Protein AF-A0AA35R2E9-F1 (afdb_monomer)

pLDDT: mean 71.25, std 22.27, range [23.27, 96.88]

Secondary structure (DSSP, 8-state):
-EEEEEETTEEEEEEEEEETTTEEEETTEE-TT----SGGGGHHHHEEEEEEETTTTEEEEEEPPGGGTT--S------PPPSEEEEPPPTTS---S-TTHHHHHHHHHHHHHH-GGG-----S---SSPPPHHHHHHHHHHHHHHIIIIIHHH--B-GGGHHHHHHHHHHIIIIIIHHHHHHHHHHHHHHHHHHHHHHHHHHHHHHHHHH-TTS---HHHHHHHHHHHHHHHHHHHHHHHHHHHHHHHHHHHHTTTPPPP-HHHHHHHHHHHHHHHHHHHHHHHHHHHHHHS------PPPPTTHHHHHHHHHHHHHHHHHHHHHHHHHHHHHHHHHHHHHHHHHHHHHHHTT--B-S--B-TTS-BTT--S-GGGTTTS-GGGS-HHHHHHHHHHSTTSHHHHHHHHHHHHIIIIIHHHHHTT----------PPPPP-------------------PPPSSPPPS----------PPP--HHHHHHHHHHHHTSSS-------

Structure (mmCIF, N/CA/C/O backbone):
data_AF-A0AA35R2E9-F1
#
_entry.id   AF-A0AA35R2E9-F1
#
loop_
_atom_site.group_PDB
_atom_site.id
_atom_site.type_symbol
_atom_site.label_atom_id
_atom_site.label_alt_id
_atom_site.label_comp_id
_atom_site.label_asym_id
_atom_site.label_entity_id
_atom_site.label_seq_id
_atom_site.pdbx_PDB_ins_code
_atom_site.Cartn_x
_atom_site.Cartn_y
_atom_site.Cartn_z
_atom_site.occupancy
_atom_site.B_iso_or_equiv
_atom_site.auth_seq_id
_atom_site.auth_comp_id
_atom_site.auth_as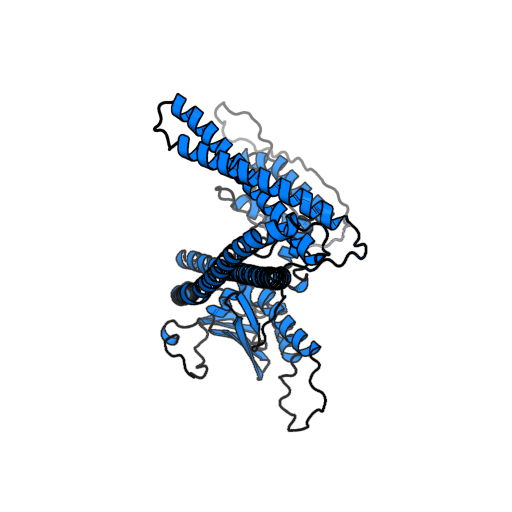ym_id
_atom_site.auth_atom_id
_atom_site.pdbx_PDB_model_num
ATOM 1 N N . MET A 1 1 ? -4.121 -12.572 18.289 1.00 91.25 1 MET A N 1
ATOM 2 C CA . MET A 1 1 ? -5.255 -12.311 19.199 1.00 91.25 1 MET A CA 1
ATOM 3 C C . MET A 1 1 ? -6.236 -13.481 19.167 1.00 91.25 1 MET A C 1
ATOM 5 O O . MET A 1 1 ? -6.554 -13.962 18.086 1.00 91.25 1 MET A O 1
ATOM 9 N N . HIS A 1 2 ? -6.746 -13.920 20.317 1.00 90.88 2 HIS A N 1
ATOM 10 C CA . HIS A 1 2 ? -7.832 -14.902 20.417 1.00 90.88 2 HIS A CA 1
ATOM 11 C C . HIS A 1 2 ? -9.157 -14.207 20.742 1.00 90.88 2 HIS A C 1
ATOM 13 O O . HIS A 1 2 ? -9.249 -13.499 21.741 1.00 90.88 2 HIS A O 1
ATOM 19 N N . LEU A 1 3 ? -10.194 -14.418 19.933 1.00 91.06 3 LEU A N 1
ATOM 20 C CA . LEU A 1 3 ? -11.554 -13.981 20.248 1.00 91.06 3 LEU A CA 1
ATOM 21 C C . LEU A 1 3 ? -12.333 -15.135 20.876 1.00 91.06 3 LEU A C 1
ATOM 23 O O . LEU A 1 3 ? -12.571 -16.148 20.223 1.00 91.06 3 LEU A O 1
ATOM 27 N N . MET A 1 4 ? -12.763 -14.960 22.119 1.00 90.94 4 MET A N 1
ATOM 28 C CA . MET A 1 4 ? -13.591 -15.901 22.861 1.00 90.94 4 MET A CA 1
ATOM 29 C C . MET A 1 4 ? -15.008 -15.345 22.987 1.00 90.94 4 MET A C 1
ATOM 31 O O . MET A 1 4 ? -15.224 -14.348 23.663 1.00 90.94 4 MET A O 1
ATOM 35 N N . VAL A 1 5 ? -15.987 -15.977 22.347 1.00 87.81 5 VAL A N 1
ATOM 36 C CA . VAL A 1 5 ? -17.402 -15.594 22.473 1.00 87.81 5 VAL A CA 1
ATOM 37 C C . VAL A 1 5 ? -18.118 -16.644 23.306 1.00 87.81 5 VAL A C 1
ATOM 39 O O . VAL A 1 5 ? -18.086 -17.826 22.964 1.00 87.81 5 VAL A O 1
ATOM 42 N N . GLY A 1 6 ? -18.713 -16.213 24.412 1.00 87.50 6 GLY A N 1
ATOM 43 C CA . GLY A 1 6 ? -19.451 -17.031 25.362 1.00 87.50 6 GLY A CA 1
ATOM 44 C C . GLY A 1 6 ? -20.956 -16.831 25.220 1.00 87.50 6 GLY A C 1
ATOM 45 O O . GLY A 1 6 ? -21.439 -15.703 25.135 1.00 87.50 6 GLY A O 1
ATOM 46 N N . LEU A 1 7 ? -21.699 -17.935 25.218 1.00 86.56 7 LEU A N 1
ATOM 47 C CA . LEU A 1 7 ? -23.154 -17.950 25.334 1.00 86.56 7 LEU A CA 1
ATOM 48 C C . LEU A 1 7 ? -23.553 -19.037 26.339 1.00 86.56 7 LEU A C 1
ATOM 50 O O . LEU A 1 7 ? -23.315 -20.231 26.115 1.00 86.56 7 LEU A O 1
ATOM 54 N N . GLN A 1 8 ? -24.166 -18.616 27.446 1.00 83.31 8 GLN A N 1
ATOM 55 C CA . GLN A 1 8 ? -24.535 -19.426 28.606 1.00 83.31 8 GLN A CA 1
ATOM 56 C C . GLN A 1 8 ? -23.329 -20.136 29.242 1.00 83.31 8 GLN A C 1
ATOM 58 O O . GLN A 1 8 ? -22.640 -19.579 30.083 1.00 83.31 8 GLN A O 1
ATOM 63 N N . SER A 1 9 ? -23.074 -21.386 28.850 1.00 81.56 9 SER A N 1
ATOM 64 C CA . SER A 1 9 ? -21.974 -22.226 29.358 1.00 81.56 9 SER A CA 1
ATOM 65 C C . SER A 1 9 ? -21.050 -22.729 28.247 1.00 81.56 9 SER A C 1
ATOM 67 O O . SER A 1 9 ? -20.170 -23.556 28.482 1.00 81.56 9 SER A O 1
ATOM 69 N N . SER A 1 10 ? -21.247 -22.234 27.024 1.00 85.75 10 SER A N 1
ATOM 70 C CA . SER A 1 10 ? -20.483 -22.624 25.844 1.00 85.75 10 SER A CA 1
ATOM 71 C C . SER A 1 10 ? -19.619 -21.468 25.357 1.00 85.75 10 SER A C 1
ATOM 73 O O . SER A 1 10 ? -20.077 -20.330 25.314 1.00 85.75 10 SER A O 1
ATOM 75 N N . TRP A 1 11 ? -18.376 -21.773 24.985 1.00 85.75 11 TRP A N 1
ATOM 76 C CA . TRP A 1 11 ? -17.395 -20.799 24.514 1.00 85.75 11 TRP A CA 1
ATOM 77 C C . TRP A 1 11 ? -16.876 -21.199 23.138 1.00 85.75 11 TRP A C 1
ATOM 79 O O . TRP A 1 11 ? -16.580 -22.370 22.893 1.00 85.75 11 TRP A O 1
ATOM 89 N N . LYS A 1 12 ? -16.736 -20.217 22.248 1.00 85.06 12 LYS A N 1
ATOM 90 C CA . LYS A 1 12 ? -16.122 -20.370 20.929 1.00 85.06 12 LYS A CA 1
ATOM 91 C C . LYS A 1 12 ? -14.858 -19.531 20.885 1.00 85.06 12 LYS A C 1
ATOM 93 O O . LYS A 1 12 ? -14.925 -18.332 21.128 1.00 85.06 12 LYS A O 1
ATOM 98 N N . CYS A 1 13 ? -13.735 -20.155 20.544 1.00 87.62 13 CYS A N 1
ATOM 99 C CA . CYS A 1 13 ? -12.468 -19.467 20.326 1.00 87.62 13 CYS A CA 1
ATOM 100 C C . CYS A 1 13 ? -12.195 -19.345 18.823 1.00 87.62 13 CYS A C 1
ATOM 102 O O . CYS A 1 13 ? -12.292 -20.333 18.094 1.00 87.62 13 CYS A O 1
ATOM 104 N N . VAL A 1 14 ? -11.870 -18.138 18.369 1.00 87.12 14 VAL A N 1
ATOM 105 C CA . VAL A 1 14 ? -11.499 -17.827 16.988 1.00 87.12 14 VAL A CA 1
ATOM 106 C C . VAL A 1 14 ? -10.144 -17.130 17.001 1.00 87.12 14 VAL A C 1
ATOM 108 O O . VAL A 1 14 ? -9.968 -16.107 17.661 1.00 87.12 14 VAL A O 1
ATOM 111 N N . GLU A 1 15 ? -9.179 -17.683 16.274 1.00 89.88 15 GLU A N 1
ATOM 112 C CA . GLU A 1 15 ? -7.863 -17.066 16.118 1.00 89.88 15 GLU A CA 1
ATOM 113 C C . GLU A 1 15 ? -7.928 -15.925 15.099 1.00 89.88 15 GLU A C 1
ATOM 115 O O . GLU A 1 15 ? -8.488 -16.085 14.013 1.00 89.88 15 GLU A O 1
ATOM 120 N N . ILE A 1 16 ? -7.351 -14.779 15.457 1.00 90.00 16 ILE A N 1
ATOM 121 C CA . ILE A 1 16 ? -7.288 -13.583 14.620 1.00 90.00 16 ILE A CA 1
ATOM 122 C C . ILE A 1 16 ? -5.838 -13.107 14.542 1.00 90.00 16 ILE A C 1
ATOM 124 O O . ILE A 1 16 ? -5.182 -12.871 15.567 1.00 90.00 16 ILE A O 1
ATOM 128 N N . SER A 1 17 ? -5.347 -12.930 13.319 1.00 90.88 17 SER A N 1
ATOM 129 C CA . SER A 1 17 ? -3.991 -12.454 13.045 1.00 90.88 17 SER A CA 1
ATOM 130 C C . SER A 1 17 ? -3.934 -11.570 11.795 1.00 90.88 17 SER A C 1
ATOM 132 O O . SER A 1 17 ? -4.937 -11.367 11.108 1.00 90.88 17 SER A O 1
ATOM 134 N N . LEU A 1 18 ? -2.754 -11.002 11.530 1.00 89.25 18 LEU A N 1
ATOM 135 C CA . LEU A 1 18 ? -2.460 -10.216 10.334 1.00 89.25 18 LEU A CA 1
ATOM 136 C C . LEU A 1 18 ? -1.385 -10.921 9.498 1.00 89.25 18 LEU A C 1
ATOM 138 O O . LEU A 1 18 ? -0.203 -10.893 9.846 1.00 89.25 18 LEU A O 1
ATOM 142 N N . GLN A 1 19 ? -1.778 -11.528 8.378 1.00 86.75 19 GLN A N 1
ATOM 143 C CA . GLN A 1 19 ? -0.836 -12.065 7.397 1.00 86.75 19 GLN A CA 1
ATOM 144 C C . GLN A 1 19 ? -0.091 -10.919 6.716 1.00 86.75 19 GLN A C 1
ATOM 146 O O . GLN A 1 19 ? -0.682 -9.900 6.348 1.00 86.75 19 GLN A O 1
ATOM 151 N N . ASP A 1 20 ? 1.226 -11.085 6.575 1.00 81.69 20 ASP A N 1
ATOM 152 C CA . ASP A 1 20 ? 2.138 -10.061 6.052 1.00 81.69 20 ASP A CA 1
ATOM 153 C C . ASP A 1 20 ? 1.955 -8.696 6.746 1.00 81.69 20 ASP A C 1
ATOM 155 O O . ASP A 1 20 ? 2.149 -7.637 6.147 1.00 81.69 20 ASP A O 1
ATOM 159 N N . GLY A 1 21 ? 1.496 -8.732 8.003 1.00 81.69 21 GLY A N 1
ATOM 160 C CA . GLY A 1 21 ? 1.215 -7.574 8.840 1.00 81.69 21 GLY A CA 1
ATOM 161 C C . GLY A 1 21 ? 0.056 -6.678 8.402 1.00 81.69 21 GLY A C 1
ATOM 162 O O . GLY A 1 21 ? -0.178 -5.672 9.054 1.00 81.69 21 GLY A O 1
ATOM 163 N N . SER A 1 22 ? -0.687 -7.010 7.344 1.00 85.44 22 SER A N 1
ATOM 164 C CA . SER A 1 22 ? -1.700 -6.098 6.782 1.00 85.44 22 SER A CA 1
ATOM 165 C C . SER A 1 22 ? -3.002 -6.758 6.335 1.00 85.44 22 SER A C 1
ATOM 167 O O . SER A 1 22 ? -4.000 -6.059 6.169 1.00 85.44 22 SER A O 1
ATOM 169 N N . VAL A 1 23 ? -3.031 -8.082 6.162 1.00 86.56 23 VAL A N 1
ATOM 170 C CA . VAL A 1 23 ? -4.229 -8.808 5.718 1.00 86.56 23 VAL A CA 1
ATOM 171 C C . VAL A 1 23 ? -4.847 -9.557 6.899 1.00 86.56 23 VAL A C 1
ATOM 173 O O . VAL A 1 23 ? -4.170 -10.408 7.477 1.00 86.56 23 VAL A O 1
ATOM 176 N N . PRO A 1 24 ? -6.113 -9.296 7.267 1.00 87.38 24 PRO A N 1
ATOM 177 C CA . PRO A 1 24 ? -6.766 -10.018 8.349 1.00 87.38 24 PRO A CA 1
ATOM 178 C C . PRO A 1 24 ? -6.948 -11.499 8.012 1.00 87.38 24 PRO A C 1
ATOM 180 O O . PRO A 1 24 ? -7.399 -11.869 6.925 1.00 87.38 24 PRO A O 1
ATOM 183 N N . VAL A 1 25 ? -6.609 -12.341 8.983 1.00 88.44 25 VAL A N 1
ATOM 184 C CA . VAL A 1 25 ? -6.765 -13.794 8.946 1.00 88.44 25 VAL A CA 1
ATOM 185 C C . VAL A 1 25 ? -7.663 -14.196 10.102 1.00 88.44 25 VAL A C 1
ATOM 187 O O . VAL A 1 25 ? -7.416 -13.804 11.244 1.00 88.44 25 VAL A O 1
ATOM 190 N N . ILE A 1 26 ? -8.690 -14.990 9.808 1.00 86.50 26 ILE A N 1
ATOM 191 C CA . ILE A 1 26 ? -9.639 -15.501 10.801 1.00 86.50 26 ILE A CA 1
ATOM 192 C C . ILE A 1 26 ? -9.607 -17.025 10.716 1.00 86.50 26 ILE A C 1
ATOM 194 O O . ILE A 1 26 ? -9.808 -17.583 9.643 1.00 86.50 26 ILE A O 1
ATOM 198 N N . GLY A 1 27 ? -9.300 -17.703 11.824 1.00 83.94 27 GLY A N 1
ATOM 199 C CA . GLY A 1 27 ? -9.230 -19.170 11.869 1.00 83.94 27 GLY A CA 1
ATOM 200 C C . GLY A 1 27 ? -8.182 -19.781 10.927 1.00 83.94 27 GLY A C 1
ATOM 201 O O . GLY A 1 27 ? -8.368 -20.893 10.443 1.00 83.94 27 GLY A O 1
ATOM 202 N N . GLY A 1 28 ? -7.108 -19.046 10.619 1.00 82.56 28 GLY A N 1
ATOM 203 C CA . GLY A 1 28 ? -6.067 -19.473 9.676 1.00 82.56 28 GLY A CA 1
ATOM 204 C C . GLY A 1 28 ? -6.419 -19.284 8.195 1.00 82.56 28 GLY A C 1
ATOM 205 O O . GLY A 1 28 ? -5.583 -19.568 7.338 1.00 82.56 28 GLY A O 1
ATOM 206 N N . VAL A 1 29 ? -7.613 -18.775 7.878 1.00 81.00 29 VAL A N 1
ATOM 207 C CA . VAL A 1 29 ? -8.031 -18.482 6.504 1.00 81.00 29 VAL A CA 1
ATOM 208 C C . VAL A 1 29 ? -7.716 -17.018 6.187 1.00 81.00 29 VAL A C 1
ATOM 210 O O . VAL A 1 29 ? -8.310 -16.122 6.800 1.00 81.00 29 VAL A O 1
ATOM 213 N N . PRO A 1 30 ? -6.769 -16.735 5.271 1.00 77.56 30 PRO A N 1
ATOM 214 C CA . PRO A 1 30 ? -6.579 -15.382 4.783 1.00 77.56 30 PRO A CA 1
ATOM 215 C C . PRO A 1 30 ? -7.783 -14.996 3.938 1.00 77.56 30 PRO A C 1
ATOM 217 O O . PRO A 1 30 ? -8.300 -15.807 3.170 1.00 77.56 30 PRO A O 1
ATOM 220 N N . LEU A 1 31 ? -8.218 -13.750 4.072 1.00 69.94 31 LEU A N 1
ATOM 221 C CA . LEU A 1 31 ? -9.359 -13.228 3.331 1.00 69.94 31 LEU A CA 1
ATOM 222 C C . LEU A 1 31 ? -8.848 -12.248 2.263 1.00 69.94 31 LEU A C 1
ATOM 224 O O . LEU A 1 31 ? -8.887 -11.031 2.479 1.00 69.94 31 LEU A O 1
ATOM 228 N N . PRO A 1 32 ? -8.308 -12.755 1.132 1.00 60.50 32 PRO A N 1
ATOM 229 C CA . PRO A 1 32 ? -7.898 -11.899 0.028 1.00 60.50 32 PRO A CA 1
ATOM 230 C C . PRO A 1 32 ? -9.109 -11.110 -0.493 1.00 60.50 32 PRO A C 1
ATOM 232 O O . PRO A 1 32 ? -10.248 -11.560 -0.406 1.00 60.50 32 PRO A O 1
ATOM 235 N N . ASP A 1 33 ? -8.856 -9.910 -1.011 1.00 60.75 33 ASP A N 1
ATOM 236 C CA . ASP A 1 33 ? -9.833 -9.065 -1.721 1.00 60.75 33 ASP A CA 1
ATOM 237 C C . ASP A 1 33 ? -10.911 -8.359 -0.885 1.00 60.75 33 ASP A C 1
ATOM 239 O O . ASP A 1 33 ? -11.858 -7.797 -1.437 1.00 60.75 33 ASP A O 1
ATOM 243 N N . CYS A 1 34 ? -10.770 -8.294 0.440 1.00 60.97 34 CYS A N 1
ATOM 244 C CA . CYS A 1 34 ? -11.782 -7.616 1.254 1.00 60.97 34 CYS A CA 1
ATOM 245 C C . CYS A 1 34 ? -11.776 -6.081 1.102 1.00 60.97 34 CYS A C 1
ATOM 247 O O . CYS A 1 34 ? -12.771 -5.453 1.452 1.00 60.97 34 CYS A O 1
ATOM 249 N N . ASN A 1 35 ? -10.700 -5.477 0.567 1.00 66.56 35 ASN A N 1
ATOM 250 C CA . ASN A 1 35 ? -10.524 -4.016 0.469 1.00 66.56 35 ASN A CA 1
ATOM 251 C C . ASN A 1 35 ? -10.941 -3.303 1.768 1.00 66.56 35 ASN A C 1
ATOM 253 O O . ASN A 1 35 ? -11.709 -2.343 1.756 1.00 66.56 35 ASN A O 1
ATOM 257 N N . ILE A 1 36 ? -10.464 -3.829 2.896 1.00 71.69 36 ILE A N 1
ATOM 258 C CA . ILE A 1 36 ? -10.761 -3.313 4.229 1.00 71.69 36 ILE A CA 1
ATOM 259 C C . ILE A 1 36 ? -9.592 -2.464 4.697 1.00 71.69 36 ILE A C 1
ATOM 261 O O . ILE A 1 36 ? -8.438 -2.829 4.476 1.00 71.69 36 ILE A O 1
ATOM 265 N N . GLU A 1 37 ? -9.904 -1.360 5.370 1.00 76.88 37 GLU A N 1
ATOM 266 C CA . GLU A 1 37 ? -8.904 -0.475 5.955 1.00 76.88 37 GLU A CA 1
ATOM 267 C C . GLU A 1 37 ? -8.074 -1.229 7.015 1.00 76.88 37 GLU A C 1
ATOM 269 O O . GLU A 1 37 ? -8.629 -1.667 8.035 1.00 76.88 37 GLU A O 1
ATOM 274 N N . PRO A 1 38 ? -6.760 -1.426 6.793 1.00 82.06 38 PRO A N 1
ATOM 275 C CA . PRO A 1 38 ? -5.942 -2.266 7.659 1.00 82.06 38 PRO A CA 1
ATOM 276 C C . PRO A 1 38 ? -5.629 -1.596 9.001 1.00 82.06 38 PRO A C 1
ATOM 278 O O . PRO A 1 38 ? -5.394 -2.312 9.971 1.00 82.06 38 PRO A O 1
ATOM 281 N N . ALA A 1 39 ? -5.691 -0.261 9.101 1.00 83.94 39 ALA A N 1
ATOM 282 C CA . ALA A 1 39 ? -5.359 0.487 10.314 1.00 83.94 39 ALA A CA 1
ATOM 283 C C . ALA A 1 39 ? -6.003 -0.088 11.578 1.00 83.94 39 ALA A C 1
ATOM 285 O O . ALA A 1 39 ? -5.295 -0.421 12.521 1.00 83.94 39 ALA A O 1
ATOM 286 N N . VAL A 1 40 ? -7.326 -0.299 11.583 1.00 83.44 40 VAL A N 1
ATOM 287 C CA . VAL A 1 40 ? -8.061 -0.774 12.775 1.00 83.44 40 VAL A CA 1
ATOM 288 C C . VAL A 1 40 ? -7.561 -2.126 13.293 1.00 83.44 40 VAL A C 1
ATOM 290 O O . VAL A 1 40 ? -7.714 -2.454 14.471 1.00 83.44 40 VAL A O 1
ATOM 293 N N . TRP A 1 41 ? -6.959 -2.922 12.411 1.00 90.19 41 TRP A N 1
ATOM 294 C CA . TRP A 1 41 ? -6.514 -4.270 12.713 1.00 90.19 41 TRP A CA 1
ATOM 295 C C . TRP A 1 41 ? -5.195 -4.317 13.477 1.00 90.19 41 TRP A C 1
ATOM 297 O O . TRP A 1 41 ? -4.831 -5.396 13.941 1.00 90.19 41 TRP A O 1
ATOM 307 N N . PHE A 1 42 ? -4.515 -3.183 13.704 1.00 92.06 42 PHE A N 1
ATOM 308 C CA . PHE A 1 42 ? -3.303 -3.151 14.531 1.00 92.06 42 PHE A CA 1
ATOM 309 C C . PHE A 1 42 ? -3.526 -3.781 15.918 1.00 92.06 42 PHE A C 1
ATOM 311 O O . PHE A 1 42 ? -2.616 -4.381 16.487 1.00 92.06 42 PHE A O 1
ATOM 318 N N . LYS A 1 43 ? -4.758 -3.723 16.442 1.00 92.06 43 LYS A N 1
ATOM 319 C CA . LYS A 1 43 ? -5.153 -4.359 17.708 1.00 92.06 43 LYS A CA 1
ATOM 320 C C . LYS A 1 43 ? -4.938 -5.868 17.719 1.00 92.06 43 LYS A C 1
ATOM 322 O O . LYS A 1 43 ? -4.633 -6.412 18.770 1.00 92.06 43 LYS A O 1
ATOM 327 N N . ALA A 1 44 ? -5.001 -6.543 16.573 1.00 91.94 44 ALA A N 1
ATOM 328 C CA . ALA A 1 44 ? -4.694 -7.969 16.490 1.00 91.94 44 ALA A CA 1
ATOM 329 C C . ALA A 1 44 ? -3.219 -8.293 16.816 1.00 91.94 44 ALA A C 1
ATOM 331 O O . ALA A 1 44 ? -2.920 -9.440 17.154 1.00 91.94 44 ALA A O 1
ATOM 332 N N . LEU A 1 45 ? -2.320 -7.301 16.722 1.00 91.62 45 LEU A N 1
ATOM 333 C CA . LEU A 1 45 ? -0.899 -7.408 17.077 1.00 91.62 45 LEU A CA 1
ATOM 334 C C . LEU A 1 45 ? -0.632 -7.122 18.560 1.00 91.62 45 LEU A C 1
ATOM 336 O O . LEU A 1 45 ? 0.390 -7.548 19.085 1.00 91.62 45 LEU A O 1
ATOM 340 N N . VAL A 1 46 ? -1.527 -6.376 19.210 1.00 92.06 46 VAL A N 1
ATOM 341 C CA . VAL A 1 46 ? -1.334 -5.837 20.566 1.00 92.06 46 VAL A CA 1
ATOM 342 C C . VAL A 1 46 ? -2.149 -6.615 21.595 1.00 92.06 46 VAL A C 1
ATOM 344 O O . VAL A 1 46 ? -1.695 -6.823 22.717 1.00 92.06 46 VAL A O 1
ATOM 347 N N . LEU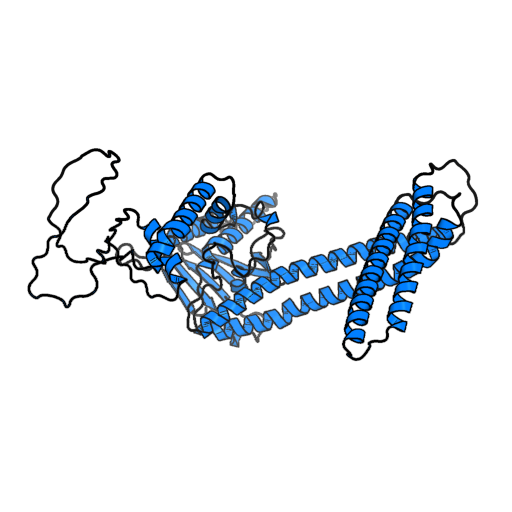 A 1 47 ? -3.352 -7.049 21.223 1.00 92.25 47 LEU A N 1
ATOM 348 C CA . LEU A 1 47 ? -4.261 -7.783 22.091 1.00 92.25 47 LEU A CA 1
ATOM 349 C C . LEU A 1 47 ? -3.929 -9.274 22.083 1.00 92.25 47 LEU A C 1
ATOM 351 O O . LEU A 1 47 ? -3.817 -9.904 21.024 1.00 92.25 47 LEU A O 1
ATOM 355 N N . ASP A 1 48 ? -3.838 -9.851 23.276 1.00 91.31 48 ASP A N 1
ATOM 356 C CA . ASP A 1 48 ? -3.680 -11.291 23.442 1.00 91.31 48 ASP A CA 1
ATOM 357 C C . ASP A 1 48 ? -5.032 -11.988 23.266 1.00 91.31 48 ASP A C 1
ATOM 359 O O . ASP A 1 48 ? -5.195 -12.858 22.402 1.00 91.31 48 ASP A O 1
ATOM 363 N N . SER A 1 49 ? -6.042 -11.527 24.010 1.00 92.44 49 SER A N 1
ATOM 364 C CA . SER A 1 49 ? -7.395 -12.075 23.955 1.00 92.44 49 SER A CA 1
ATOM 365 C C . SER A 1 49 ? -8.487 -11.019 24.107 1.00 92.44 49 SER A C 1
ATOM 367 O O . SER A 1 49 ? -8.300 -9.980 24.739 1.00 92.44 49 SER A O 1
ATOM 369 N N . VAL A 1 50 ? -9.643 -11.305 23.509 1.00 93.31 50 VAL A N 1
ATOM 370 C CA . VAL A 1 50 ? -10.892 -10.555 23.666 1.00 93.31 50 VAL A CA 1
ATOM 371 C C . VAL A 1 50 ? -11.990 -11.554 24.001 1.00 93.31 50 VAL A C 1
ATOM 373 O O . VAL A 1 50 ? -12.194 -12.511 23.260 1.00 93.31 50 VAL A O 1
ATOM 376 N N . CYS A 1 51 ? -12.706 -11.332 25.093 1.00 93.19 51 CYS A N 1
ATOM 377 C CA . CYS A 1 51 ? -13.816 -12.148 25.560 1.00 93.19 51 CYS A CA 1
ATOM 378 C C . CYS A 1 51 ? -15.120 -11.366 25.415 1.00 93.19 51 CYS A C 1
ATOM 380 O O . CYS A 1 51 ? -15.190 -10.215 25.839 1.00 93.19 51 CYS A O 1
ATOM 382 N N . ILE A 1 52 ? -16.150 -11.994 24.859 1.00 92.69 52 ILE A N 1
ATOM 383 C CA . ILE A 1 52 ? -17.508 -11.455 24.774 1.00 92.69 52 ILE A CA 1
ATOM 384 C C . ILE A 1 52 ? -18.426 -12.436 25.489 1.00 92.69 52 ILE A C 1
ATOM 386 O O . ILE A 1 52 ? -18.750 -13.485 24.936 1.00 92.69 52 ILE A O 1
ATOM 390 N N . ASP A 1 53 ? -18.833 -12.107 26.708 1.00 91.31 53 ASP A N 1
ATOM 391 C CA . ASP A 1 53 ? -19.869 -12.836 27.428 1.00 91.31 53 ASP A CA 1
ATOM 392 C C . ASP A 1 53 ? -21.237 -12.270 27.041 1.00 91.31 53 ASP A C 1
ATOM 394 O O . ASP A 1 53 ? -21.623 -11.178 27.464 1.00 91.31 53 ASP A O 1
ATOM 398 N N . CYS A 1 54 ? -21.965 -13.002 26.196 1.00 88.50 54 CYS A N 1
ATOM 399 C CA . CYS A 1 54 ? -23.287 -12.579 25.745 1.00 88.50 54 CYS A CA 1
ATOM 400 C C . CYS A 1 54 ? -24.359 -12.741 26.832 1.00 88.50 54 CYS A C 1
ATOM 402 O O . CYS A 1 54 ? -25.409 -12.126 26.720 1.00 88.50 54 CYS A O 1
ATOM 404 N N . SER A 1 55 ? -24.123 -13.566 27.861 1.00 87.25 55 SER A N 1
ATOM 405 C CA . SER A 1 55 ? -25.110 -13.805 28.928 1.00 87.25 55 SER A CA 1
ATOM 406 C C . SER A 1 55 ? -25.081 -12.700 29.969 1.00 87.25 55 SER A C 1
ATOM 408 O O . SER A 1 55 ? -26.134 -12.216 30.376 1.00 87.25 55 SER A O 1
ATOM 410 N N . ASP A 1 56 ? -23.876 -12.269 30.333 1.00 85.81 56 ASP A N 1
ATOM 411 C CA . ASP A 1 56 ? -23.678 -11.186 31.296 1.00 85.81 56 ASP A CA 1
ATOM 412 C C . ASP A 1 56 ? -23.542 -9.811 30.614 1.00 85.81 56 ASP A C 1
ATOM 414 O O . ASP A 1 56 ? -23.403 -8.791 31.286 1.00 85.81 56 ASP A O 1
ATOM 418 N N . HIS A 1 57 ? -23.590 -9.767 29.277 1.00 87.81 57 HIS A N 1
ATOM 419 C CA . HIS A 1 57 ? -23.369 -8.568 28.465 1.00 87.81 57 HIS A CA 1
ATOM 420 C C . HIS A 1 57 ? -22.062 -7.838 28.821 1.00 87.81 57 HIS A C 1
ATOM 422 O O . HIS A 1 57 ? -22.020 -6.615 29.011 1.00 87.81 57 HIS A O 1
ATOM 428 N N . VAL A 1 58 ? -20.969 -8.604 28.868 1.00 89.50 58 VAL A N 1
ATOM 429 C CA . VAL A 1 58 ? -19.628 -8.121 29.214 1.00 89.50 58 VAL A CA 1
ATOM 430 C C . VAL A 1 58 ? -18.660 -8.350 28.060 1.00 89.50 58 VAL A C 1
ATOM 432 O O . VAL A 1 58 ? -18.601 -9.434 27.485 1.00 89.50 58 VAL A O 1
ATOM 435 N N . ILE A 1 59 ? -17.852 -7.340 27.747 1.00 90.94 59 ILE A N 1
ATOM 436 C CA . ILE A 1 59 ? -16.689 -7.468 26.867 1.00 90.94 59 ILE A CA 1
ATOM 437 C C . ILE A 1 59 ? -15.443 -7.201 27.701 1.00 90.94 59 ILE A C 1
ATOM 439 O O . ILE A 1 59 ? -15.336 -6.160 28.342 1.00 90.94 59 ILE A O 1
ATOM 443 N N . SER A 1 60 ? -14.479 -8.110 27.686 1.00 92.00 60 SER A N 1
ATOM 444 C CA . SER A 1 60 ? -13.201 -7.929 28.375 1.00 92.00 60 SER A CA 1
ATOM 445 C C . SER A 1 60 ? -12.043 -8.251 27.449 1.00 92.00 60 SER A C 1
ATOM 447 O O . SER A 1 60 ? -12.171 -9.122 26.597 1.00 92.00 60 SER A O 1
ATOM 449 N N . TRP A 1 61 ? -10.905 -7.585 27.592 1.00 94.62 61 TRP A N 1
ATOM 450 C CA . TRP A 1 61 ? -9.729 -7.881 26.772 1.00 94.62 61 TRP A CA 1
ATOM 451 C C . TRP A 1 61 ? -8.443 -7.776 27.579 1.00 94.62 61 TRP A C 1
ATOM 453 O O . TRP A 1 61 ? -8.389 -7.094 28.603 1.00 94.62 61 TRP A O 1
ATOM 463 N N . ALA A 1 62 ? -7.428 -8.495 27.110 1.00 90.88 62 ALA A N 1
ATOM 464 C CA . ALA A 1 62 ? -6.094 -8.528 27.688 1.00 90.88 62 ALA A CA 1
ATOM 465 C C . ALA A 1 62 ? -5.053 -8.156 26.630 1.00 90.88 62 ALA A C 1
ATOM 467 O O . ALA A 1 62 ? -5.178 -8.517 25.451 1.00 90.88 62 ALA A O 1
ATOM 468 N N . VAL A 1 63 ? -4.016 -7.446 27.060 1.00 89.31 63 VAL A N 1
ATOM 469 C CA . VAL A 1 63 ? -2.929 -6.979 26.197 1.00 89.31 63 VAL A CA 1
ATOM 470 C C . VAL A 1 63 ? -1.744 -7.938 26.303 1.00 89.31 63 VAL A C 1
ATOM 472 O O . VAL A 1 63 ? -1.466 -8.507 27.359 1.00 89.31 63 VAL A O 1
ATOM 475 N N . VAL A 1 64 ? -1.023 -8.146 25.197 1.00 83.00 64 VAL A N 1
ATOM 476 C CA . VAL A 1 64 ? 0.172 -8.999 25.187 1.00 83.00 64 VAL A CA 1
ATOM 477 C C . VAL A 1 64 ? 1.179 -8.463 26.201 1.00 83.00 64 VAL A C 1
ATOM 479 O O . VAL A 1 64 ? 1.662 -7.339 26.086 1.00 83.00 64 VAL A O 1
ATOM 482 N N . SER A 1 65 ? 1.530 -9.270 27.201 1.00 77.69 65 SER A N 1
ATOM 483 C CA . SER A 1 65 ? 2.507 -8.870 28.213 1.00 77.69 65 SER A CA 1
ATOM 484 C C . SER A 1 65 ? 3.923 -8.832 27.615 1.00 77.69 65 SER A C 1
ATOM 486 O O . SER A 1 65 ? 4.348 -9.831 27.022 1.00 77.69 65 SER A O 1
ATOM 488 N N . PRO A 1 66 ? 4.725 -7.767 27.823 1.00 71.69 66 PRO A N 1
ATOM 489 C CA . PRO A 1 66 ? 6.063 -7.654 27.228 1.00 71.69 66 PRO A CA 1
ATOM 490 C C . PRO A 1 66 ? 6.982 -8.825 27.609 1.00 71.69 66 PRO A C 1
ATOM 492 O O . PRO A 1 66 ? 7.777 -9.303 26.802 1.00 71.69 66 PRO A O 1
ATOM 495 N N . SER A 1 67 ? 6.814 -9.334 28.832 1.00 63.62 67 SER A N 1
ATOM 496 C CA . SER A 1 67 ? 7.557 -10.453 29.420 1.00 63.62 67 SER A CA 1
ATOM 497 C C . SER A 1 67 ? 7.248 -11.821 28.804 1.00 63.62 67 SER A C 1
ATOM 499 O O . SER A 1 67 ? 8.048 -12.741 28.955 1.00 63.62 67 SER A O 1
ATOM 501 N N . SER A 1 68 ? 6.119 -11.970 28.108 1.00 56.81 68 SER A N 1
ATOM 502 C CA . SER A 1 68 ? 5.676 -13.249 27.531 1.00 56.81 68 SER A CA 1
ATOM 503 C C . SER A 1 68 ? 6.193 -13.505 26.106 1.00 56.81 68 SER A C 1
ATOM 505 O O . SER A 1 68 ? 6.164 -14.635 25.625 1.00 56.81 68 SER A O 1
ATOM 507 N N . SER A 1 69 ? 6.757 -12.484 25.453 1.00 50.44 69 SER A N 1
ATOM 508 C CA . SER A 1 69 ? 7.212 -12.535 24.053 1.00 50.44 69 SER A CA 1
ATOM 509 C C . SER A 1 69 ? 8.536 -13.287 23.814 1.00 50.44 69 SER A C 1
ATOM 511 O O . SER A 1 69 ? 8.894 -13.556 22.669 1.00 50.44 69 SER A O 1
ATOM 513 N N . LEU A 1 70 ? 9.265 -13.668 24.870 1.00 48.03 70 LEU A N 1
ATOM 514 C CA . LEU A 1 70 ? 10.590 -14.305 24.768 1.00 48.03 70 LEU A CA 1
ATOM 515 C C . LEU A 1 70 ? 10.561 -15.841 24.671 1.00 48.03 70 LEU A C 1
ATOM 517 O O . LEU A 1 70 ? 11.608 -16.451 24.455 1.00 48.03 70 LEU A O 1
ATOM 521 N N . SER A 1 71 ? 9.398 -16.485 24.797 1.00 42.00 71 SER A N 1
ATOM 522 C CA . SER A 1 71 ? 9.277 -17.947 24.720 1.00 42.00 71 SER A CA 1
ATOM 523 C C . SER A 1 71 ? 8.350 -18.379 23.586 1.00 42.00 71 SER A C 1
ATOM 525 O O . SER A 1 71 ? 7.196 -18.750 23.799 1.00 42.00 71 SER A O 1
ATOM 527 N N . HIS A 1 72 ? 8.872 -18.382 22.359 1.00 40.78 72 HIS A N 1
ATOM 528 C CA . HIS A 1 72 ? 8.297 -19.177 21.278 1.00 40.78 72 HIS A CA 1
ATOM 529 C C . HIS A 1 72 ? 8.470 -20.662 21.626 1.00 40.78 72 HIS A C 1
ATOM 531 O O . HIS A 1 72 ? 9.530 -21.221 21.379 1.00 40.78 72 HIS A O 1
ATOM 537 N N . HIS A 1 73 ? 7.468 -21.265 22.272 1.00 37.75 73 HIS A N 1
ATOM 538 C CA . HIS A 1 73 ? 7.001 -22.647 22.083 1.00 37.75 73 HIS A CA 1
ATOM 539 C C . HIS A 1 73 ? 5.967 -23.011 23.169 1.00 37.75 73 HIS A C 1
ATOM 541 O O . HIS A 1 73 ? 6.305 -23.144 24.337 1.00 37.75 73 HIS A O 1
ATOM 547 N N . GLN A 1 74 ? 4.719 -23.244 22.744 1.00 37.28 74 GLN A N 1
ATOM 548 C CA . GLN A 1 74 ? 3.729 -24.099 23.425 1.00 37.28 74 GLN A CA 1
ATOM 549 C C . GLN A 1 74 ? 3.374 -23.777 24.890 1.00 37.28 74 GLN A C 1
ATOM 551 O O . GLN A 1 74 ? 3.209 -24.685 25.704 1.00 37.28 74 GLN A O 1
ATOM 556 N N . SER A 1 75 ? 3.146 -22.511 25.225 1.00 35.06 75 SER A N 1
ATOM 557 C CA . SER A 1 75 ? 2.405 -22.190 26.447 1.00 35.06 75 SER A CA 1
ATOM 558 C C . SER A 1 75 ? 0.912 -22.262 26.137 1.00 35.06 75 SER A C 1
ATOM 560 O O . SER A 1 75 ? 0.399 -21.480 25.340 1.00 35.06 75 SER A O 1
ATOM 562 N N . THR A 1 76 ? 0.212 -23.220 26.742 1.00 42.78 76 THR A N 1
ATOM 563 C CA . THR A 1 76 ? -1.254 -23.200 26.864 1.00 42.78 76 THR A CA 1
ATOM 564 C C . THR A 1 76 ? -1.722 -21.808 27.301 1.00 42.78 76 THR A C 1
ATOM 566 O O . THR A 1 76 ? -1.024 -21.222 28.132 1.00 42.78 76 THR A O 1
ATOM 569 N N . PRO A 1 77 ? -2.868 -21.294 26.813 1.00 43.91 77 PRO A N 1
ATOM 570 C CA . PRO A 1 77 ? -3.383 -19.987 27.208 1.00 43.91 77 PRO A CA 1
ATOM 571 C C . PRO A 1 77 ? -3.641 -19.996 28.716 1.00 43.91 77 PRO A C 1
ATOM 573 O O . PRO A 1 77 ? -4.659 -20.493 29.196 1.00 43.91 77 PRO A O 1
ATOM 576 N N . THR A 1 78 ? -2.674 -19.519 29.493 1.00 42.72 78 THR A N 1
ATOM 577 C CA . THR A 1 78 ? -2.883 -19.214 30.898 1.00 42.72 78 THR A CA 1
ATOM 578 C C . THR A 1 78 ? -3.753 -17.979 30.903 1.00 42.72 78 THR A C 1
ATOM 580 O O . THR A 1 78 ? -3.283 -16.913 30.523 1.00 42.72 78 THR A O 1
ATOM 583 N N . THR A 1 79 ? -5.018 -18.155 31.274 1.00 45.84 79 THR A N 1
ATOM 584 C CA . THR A 1 79 ? -5.994 -17.094 31.525 1.00 45.84 79 THR A CA 1
ATOM 585 C C . THR A 1 79 ? -5.399 -16.080 32.498 1.00 45.84 79 THR A C 1
ATOM 587 O O . THR A 1 79 ? -5.498 -16.244 33.717 1.00 45.84 79 THR A O 1
ATOM 590 N N . SER A 1 80 ? -4.722 -15.064 31.968 1.00 55.19 80 SER A N 1
ATOM 591 C CA . SER A 1 80 ? -4.482 -13.820 32.676 1.00 55.19 80 SER A CA 1
ATOM 592 C C . SER A 1 80 ? -5.844 -13.211 33.002 1.00 55.19 80 SER A C 1
ATOM 594 O O . SER A 1 80 ? -6.811 -13.363 32.252 1.00 55.19 80 SER A O 1
ATOM 596 N N . SER A 1 81 ? -5.942 -12.574 34.168 1.00 57.28 81 SER A N 1
ATOM 597 C CA . SER A 1 81 ? -7.097 -11.730 34.473 1.00 57.28 81 SER A CA 1
ATOM 598 C C . SER A 1 81 ? -7.251 -10.708 33.343 1.00 57.28 81 SER A C 1
ATOM 600 O O . SER A 1 81 ? -6.228 -10.184 32.905 1.00 57.28 81 SER A O 1
ATOM 602 N N . PRO A 1 82 ? -8.472 -10.420 32.864 1.00 68.38 82 PRO A N 1
ATOM 603 C CA . PRO A 1 82 ? -8.656 -9.383 31.861 1.00 68.38 82 PRO A CA 1
ATOM 604 C C . PRO A 1 82 ? -8.136 -8.044 32.392 1.00 68.38 82 PRO A C 1
ATOM 606 O O . PRO A 1 82 ? -8.441 -7.670 33.527 1.00 68.38 82 PRO A O 1
ATOM 609 N N . ASP A 1 83 ? -7.363 -7.342 31.565 1.00 78.94 83 ASP A N 1
ATOM 610 C CA . ASP A 1 83 ? -6.793 -6.032 31.901 1.00 78.94 83 ASP A CA 1
ATOM 611 C C . ASP A 1 83 ? -7.856 -4.929 31.791 1.00 78.94 83 ASP A C 1
ATOM 613 O O . ASP A 1 83 ? -7.839 -3.940 32.526 1.00 78.94 83 ASP A O 1
ATOM 617 N N . HIS A 1 84 ? -8.837 -5.130 30.906 1.00 86.75 84 HIS A N 1
ATOM 618 C CA . HIS A 1 84 ? -9.904 -4.173 30.641 1.00 86.75 84 HIS A CA 1
ATOM 619 C C . HIS A 1 84 ? -11.267 -4.855 30.560 1.00 86.75 84 HIS A C 1
ATOM 621 O O . HIS A 1 84 ? -11.388 -6.027 30.192 1.00 86.75 84 HIS A O 1
ATOM 627 N N . THR A 1 85 ? -12.323 -4.120 30.909 1.00 85.69 85 THR A N 1
ATOM 628 C CA . THR A 1 85 ? -13.705 -4.613 30.891 1.00 85.69 85 THR A CA 1
ATOM 629 C C . THR A 1 85 ? -14.675 -3.488 30.536 1.00 85.69 85 THR A C 1
ATOM 631 O O . THR A 1 85 ? -14.524 -2.357 30.993 1.00 85.69 85 THR A O 1
ATOM 634 N N . LEU A 1 86 ? -15.683 -3.821 29.736 1.00 83.56 86 LEU A N 1
ATOM 635 C CA . LEU A 1 86 ? -16.792 -2.978 29.314 1.00 83.56 86 LEU A CA 1
ATOM 636 C C . LEU A 1 86 ? -18.094 -3.754 29.555 1.00 83.56 86 LEU A C 1
ATOM 638 O O . LEU A 1 86 ? -18.227 -4.885 29.096 1.00 83.56 86 LEU A O 1
ATOM 642 N N . MET A 1 87 ? -19.044 -3.164 30.280 1.00 79.69 87 MET A N 1
ATOM 643 C CA . MET A 1 87 ? -20.317 -3.806 30.640 1.00 79.69 87 MET A CA 1
ATOM 644 C C . MET A 1 87 ? -21.496 -3.021 30.071 1.00 79.69 87 MET A C 1
ATOM 646 O O . MET A 1 87 ? -21.488 -1.790 30.118 1.00 79.69 87 MET A O 1
ATOM 650 N N . ALA A 1 88 ? -22.521 -3.707 29.562 1.00 66.25 88 ALA A N 1
ATOM 651 C CA . ALA A 1 88 ? -23.785 -3.054 29.227 1.00 66.25 88 ALA A CA 1
ATOM 652 C C . ALA A 1 88 ? -24.481 -2.526 30.502 1.00 66.25 88 ALA A C 1
ATOM 654 O O . ALA A 1 88 ? -24.327 -3.114 31.575 1.00 66.25 88 ALA A O 1
ATOM 655 N N . PRO A 1 89 ? -25.240 -1.419 30.421 1.00 59.19 89 PRO A N 1
ATOM 656 C CA . PRO A 1 89 ? -25.963 -0.903 31.576 1.00 59.19 89 PRO A CA 1
ATOM 657 C C . PRO A 1 89 ? -27.046 -1.902 32.010 1.00 59.19 89 PRO A C 1
ATOM 659 O O . PRO A 1 89 ? -27.846 -2.355 31.193 1.00 59.19 89 PRO A O 1
ATOM 662 N N . HIS A 1 90 ? -27.088 -2.228 33.304 1.00 57.59 90 HIS A N 1
ATOM 663 C CA . HIS A 1 90 ? -28.247 -2.892 33.903 1.00 57.59 90 HIS A CA 1
ATOM 664 C C . HIS A 1 90 ? -29.442 -1.928 33.916 1.00 57.59 90 HIS A C 1
ATOM 666 O O . HIS A 1 90 ? -29.254 -0.726 34.107 1.00 57.59 90 HIS A O 1
ATOM 672 N N . GLU A 1 91 ? -30.664 -2.455 33.779 1.00 56.12 91 GLU A N 1
ATOM 673 C CA . GLU A 1 91 ? -31.923 -1.685 33.693 1.00 56.12 91 GLU A CA 1
ATOM 674 C C . GLU A 1 91 ? -32.174 -0.700 34.866 1.00 56.12 91 GLU A C 1
ATOM 676 O O . GLU A 1 91 ? -33.050 0.156 34.760 1.00 56.12 91 GLU A O 1
ATOM 681 N N . ASP A 1 92 ? -31.377 -0.751 35.943 1.00 54.75 92 ASP A N 1
ATOM 682 C CA . ASP A 1 92 ? -31.568 0.011 37.185 1.00 54.75 92 ASP A CA 1
ATOM 683 C C . ASP A 1 92 ? -30.514 1.120 37.477 1.00 54.75 92 ASP A C 1
ATOM 685 O O . ASP A 1 92 ? -30.527 1.684 38.574 1.00 54.75 92 ASP A O 1
ATOM 689 N N . GLY A 1 93 ? -29.598 1.481 36.559 1.00 50.97 93 GLY A N 1
ATOM 690 C CA . GLY A 1 93 ? -28.518 2.457 36.845 1.00 50.97 93 GLY A CA 1
ATOM 691 C C . GLY A 1 93 ? -28.089 3.375 35.688 1.00 50.97 93 GLY A C 1
ATOM 692 O O . GLY A 1 93 ? -28.187 2.998 34.526 1.00 50.97 93 GLY A O 1
ATOM 693 N N . GLU A 1 94 ? -27.622 4.593 36.025 1.00 45.25 94 GLU A N 1
ATOM 694 C CA . GLU A 1 94 ? -27.282 5.692 35.094 1.00 45.25 94 GLU A CA 1
ATOM 695 C C . GLU A 1 94 ? -26.403 5.266 33.895 1.00 45.25 94 GLU A C 1
ATOM 697 O O . GLU A 1 94 ? -25.400 4.571 34.078 1.00 45.25 94 GLU A O 1
ATOM 702 N N . PRO A 1 95 ? -26.718 5.734 32.669 1.00 44.59 95 PRO A N 1
ATOM 703 C CA . PRO A 1 95 ? -26.025 5.307 31.466 1.00 44.59 95 PRO A CA 1
ATOM 704 C C . PRO A 1 95 ? -24.735 6.112 31.271 1.00 44.59 95 PRO A C 1
ATOM 706 O O . PRO A 1 95 ? -24.763 7.317 31.028 1.00 44.59 95 PRO A O 1
ATOM 709 N N . SER A 1 96 ? -23.589 5.435 31.313 1.00 47.03 96 SER A N 1
ATOM 710 C CA . SER A 1 96 ? -22.347 5.928 30.694 1.00 47.03 96 SER A CA 1
ATOM 711 C C . SER A 1 96 ? -21.914 5.086 29.492 1.00 47.03 96 SER A C 1
ATOM 713 O O . SER A 1 96 ? -20.857 5.334 28.912 1.00 47.03 96 SER A O 1
ATOM 715 N N . CYS A 1 97 ? -22.721 4.097 29.102 1.00 52.00 97 CYS A N 1
ATOM 716 C CA . CYS A 1 97 ? -22.384 3.190 28.017 1.00 52.00 97 CYS A CA 1
ATOM 717 C C . CYS A 1 97 ? -22.888 3.713 26.664 1.00 52.00 97 CYS A C 1
ATOM 719 O O . CYS A 1 97 ? -23.964 4.307 26.614 1.00 52.00 97 CYS A O 1
ATOM 721 N N . PRO A 1 98 ? -22.145 3.494 25.564 1.00 58.66 98 PRO A N 1
ATOM 722 C CA . PRO A 1 98 ? -22.607 3.857 24.231 1.00 58.66 98 PRO A CA 1
ATOM 723 C C . PRO A 1 98 ? -23.866 3.057 23.870 1.00 58.66 98 PRO A C 1
ATOM 725 O O . PRO A 1 98 ? -23.889 1.836 24.031 1.00 58.66 98 PRO A O 1
ATOM 728 N N . ASP A 1 99 ? -24.875 3.744 23.326 1.00 58.00 99 ASP A N 1
ATOM 729 C CA . ASP A 1 99 ? -26.223 3.233 23.002 1.00 58.00 99 ASP A CA 1
ATOM 730 C C . ASP A 1 99 ? -26.254 2.003 22.057 1.00 58.00 99 ASP A C 1
ATOM 732 O O . ASP A 1 99 ? -27.311 1.428 21.817 1.00 58.00 99 ASP A O 1
ATOM 736 N N . ASN A 1 100 ? -25.101 1.549 21.551 1.00 67.38 100 ASN A N 1
ATOM 737 C CA . ASN A 1 100 ? -24.972 0.547 20.488 1.00 67.38 100 ASN A CA 1
ATOM 738 C C . ASN A 1 100 ? -24.403 -0.807 20.966 1.00 67.38 100 ASN A C 1
ATOM 740 O O . ASN A 1 100 ? -24.118 -1.680 20.146 1.00 67.38 100 ASN A O 1
ATOM 744 N N . LEU A 1 101 ? -24.167 -0.995 22.271 1.00 77.81 101 LEU A N 1
ATOM 745 C CA . LEU A 1 101 ? -23.590 -2.247 22.791 1.00 77.81 101 LEU A CA 1
ATOM 746 C C . LEU A 1 101 ? -24.556 -3.432 22.737 1.00 77.81 101 LEU A C 1
ATOM 748 O O . LEU A 1 101 ? -24.109 -4.564 22.575 1.00 77.81 101 LEU A O 1
ATOM 752 N N . HIS A 1 102 ? -25.863 -3.190 22.842 1.00 78.06 102 HIS A N 1
ATOM 753 C CA . HIS A 1 102 ? -26.862 -4.256 22.768 1.00 78.06 102 HIS A CA 1
ATOM 754 C C . HIS A 1 102 ? -26.846 -4.942 21.394 1.00 78.06 102 HIS A C 1
ATOM 756 O O . HIS A 1 102 ? -26.702 -6.162 21.321 1.00 78.06 102 HIS A O 1
ATOM 762 N N . ASP A 1 103 ? -26.839 -4.147 20.319 1.00 80.69 103 ASP A N 1
ATOM 763 C CA . ASP A 1 103 ? -26.720 -4.626 18.938 1.00 80.69 103 ASP A CA 1
ATOM 764 C C . ASP A 1 103 ? -25.455 -5.477 18.734 1.00 80.69 103 ASP A C 1
ATOM 766 O O . ASP A 1 103 ? -25.470 -6.469 18.004 1.00 80.69 103 ASP A O 1
ATOM 770 N N . LEU A 1 104 ? -24.345 -5.128 19.401 1.00 87.31 104 LEU A N 1
ATOM 771 C CA . LEU A 1 104 ? -23.112 -5.914 19.338 1.00 87.31 104 LEU A CA 1
ATOM 772 C C . LEU A 1 104 ? -23.309 -7.315 19.921 1.00 87.31 104 LEU A C 1
ATOM 774 O O . LEU A 1 104 ? -22.898 -8.288 19.285 1.00 87.31 104 LEU A O 1
ATOM 778 N N . PHE A 1 105 ? -23.935 -7.433 21.096 1.00 87.62 105 PHE A N 1
ATOM 779 C CA . PHE A 1 105 ? -24.208 -8.737 21.706 1.00 87.62 105 PHE A CA 1
ATOM 780 C C . PHE A 1 105 ? -25.186 -9.559 20.865 1.00 87.62 105 PHE A C 1
ATOM 782 O O . PHE A 1 105 ? -24.926 -10.738 20.637 1.00 87.62 105 PHE A O 1
ATOM 789 N N . GLU A 1 106 ? -26.242 -8.954 20.313 1.00 86.75 106 GLU A N 1
ATOM 790 C CA . GLU A 1 106 ? -27.170 -9.656 19.414 1.00 86.75 106 GLU A CA 1
ATOM 791 C C . GLU A 1 106 ? -26.464 -10.214 18.166 1.00 86.75 106 GLU A C 1
ATOM 793 O O . GLU A 1 106 ? -26.684 -11.366 17.765 1.00 86.75 106 GLU A O 1
ATOM 798 N N . VAL A 1 107 ? -25.577 -9.421 17.554 1.00 86.69 107 VAL A N 1
ATOM 799 C CA . VAL A 1 107 ? -24.777 -9.874 16.409 1.00 86.69 107 VAL A CA 1
ATOM 800 C C . VAL A 1 107 ? -23.818 -10.987 16.836 1.00 86.69 107 VAL A C 1
ATOM 802 O O . VAL A 1 107 ? -23.742 -12.005 16.147 1.00 86.69 107 VAL A O 1
ATOM 805 N N . ALA A 1 108 ? -23.133 -10.850 17.974 1.00 86.69 108 ALA A N 1
ATOM 806 C CA . ALA A 1 108 ? -22.228 -11.874 18.497 1.00 86.69 108 ALA A CA 1
ATOM 807 C C . ALA A 1 108 ? -22.954 -13.204 18.768 1.00 86.69 108 ALA A C 1
ATOM 809 O O . ALA A 1 108 ? -22.475 -14.257 18.343 1.00 86.69 108 ALA A O 1
ATOM 810 N N . GLU A 1 109 ? -24.142 -13.168 19.381 1.00 87.94 109 GLU A N 1
ATOM 811 C CA . GLU A 1 109 ? -24.991 -14.347 19.574 1.00 87.94 109 GLU A CA 1
ATOM 812 C C . GLU A 1 109 ? -25.396 -14.985 18.247 1.00 87.94 109 GLU A C 1
ATOM 814 O O . GLU A 1 109 ? -25.382 -16.211 18.102 1.00 87.94 109 GLU A O 1
ATOM 819 N N . THR A 1 110 ? -25.765 -14.161 17.266 1.00 87.25 110 THR A N 1
ATOM 820 C CA . THR A 1 110 ? -26.169 -14.635 15.942 1.00 87.25 110 THR A CA 1
ATOM 821 C C . THR A 1 110 ? -25.014 -15.357 15.253 1.00 87.25 110 THR A C 1
ATOM 823 O O . THR A 1 110 ? -25.207 -16.456 14.733 1.00 87.25 110 THR A O 1
ATOM 826 N N . LEU A 1 111 ? -23.800 -14.799 15.303 1.00 85.31 111 LEU A N 1
ATOM 827 C CA . LEU A 1 111 ? -22.595 -15.437 14.763 1.00 85.31 111 LEU A CA 1
ATOM 828 C C . LEU A 1 111 ? -22.241 -16.722 15.508 1.00 85.31 111 LEU A C 1
ATOM 830 O O . LEU A 1 111 ? -21.906 -17.731 14.878 1.00 85.31 111 LEU A O 1
ATOM 834 N N . PHE A 1 112 ? -22.360 -16.707 16.836 1.00 84.56 112 PHE A N 1
ATOM 835 C CA . PHE A 1 112 ? -22.150 -17.879 17.677 1.00 84.56 112 PHE A CA 1
ATOM 836 C C . PHE A 1 112 ? -23.096 -19.020 17.276 1.00 84.56 112 PHE A C 1
ATOM 838 O O . PHE A 1 112 ? -22.643 -20.132 17.012 1.00 84.56 112 PHE A O 1
ATOM 845 N N . ARG A 1 113 ? -24.399 -18.736 17.139 1.00 83.75 113 ARG A N 1
ATOM 846 C CA . ARG A 1 113 ? -25.432 -19.723 16.771 1.00 83.75 113 ARG A CA 1
ATOM 847 C C . ARG A 1 113 ? -25.360 -20.172 15.308 1.00 83.75 113 ARG A C 1
ATOM 849 O O . ARG A 1 113 ? -25.693 -21.317 15.013 1.00 83.75 113 ARG A O 1
ATOM 856 N N . ALA A 1 114 ? -24.954 -19.297 14.386 1.00 78.31 114 ALA A N 1
ATOM 857 C CA . ALA A 1 114 ? -24.876 -19.608 12.955 1.00 78.31 114 ALA A CA 1
ATOM 858 C C . ALA A 1 114 ? -23.689 -20.521 12.590 1.00 78.31 114 ALA A C 1
ATOM 860 O O . ALA A 1 114 ? -23.708 -21.171 11.538 1.00 78.31 114 ALA A O 1
ATOM 861 N N . SER A 1 115 ? -22.677 -20.585 13.458 1.00 69.00 115 SER A N 1
ATOM 862 C CA . SER A 1 115 ? -21.453 -21.354 13.238 1.00 69.00 115 SER A CA 1
ATOM 863 C C . SER A 1 115 ? -21.697 -22.864 13.394 1.00 69.00 115 SER A C 1
ATOM 865 O O . SER A 1 115 ? -22.015 -23.325 14.493 1.00 69.00 115 SER A O 1
ATOM 867 N N . PRO A 1 116 ? -21.494 -23.691 12.350 1.00 61.94 116 PRO A N 1
ATOM 868 C CA . PRO A 1 116 ? -21.659 -25.146 12.433 1.00 61.94 116 PRO A CA 1
ATOM 869 C C . PRO A 1 116 ? -20.642 -25.836 13.362 1.00 61.94 116 PRO A C 1
ATOM 871 O O . PRO A 1 116 ? -20.837 -26.995 13.723 1.00 61.94 116 PRO A O 1
ATOM 874 N N . LEU A 1 117 ? -19.595 -25.126 13.798 1.00 53.22 117 LEU A N 1
ATOM 875 C CA . LEU A 1 117 ? -18.592 -25.599 14.763 1.00 53.22 117 LEU A CA 1
ATOM 876 C C . LEU A 1 117 ? -19.168 -25.899 16.166 1.00 53.22 117 LEU A C 1
ATOM 878 O O . LEU A 1 117 ? -18.493 -26.522 16.979 1.00 53.22 117 LEU A O 1
ATOM 882 N N . CYS A 1 118 ? -20.419 -25.512 16.443 1.00 40.44 118 CYS A N 1
ATOM 883 C CA . CYS A 1 118 ? -21.109 -25.719 17.720 1.00 40.44 118 CYS A CA 1
ATOM 884 C C . CYS A 1 118 ? -22.099 -26.901 17.730 1.00 40.44 118 CYS A C 1
ATOM 886 O O . CYS A 1 118 ? -23.085 -26.854 18.458 1.00 40.44 118 CYS A O 1
ATOM 888 N N . SER A 1 119 ? -21.875 -27.981 16.971 1.00 38.84 119 SER A N 1
ATOM 889 C CA . SER A 1 119 ? -22.595 -29.249 17.214 1.00 38.84 119 SER A CA 1
ATOM 890 C C . SER A 1 119 ? -21.766 -30.207 18.078 1.00 38.84 119 SER A C 1
ATOM 892 O O . SER A 1 119 ? -21.049 -31.052 17.537 1.00 38.84 119 SER A O 1
ATOM 894 N N . PRO A 1 120 ? -21.870 -30.145 19.420 1.00 41.25 120 PRO A N 1
ATOM 895 C CA . PRO A 1 120 ? -21.239 -31.096 20.325 1.00 41.25 120 PRO A CA 1
ATOM 896 C C . PRO A 1 120 ? -22.051 -32.398 20.400 1.00 41.25 120 PRO A C 1
ATOM 898 O O . PRO A 1 120 ? -22.445 -32.807 21.480 1.00 41.25 120 PRO A O 1
ATOM 901 N N . SER A 1 121 ? -22.349 -33.043 19.268 1.00 37.91 121 SER A N 1
ATOM 902 C CA . SER A 1 121 ? -22.912 -34.405 19.240 1.00 37.91 121 SER A CA 1
ATOM 903 C C . SER A 1 121 ? -23.178 -34.880 17.811 1.00 37.91 121 SER A C 1
ATOM 905 O O . SER A 1 121 ? -24.326 -35.028 17.413 1.00 37.91 121 SER A O 1
ATOM 907 N N . HIS A 1 122 ? -22.140 -35.179 17.036 1.00 36.22 122 HIS A N 1
ATOM 908 C CA . HIS A 1 122 ? -22.249 -36.264 16.059 1.00 36.22 122 HIS A CA 1
ATOM 909 C C . HIS A 1 122 ? -20.903 -36.968 15.926 1.00 36.22 122 HIS A C 1
ATOM 911 O O . HIS A 1 122 ? -20.031 -36.600 15.145 1.00 36.22 122 HIS A O 1
ATOM 917 N N . HIS A 1 123 ? -20.758 -38.022 16.728 1.00 39.91 123 HIS A N 1
ATOM 918 C CA . HIS A 1 123 ? -19.875 -39.131 16.413 1.00 39.91 123 HIS A CA 1
ATOM 919 C C . HIS A 1 123 ? -20.042 -39.533 14.942 1.00 39.91 123 HIS A C 1
ATOM 921 O O . HIS A 1 123 ? -21.162 -39.780 14.499 1.00 39.91 123 HIS A O 1
ATOM 927 N N . HIS A 1 124 ? -18.917 -39.625 14.233 1.00 37.03 124 HIS A N 1
ATOM 928 C CA . HIS A 1 124 ? -18.656 -40.586 13.159 1.00 37.03 124 HIS A CA 1
ATOM 929 C C . HIS A 1 124 ? -19.862 -41.042 12.319 1.00 37.03 124 HIS A C 1
ATOM 931 O O . HIS A 1 124 ? -20.140 -42.234 12.219 1.00 37.03 124 HIS A O 1
ATOM 937 N N . TYR A 1 125 ? -20.517 -40.114 11.627 1.00 36.22 125 TYR A N 1
ATOM 938 C CA . TYR A 1 125 ? -21.039 -40.436 10.305 1.00 36.22 125 TYR A CA 1
ATOM 939 C C . TYR A 1 125 ? -20.244 -39.614 9.297 1.00 36.22 125 TYR A C 1
ATOM 941 O O . TYR A 1 125 ? -20.256 -38.385 9.390 1.00 36.22 125 TYR A O 1
ATOM 949 N N . PRO A 1 126 ? -19.515 -40.247 8.360 1.00 39.75 126 PRO A N 1
ATOM 950 C CA . PRO A 1 126 ? -18.957 -39.527 7.234 1.00 39.75 126 PRO A CA 1
ATOM 951 C C . PRO A 1 126 ? -20.139 -39.006 6.417 1.00 39.75 126 PRO A C 1
ATOM 953 O O . PRO A 1 126 ? -20.736 -39.733 5.625 1.00 39.75 126 PRO A O 1
ATOM 956 N N . SER A 1 127 ? -20.517 -37.750 6.656 1.00 41.34 127 SER A N 1
ATOM 957 C CA . SER A 1 127 ? -21.330 -36.999 5.710 1.00 41.34 127 SER A CA 1
ATOM 958 C C . SER A 1 127 ? -20.540 -36.975 4.408 1.00 41.34 127 SER A C 1
ATOM 960 O O . SER A 1 127 ? -19.474 -36.371 4.324 1.00 41.34 127 SER A O 1
ATOM 962 N N . SER A 1 128 ? -21.039 -37.684 3.401 1.00 44.25 128 SER A N 1
ATOM 963 C CA . SER A 1 128 ? -20.427 -37.855 2.081 1.00 44.25 128 SER A CA 1
ATOM 964 C C . SER A 1 128 ? -20.440 -36.584 1.225 1.00 44.25 128 SER A C 1
ATOM 966 O O . SER A 1 128 ? -20.168 -36.644 0.027 1.00 44.25 128 SER A O 1
ATOM 968 N N . HIS A 1 129 ? -20.759 -35.435 1.818 1.00 45.59 129 HIS A N 1
ATOM 969 C CA . HIS A 1 129 ? -20.728 -34.146 1.153 1.00 45.59 129 HIS A CA 1
ATOM 970 C C . HIS A 1 129 ? -19.799 -33.208 1.925 1.00 45.59 129 HIS A C 1
ATOM 972 O O . HIS A 1 129 ? -20.109 -32.883 3.076 1.00 45.59 129 HIS A O 1
ATOM 978 N N . PRO A 1 130 ? -18.665 -32.788 1.328 1.00 47.88 130 PRO A N 1
ATOM 979 C CA . PRO A 1 130 ? -17.870 -31.713 1.898 1.00 47.88 130 PRO A CA 1
ATOM 980 C C . PRO A 1 130 ? -18.761 -30.469 2.061 1.00 47.88 130 PRO A C 1
ATOM 982 O O . PRO A 1 130 ? -19.633 -30.238 1.211 1.00 47.88 130 PRO A O 1
ATOM 985 N N . PRO A 1 131 ? -18.598 -29.691 3.147 1.00 49.94 131 PRO A N 1
ATOM 986 C CA . PRO A 1 131 ? -19.286 -28.414 3.291 1.00 49.94 131 PRO A CA 1
ATOM 987 C C . PRO A 1 131 ? -19.046 -27.584 2.027 1.00 49.94 131 PRO A C 1
ATOM 989 O O . PRO A 1 131 ? -17.936 -27.544 1.499 1.00 49.94 131 PRO A O 1
ATOM 992 N N . SER A 1 132 ? -20.107 -26.988 1.476 1.00 49.47 132 SER A N 1
ATOM 993 C CA . SER A 1 132 ? -19.948 -26.201 0.255 1.00 49.47 132 SER A CA 1
ATOM 994 C C . SER A 1 132 ? -19.013 -25.021 0.558 1.00 49.47 132 SER A C 1
ATOM 996 O O . SER A 1 132 ? -19.286 -24.324 1.542 1.00 49.47 132 SER A O 1
ATOM 998 N N . PRO A 1 133 ? -18.002 -24.741 -0.280 1.00 56.09 133 PRO A N 1
ATOM 999 C CA . PRO A 1 133 ? -17.016 -23.679 -0.042 1.00 56.09 133 PRO A CA 1
ATOM 1000 C C . PRO A 1 133 ? -17.669 -22.314 0.248 1.00 56.09 133 PRO A C 1
ATOM 1002 O O . PRO A 1 133 ? -17.228 -21.572 1.114 1.00 56.09 133 PRO A O 1
ATOM 1005 N N . HIS A 1 134 ? -18.835 -22.052 -0.350 1.00 59.19 134 HIS A N 1
ATOM 1006 C CA . HIS A 1 134 ? -19.604 -20.823 -0.149 1.00 59.19 134 HIS A CA 1
ATOM 1007 C C . HIS A 1 134 ? -20.090 -20.554 1.289 1.00 59.19 134 HIS A C 1
ATOM 1009 O O . HIS A 1 134 ? -20.413 -19.410 1.606 1.00 59.19 134 HIS A O 1
ATOM 1015 N N . ARG A 1 135 ? -20.200 -21.571 2.158 1.00 60.12 135 ARG A N 1
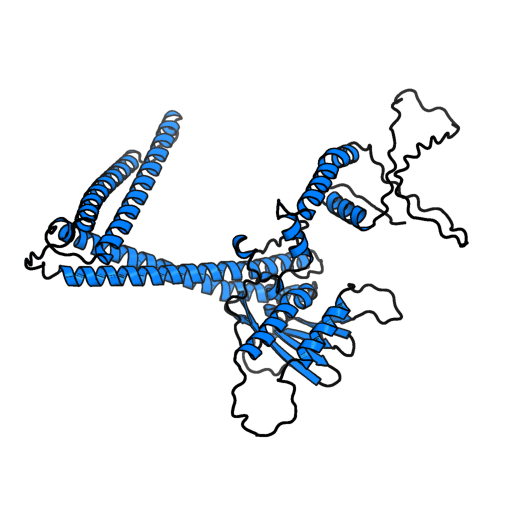ATOM 1016 C CA . ARG A 1 135 ? -20.714 -21.390 3.530 1.00 60.12 135 ARG A CA 1
ATOM 1017 C C . ARG A 1 135 ? -19.618 -20.968 4.507 1.00 60.12 135 ARG A C 1
ATOM 1019 O O . ARG A 1 135 ? -19.883 -20.153 5.385 1.00 60.12 135 ARG A O 1
ATOM 1026 N N . GLU A 1 136 ? -18.414 -21.509 4.346 1.00 63.78 136 GLU A N 1
ATOM 1027 C CA . GLU A 1 136 ? -17.256 -21.133 5.162 1.00 63.78 136 GLU A CA 1
ATOM 1028 C C . GLU A 1 136 ? -16.839 -19.695 4.838 1.00 63.78 136 GLU A C 1
ATOM 1030 O O . GLU A 1 136 ? -16.654 -18.899 5.756 1.00 63.78 136 GLU A O 1
ATOM 1035 N N . ASP A 1 137 ? -16.839 -19.310 3.560 1.00 70.38 137 ASP A N 1
ATOM 1036 C CA . ASP A 1 137 ? -16.566 -17.931 3.135 1.00 70.38 137 ASP A CA 1
ATOM 1037 C C . ASP A 1 137 ? -17.529 -16.915 3.775 1.00 70.38 137 ASP A C 1
ATOM 1039 O O . ASP A 1 137 ? -17.116 -15.830 4.189 1.00 70.38 137 ASP A O 1
ATOM 1043 N N . TRP A 1 138 ? -18.814 -17.268 3.898 1.00 77.69 138 TRP A N 1
ATOM 1044 C CA . TRP A 1 138 ? -19.826 -16.405 4.516 1.00 77.69 138 TRP A CA 1
ATOM 1045 C C . TRP A 1 138 ? -19.583 -16.194 6.016 1.00 77.69 138 TRP A C 1
ATOM 1047 O O . TRP A 1 138 ? -19.672 -15.063 6.496 1.00 77.69 138 TRP A O 1
ATOM 1057 N N . GLU A 1 139 ? -19.252 -17.254 6.759 1.00 80.31 139 GLU A N 1
ATOM 1058 C CA . GLU A 1 139 ? -18.989 -17.152 8.200 1.00 80.31 139 GLU A CA 1
ATOM 1059 C C . GLU A 1 139 ? -17.770 -16.259 8.471 1.00 80.31 139 GLU A C 1
ATOM 1061 O O . GLU A 1 139 ? -17.839 -15.350 9.301 1.00 80.31 139 GLU A O 1
ATOM 1066 N N . HIS A 1 140 ? -16.674 -16.466 7.735 1.00 78.94 140 HIS A N 1
ATOM 1067 C CA . HIS A 1 140 ? -15.463 -15.659 7.886 1.00 78.94 140 HIS A CA 1
ATOM 1068 C C . HIS A 1 140 ? -15.706 -14.193 7.513 1.00 78.94 140 HIS A C 1
ATOM 1070 O O . HIS A 1 140 ? -15.282 -13.304 8.250 1.00 78.94 140 HIS A O 1
ATOM 1076 N N . GLN A 1 141 ? -16.447 -13.916 6.432 1.00 78.38 141 GLN A N 1
ATOM 1077 C CA . GLN A 1 141 ? -16.844 -12.548 6.072 1.00 78.38 141 GLN A CA 1
ATOM 1078 C C . GLN A 1 141 ? -17.691 -11.886 7.162 1.00 78.38 141 GLN A C 1
ATOM 1080 O O . GLN A 1 141 ? -17.562 -10.686 7.414 1.00 78.38 141 GLN A O 1
ATOM 1085 N N . MET A 1 142 ? -18.537 -12.656 7.843 1.00 82.12 142 MET A N 1
ATOM 1086 C CA . MET A 1 142 ? -19.380 -12.128 8.903 1.00 82.12 142 MET A CA 1
ATOM 1087 C C . MET A 1 142 ? -18.602 -11.809 10.182 1.00 82.12 142 MET A C 1
ATOM 1089 O O . MET A 1 142 ? -18.793 -10.729 10.746 1.00 82.12 142 MET A O 1
ATOM 1093 N N . TRP A 1 143 ? -17.666 -12.673 10.584 1.00 86.19 143 TRP A N 1
ATOM 1094 C CA . TRP A 1 143 ? -16.714 -12.364 11.657 1.00 86.19 143 TRP A CA 1
ATOM 1095 C C . TRP A 1 143 ? -15.846 -11.159 11.317 1.00 86.19 143 TRP A C 1
ATOM 1097 O O . TRP A 1 143 ? -15.675 -10.271 12.148 1.00 86.19 143 TRP A O 1
ATOM 1107 N N . LEU A 1 144 ? -15.342 -11.094 10.087 1.00 84.69 144 LEU A N 1
ATOM 1108 C CA . LEU A 1 144 ? -14.539 -9.981 9.597 1.00 84.69 144 LEU A CA 1
ATOM 1109 C C . LEU A 1 144 ? -15.296 -8.658 9.717 1.00 84.69 144 LEU A C 1
ATOM 1111 O O . LEU A 1 144 ? -14.761 -7.681 10.238 1.00 84.69 144 LEU A O 1
ATOM 1115 N N . ARG A 1 145 ? -16.563 -8.637 9.291 1.00 81.25 145 ARG A N 1
ATOM 1116 C CA . ARG A 1 145 ? -17.426 -7.459 9.391 1.00 81.25 145 ARG A CA 1
ATOM 1117 C C . ARG A 1 145 ? -17.675 -7.066 10.843 1.00 81.25 145 ARG A C 1
ATOM 1119 O O . ARG A 1 145 ? -17.524 -5.894 11.181 1.00 81.25 145 ARG A O 1
ATOM 1126 N N . PHE A 1 146 ? -18.023 -8.029 11.693 1.00 86.31 146 PHE A N 1
ATOM 1127 C CA . PHE A 1 146 ? -18.242 -7.807 13.122 1.00 86.31 146 PHE A CA 1
ATOM 1128 C C . PHE A 1 146 ? -17.007 -7.208 13.805 1.00 86.31 146 PHE A C 1
ATOM 1130 O O . PHE A 1 146 ? -17.103 -6.191 14.490 1.00 86.31 146 PHE A O 1
ATOM 1137 N N . LEU A 1 147 ? -15.832 -7.783 13.548 1.00 88.69 147 LEU A N 1
ATOM 1138 C CA . LEU A 1 147 ? -14.561 -7.302 14.078 1.00 88.69 147 LEU A CA 1
ATOM 1139 C C . LEU A 1 147 ? -14.241 -5.890 13.591 1.00 88.69 147 LEU A C 1
ATOM 1141 O O . LEU A 1 147 ? -13.978 -5.007 14.401 1.00 88.69 147 LEU A O 1
ATOM 1145 N N . HIS A 1 148 ? -14.288 -5.676 12.278 1.00 84.38 148 HIS A N 1
ATOM 1146 C CA . HIS A 1 148 ? -13.856 -4.427 11.661 1.00 84.38 148 HIS A CA 1
ATOM 1147 C C . HIS A 1 148 ? -14.756 -3.239 12.018 1.00 84.38 148 HIS A C 1
ATOM 1149 O O . HIS A 1 148 ? -14.260 -2.140 12.260 1.00 84.38 148 HIS A O 1
ATOM 1155 N N . THR A 1 149 ? -16.075 -3.452 12.031 1.00 78.62 149 THR A N 1
ATOM 1156 C CA . THR A 1 149 ? -17.056 -2.357 12.118 1.00 78.62 149 THR A CA 1
ATOM 1157 C C . THR A 1 149 ? -17.613 -2.132 13.518 1.00 78.62 149 THR A C 1
ATOM 1159 O O . THR A 1 149 ? -18.031 -1.014 13.810 1.00 78.62 149 THR A O 1
ATOM 1162 N N . LEU A 1 150 ? -17.619 -3.159 14.375 1.00 83.75 150 LEU A N 1
ATOM 1163 C CA . LEU A 1 150 ? -18.225 -3.089 15.705 1.00 83.75 150 LEU A CA 1
ATOM 1164 C C . LEU A 1 150 ? -17.182 -3.290 16.798 1.00 83.75 150 LEU A C 1
ATOM 1166 O O . LEU A 1 150 ? -16.932 -2.372 17.571 1.00 83.75 150 LEU A O 1
ATOM 1170 N N . LEU A 1 151 ? -16.545 -4.462 16.856 1.00 88.75 151 LEU A N 1
ATOM 1171 C CA . LEU A 1 151 ? -15.741 -4.823 18.022 1.00 88.75 151 LEU A CA 1
ATOM 1172 C C . LEU A 1 151 ? -14.452 -4.007 18.122 1.00 88.75 151 LEU A C 1
ATOM 1174 O O . LEU A 1 151 ? -14.241 -3.324 19.119 1.00 88.75 151 LEU A O 1
ATOM 1178 N N . LEU A 1 152 ? -13.582 -4.065 17.108 1.00 89.69 152 LEU A N 1
ATOM 1179 C CA . LEU A 1 152 ? -12.265 -3.435 17.188 1.00 89.69 152 LEU A CA 1
ATOM 1180 C C . LEU A 1 152 ? -12.352 -1.923 17.422 1.00 89.69 152 LEU A C 1
ATOM 1182 O O . LEU A 1 152 ? -11.594 -1.456 18.264 1.00 89.69 152 LEU A O 1
ATOM 1186 N N . PRO A 1 153 ? -13.247 -1.144 16.784 1.00 85.56 153 PRO A N 1
ATOM 1187 C CA . PRO A 1 153 ? -13.399 0.279 17.097 1.00 85.56 153 PRO A CA 1
ATOM 1188 C C . PRO A 1 153 ? -13.773 0.579 18.558 1.00 85.56 153 PRO A C 1
ATOM 1190 O O . PRO A 1 153 ? -13.400 1.637 19.057 1.00 85.56 153 PRO A O 1
ATOM 1193 N N . LEU A 1 154 ? -14.467 -0.334 19.249 1.00 86.62 154 LEU A N 1
ATOM 1194 C CA . LEU A 1 154 ? -14.904 -0.148 20.640 1.00 86.62 154 LEU A CA 1
ATOM 1195 C C . LEU A 1 154 ? -13.814 -0.440 21.674 1.00 86.62 154 LEU A C 1
ATOM 1197 O O . LEU A 1 154 ? -13.854 0.114 22.770 1.00 86.62 154 LEU A O 1
ATOM 1201 N N . LEU A 1 155 ? -12.852 -1.306 21.352 1.00 90.12 155 LEU A N 1
ATOM 1202 C CA . LEU A 1 155 ? -11.789 -1.659 22.294 1.00 90.12 155 LEU A CA 1
ATOM 1203 C C . LEU A 1 155 ? -10.849 -0.468 22.477 1.00 90.12 155 LEU A C 1
ATOM 1205 O O . LEU A 1 155 ? -10.295 0.043 21.505 1.00 90.12 155 LEU A O 1
ATOM 1209 N N . THR A 1 156 ? -10.638 -0.028 23.707 1.00 91.81 156 THR A N 1
ATOM 1210 C CA . THR A 1 156 ? -9.728 1.080 24.002 1.00 91.81 156 THR A CA 1
ATOM 1211 C C . THR A 1 156 ? -8.444 0.577 24.642 1.00 91.81 156 THR A C 1
ATOM 1213 O O . THR A 1 156 ? -8.410 -0.473 25.278 1.00 91.81 156 THR A O 1
ATOM 1216 N N . LEU A 1 157 ? -7.374 1.333 24.436 1.00 92.50 157 LEU A N 1
ATOM 1217 C CA . LEU A 1 157 ? -6.095 1.151 25.099 1.00 92.50 157 LEU A CA 1
ATOM 1218 C C . LEU A 1 157 ? -5.929 2.238 26.157 1.00 92.50 157 LEU A C 1
ATOM 1220 O O . LEU A 1 157 ? -6.338 3.391 25.959 1.00 92.50 157 LEU A O 1
ATOM 1224 N N . GLN A 1 158 ? -5.319 1.855 27.268 1.00 93.88 158 GLN A N 1
ATOM 1225 C CA . GLN A 1 158 ? -4.982 2.708 28.395 1.00 93.88 158 GLN A CA 1
ATOM 1226 C C . GLN A 1 158 ? -3.468 2.915 28.478 1.00 93.88 158 GLN A C 1
ATOM 1228 O O . GLN A 1 158 ? -2.677 2.355 27.716 1.00 93.88 158 GLN A O 1
ATOM 1233 N N . ARG A 1 159 ? -3.041 3.790 29.388 1.00 93.56 159 ARG A N 1
ATOM 1234 C CA . ARG A 1 159 ? -1.633 4.190 29.503 1.00 93.56 159 ARG A CA 1
ATOM 1235 C C . ARG A 1 159 ? -0.732 3.009 29.871 1.00 93.56 159 ARG A C 1
ATOM 1237 O O . ARG A 1 159 ? 0.438 2.989 29.494 1.00 93.56 159 ARG A O 1
ATOM 1244 N N . GLU A 1 160 ? -1.278 2.055 30.607 1.00 93.50 160 GLU A N 1
ATOM 1245 C CA . GLU A 1 160 ? -0.637 0.831 31.070 1.00 93.50 160 GLU A CA 1
ATOM 1246 C C . GLU A 1 160 ? -0.231 -0.078 29.898 1.00 93.50 160 GLU A C 1
ATOM 1248 O O . GLU A 1 160 ? 0.774 -0.779 29.999 1.00 93.50 160 GLU A O 1
ATOM 1253 N N . ASP A 1 161 ? -0.927 0.025 28.761 1.00 93.31 161 ASP A N 1
ATOM 1254 C CA . ASP A 1 161 ? -0.698 -0.787 27.557 1.00 93.31 161 ASP A CA 1
ATOM 1255 C C . ASP A 1 161 ? 0.451 -0.261 26.691 1.00 93.31 161 ASP A C 1
ATOM 1257 O O . ASP A 1 161 ? 0.914 -0.933 25.763 1.00 93.31 161 ASP A O 1
ATOM 1261 N N . LEU A 1 162 ? 0.930 0.954 26.982 1.00 94.31 162 LEU A N 1
ATOM 1262 C CA . LEU A 1 162 ? 1.955 1.639 26.201 1.00 94.31 162 LEU A CA 1
ATOM 1263 C C . LEU A 1 162 ? 3.223 0.790 25.980 1.00 94.31 162 LEU A C 1
ATOM 1265 O O . LEU A 1 162 ? 3.677 0.741 24.835 1.00 94.31 162 LEU A O 1
ATOM 1269 N N . PRO A 1 163 ? 3.803 0.096 26.985 1.00 94.38 163 PRO A N 1
ATOM 1270 C CA . PRO A 1 163 ? 5.000 -0.718 26.772 1.00 94.38 163 PRO A CA 1
ATOM 1271 C C . PRO A 1 163 ? 4.769 -1.866 25.782 1.00 94.38 163 PRO A C 1
ATOM 1273 O O . PRO A 1 163 ? 5.628 -2.147 24.947 1.00 94.38 163 PRO A O 1
ATOM 1276 N N . SER A 1 164 ? 3.603 -2.510 25.844 1.00 92.44 164 SER A N 1
ATOM 1277 C CA . SER A 1 164 ? 3.228 -3.602 24.943 1.00 92.44 164 SER A CA 1
ATOM 1278 C C . SER A 1 164 ? 2.980 -3.109 23.524 1.00 92.44 164 SER A C 1
ATOM 1280 O O . SER A 1 164 ? 3.430 -3.736 22.561 1.00 92.44 164 SER A O 1
ATOM 1282 N N . LEU A 1 165 ? 2.314 -1.961 23.384 1.00 94.81 165 LEU A N 1
ATOM 1283 C CA . LEU A 1 165 ? 2.098 -1.312 22.097 1.00 94.81 165 LEU A CA 1
ATOM 1284 C C . LEU A 1 165 ? 3.427 -0.897 21.448 1.00 94.81 165 LEU A C 1
ATOM 1286 O O . LEU A 1 165 ? 3.628 -1.160 20.265 1.00 94.81 165 LEU A O 1
ATOM 1290 N N . GLN A 1 166 ? 4.348 -0.305 22.216 1.00 95.75 166 GLN A N 1
ATOM 1291 C CA . GLN A 1 166 ? 5.682 0.078 21.739 1.00 95.75 166 GLN A CA 1
ATOM 1292 C C . GLN A 1 166 ? 6.502 -1.138 21.298 1.00 95.75 166 GLN A C 1
ATOM 1294 O O . GLN A 1 166 ? 7.039 -1.138 20.195 1.00 95.75 166 GLN A O 1
ATOM 1299 N N . LEU A 1 167 ? 6.531 -2.205 22.104 1.00 94.25 167 LEU A N 1
ATOM 1300 C CA . LEU A 1 167 ? 7.210 -3.448 21.734 1.00 94.25 167 LEU A CA 1
ATOM 1301 C C . LEU A 1 167 ? 6.626 -4.053 20.449 1.00 94.25 167 LEU A C 1
ATOM 1303 O O . LEU A 1 167 ? 7.365 -4.500 19.573 1.00 94.25 167 LEU A O 1
ATOM 1307 N N . SER A 1 168 ? 5.297 -4.056 20.325 1.00 94.12 168 SER A N 1
ATOM 1308 C CA . SER A 1 168 ? 4.609 -4.559 19.134 1.00 94.12 168 SER A CA 1
ATOM 1309 C C . SER A 1 168 ? 4.943 -3.718 17.901 1.00 94.12 168 SER A C 1
ATOM 1311 O O . SER A 1 168 ? 5.196 -4.280 16.839 1.00 94.12 168 SER A O 1
ATOM 1313 N N . LEU A 1 169 ? 4.994 -2.389 18.042 1.00 95.44 169 LEU A N 1
ATOM 1314 C CA . LEU A 1 169 ? 5.366 -1.459 16.974 1.00 95.44 169 LEU A CA 1
ATOM 1315 C C . LEU A 1 169 ? 6.815 -1.675 16.519 1.00 95.44 169 LEU A C 1
ATOM 1317 O O . LEU A 1 169 ? 7.073 -1.779 15.320 1.00 95.44 169 LEU A O 1
ATOM 1321 N N . ASP A 1 170 ? 7.748 -1.803 17.461 1.00 95.56 170 ASP A N 1
ATOM 1322 C CA . ASP A 1 170 ? 9.159 -2.053 17.162 1.00 95.56 170 ASP A CA 1
ATOM 1323 C C . ASP A 1 170 ? 9.338 -3.387 16.427 1.00 95.56 170 ASP A C 1
ATOM 1325 O O . ASP A 1 170 ? 9.984 -3.448 15.377 1.00 95.56 170 ASP A O 1
ATOM 1329 N N . ASN A 1 171 ? 8.707 -4.456 16.925 1.00 93.25 171 ASN A N 1
ATOM 1330 C CA . ASN A 1 171 ? 8.722 -5.767 16.274 1.00 93.25 171 ASN A CA 1
ATOM 1331 C C . ASN A 1 171 ? 8.115 -5.704 14.868 1.00 93.25 171 ASN A C 1
ATOM 1333 O O . ASN A 1 171 ? 8.664 -6.277 13.925 1.00 93.25 171 ASN A O 1
ATOM 1337 N N . TYR A 1 172 ? 7.015 -4.974 14.704 1.00 94.31 172 TYR A N 1
ATOM 1338 C CA . TYR A 1 172 ? 6.344 -4.805 13.422 1.00 94.31 172 TYR A CA 1
ATOM 1339 C C . TYR A 1 172 ? 7.217 -4.065 12.395 1.00 94.31 172 TYR A C 1
ATOM 1341 O O . TYR A 1 172 ? 7.346 -4.503 11.248 1.00 94.31 172 TYR A O 1
ATOM 1349 N N . CYS A 1 173 ? 7.889 -2.986 12.800 1.00 95.38 173 CYS A N 1
ATOM 1350 C CA . CYS A 1 173 ? 8.839 -2.262 11.954 1.00 95.38 173 CYS A CA 1
ATOM 1351 C C . CYS A 1 173 ? 10.052 -3.129 11.568 1.00 95.38 173 CYS A C 1
ATOM 1353 O O . CYS A 1 173 ? 10.448 -3.182 10.396 1.00 95.38 173 CYS A O 1
ATOM 1355 N N . ASN A 1 174 ? 10.623 -3.843 12.539 1.00 94.69 174 ASN A N 1
ATOM 1356 C CA . ASN A 1 174 ? 11.840 -4.630 12.346 1.00 94.69 174 ASN A CA 1
ATOM 1357 C C . ASN A 1 174 ? 11.613 -5.906 11.528 1.00 94.69 174 ASN A C 1
ATOM 1359 O O . ASN A 1 174 ? 12.490 -6.297 10.762 1.00 94.69 174 ASN A O 1
ATOM 1363 N N . HIS A 1 175 ? 10.454 -6.554 11.658 1.00 93.06 175 HIS A N 1
ATOM 1364 C CA . HIS A 1 175 ? 10.171 -7.805 10.956 1.00 93.06 175 HIS A CA 1
ATOM 1365 C C . HIS A 1 175 ? 9.335 -7.592 9.696 1.00 93.06 175 HIS A C 1
ATOM 1367 O O . HIS A 1 175 ? 9.763 -7.979 8.610 1.00 93.06 175 HIS A O 1
ATOM 1373 N N . THR A 1 176 ? 8.173 -6.949 9.808 1.00 93.75 176 THR A N 1
ATOM 1374 C CA . THR A 1 176 ? 7.231 -6.824 8.689 1.00 93.75 176 THR A CA 1
ATOM 1375 C C . THR A 1 176 ? 7.704 -5.783 7.681 1.00 93.75 176 THR A C 1
ATOM 1377 O O . THR A 1 176 ? 7.925 -6.106 6.514 1.00 93.75 176 THR A O 1
ATOM 1380 N N . ILE A 1 177 ? 7.892 -4.531 8.116 1.00 94.88 177 ILE A N 1
ATOM 1381 C CA . ILE A 1 177 ? 8.227 -3.431 7.196 1.00 94.88 177 ILE A CA 1
ATOM 1382 C C . ILE A 1 177 ? 9.592 -3.665 6.546 1.00 94.88 177 ILE A C 1
ATOM 1384 O O . ILE A 1 177 ? 9.720 -3.548 5.328 1.00 94.88 177 ILE A O 1
ATOM 1388 N N . SER A 1 178 ? 10.585 -4.082 7.332 1.00 95.19 178 SER A N 1
ATOM 1389 C CA . SER A 1 178 ? 11.931 -4.360 6.818 1.00 95.19 178 SER A CA 1
ATOM 1390 C C . SER A 1 178 ? 11.961 -5.550 5.844 1.00 95.19 178 SER A C 1
ATOM 1392 O O . SER A 1 178 ? 12.688 -5.511 4.850 1.00 95.19 178 SER A O 1
ATOM 1394 N N . SER A 1 179 ? 11.146 -6.592 6.068 1.00 95.88 179 SER A N 1
ATOM 1395 C CA . SER A 1 179 ? 11.005 -7.701 5.112 1.00 95.88 179 SER A CA 1
ATOM 1396 C C . SER A 1 179 ? 10.377 -7.237 3.795 1.00 95.88 179 SER A C 1
ATOM 1398 O O . SER A 1 179 ? 10.890 -7.563 2.722 1.00 95.88 179 SER A O 1
ATOM 1400 N N . LEU A 1 180 ? 9.320 -6.419 3.859 1.00 94.44 180 LEU A N 1
ATOM 1401 C CA . LEU A 1 180 ? 8.687 -5.842 2.671 1.00 94.44 180 LEU A CA 1
ATOM 1402 C C . LEU A 1 180 ? 9.659 -4.947 1.890 1.00 94.44 180 LEU A C 1
ATOM 1404 O O . LEU A 1 180 ? 9.713 -5.035 0.665 1.00 94.44 180 LEU A O 1
ATOM 1408 N N . ASP A 1 181 ? 10.474 -4.149 2.581 1.00 96.00 181 ASP A N 1
ATOM 1409 C CA . ASP A 1 181 ? 11.522 -3.333 1.958 1.00 96.00 181 ASP A CA 1
ATOM 1410 C C . ASP A 1 181 ? 12.569 -4.172 1.233 1.00 96.00 181 ASP A C 1
ATOM 1412 O O . ASP A 1 181 ? 12.919 -3.868 0.089 1.00 96.00 181 ASP A O 1
ATOM 1416 N N . SER A 1 182 ? 13.017 -5.262 1.856 1.00 96.75 182 SER A N 1
ATOM 1417 C CA . SER A 1 182 ? 13.936 -6.214 1.231 1.00 96.75 182 SER A CA 1
ATOM 1418 C C . SER A 1 182 ? 13.335 -6.828 -0.041 1.00 96.75 182 SER A C 1
ATOM 1420 O O . SER A 1 182 ? 13.982 -6.843 -1.090 1.00 96.75 182 SER A O 1
ATOM 1422 N N . ASN A 1 183 ? 12.067 -7.254 0.005 1.00 95.94 183 ASN A N 1
ATOM 1423 C CA . ASN A 1 183 ? 11.377 -7.861 -1.140 1.00 95.94 183 ASN A CA 1
ATOM 1424 C C . ASN A 1 183 ? 11.180 -6.869 -2.301 1.00 95.94 183 ASN A C 1
ATOM 1426 O O . ASN A 1 183 ? 11.365 -7.229 -3.471 1.00 95.94 183 ASN A O 1
ATOM 1430 N N . ILE A 1 184 ? 10.844 -5.609 -1.998 1.00 95.00 184 ILE A N 1
ATOM 1431 C CA . ILE A 1 184 ? 10.743 -4.535 -2.998 1.00 95.00 184 ILE A CA 1
ATOM 1432 C C . ILE A 1 184 ? 12.115 -4.265 -3.615 1.00 95.00 184 ILE A C 1
ATOM 1434 O O . ILE A 1 184 ? 12.226 -4.194 -4.841 1.00 95.00 184 ILE A O 1
ATOM 1438 N N . ALA A 1 185 ? 13.162 -4.142 -2.794 1.00 95.38 185 ALA A N 1
ATOM 1439 C CA . ALA A 1 185 ? 14.520 -3.893 -3.267 1.00 95.38 185 ALA A CA 1
ATOM 1440 C C . ALA A 1 185 ? 15.009 -5.022 -4.184 1.00 95.38 185 ALA A C 1
ATOM 1442 O O . ALA A 1 185 ? 15.509 -4.746 -5.274 1.00 95.38 185 ALA A O 1
ATOM 1443 N N . GLN A 1 186 ? 14.789 -6.283 -3.801 1.00 96.88 186 GLN A N 1
ATOM 1444 C CA . GLN A 1 186 ? 15.139 -7.451 -4.610 1.00 96.88 186 GLN A CA 1
ATOM 1445 C C . GLN A 1 186 ? 14.392 -7.465 -5.952 1.00 96.88 186 GLN A C 1
ATOM 1447 O O . GLN A 1 186 ? 15.014 -7.632 -7.001 1.00 96.88 186 GLN A O 1
ATOM 1452 N N . SER A 1 187 ? 13.073 -7.240 -5.941 1.00 94.81 187 SER A N 1
ATOM 1453 C CA . SER A 1 187 ? 12.248 -7.236 -7.162 1.00 94.81 187 SER A CA 1
ATOM 1454 C C . SER A 1 187 ? 12.610 -6.075 -8.099 1.00 94.81 187 SER A C 1
ATOM 1456 O O . SER A 1 187 ? 12.634 -6.225 -9.323 1.00 94.81 187 SER A O 1
ATOM 1458 N N . THR A 1 188 ? 12.952 -4.917 -7.529 1.00 94.25 188 THR A N 1
ATOM 1459 C CA . THR A 1 188 ? 13.391 -3.733 -8.283 1.00 94.25 188 THR A CA 1
ATOM 1460 C C . THR A 1 188 ? 14.783 -3.938 -8.879 1.00 94.25 188 THR A C 1
ATOM 1462 O O . THR A 1 188 ? 14.999 -3.609 -10.044 1.00 94.25 188 THR A O 1
ATOM 1465 N N . ALA A 1 189 ? 15.713 -4.529 -8.124 1.00 96.12 189 ALA A N 1
ATOM 1466 C CA . ALA A 1 189 ? 17.049 -4.866 -8.612 1.00 96.12 189 ALA A CA 1
ATOM 1467 C C . ALA A 1 189 ? 16.989 -5.886 -9.758 1.00 96.12 189 ALA A C 1
ATOM 1469 O O . ALA A 1 189 ? 17.633 -5.686 -10.786 1.00 96.12 189 ALA A O 1
ATOM 1470 N N . LEU A 1 190 ? 16.153 -6.923 -9.629 1.00 96.00 190 LEU A N 1
ATOM 1471 C CA . LEU A 1 190 ? 15.908 -7.886 -10.703 1.00 96.00 190 LEU A CA 1
ATOM 1472 C C . LEU A 1 190 ? 15.317 -7.206 -11.946 1.00 96.00 190 LEU A C 1
ATOM 1474 O O . LEU A 1 190 ? 15.782 -7.445 -13.056 1.00 96.00 190 LEU A O 1
ATOM 1478 N N . SER A 1 191 ? 14.331 -6.321 -11.768 1.00 94.88 191 SER A N 1
ATOM 1479 C CA . SER A 1 191 ? 13.741 -5.555 -12.875 1.00 94.88 191 SER A CA 1
ATOM 1480 C C . SER A 1 191 ? 14.781 -4.694 -13.598 1.00 94.88 191 SER A C 1
ATOM 1482 O O . SER A 1 191 ? 14.757 -4.595 -14.824 1.00 94.88 191 SER A O 1
ATOM 1484 N N . GLN A 1 192 ? 15.705 -4.082 -12.852 1.00 94.44 192 GLN A N 1
ATOM 1485 C CA . GLN A 1 192 ? 16.790 -3.284 -13.417 1.00 94.44 192 GLN A CA 1
ATOM 1486 C C . GLN A 1 192 ? 17.791 -4.156 -14.187 1.00 94.44 192 GLN A C 1
ATOM 1488 O O . GLN A 1 192 ? 18.117 -3.826 -15.325 1.00 94.44 192 GLN A O 1
ATOM 1493 N N . GLN A 1 193 ? 18.204 -5.297 -13.625 1.00 96.62 193 GLN A N 1
ATOM 1494 C CA . GLN A 1 193 ? 19.077 -6.252 -14.313 1.00 96.62 193 GLN A CA 1
ATOM 1495 C C . GLN A 1 193 ? 18.444 -6.753 -15.620 1.00 96.62 193 GLN A C 1
ATOM 1497 O O . GLN A 1 193 ? 19.078 -6.730 -16.673 1.00 96.62 193 GLN A O 1
ATOM 1502 N N . LEU A 1 194 ? 17.172 -7.162 -15.579 1.00 95.62 194 LEU A N 1
ATOM 1503 C CA . LEU A 1 194 ? 16.448 -7.628 -16.764 1.00 95.62 194 LEU A CA 1
ATOM 1504 C C . LEU A 1 194 ? 16.318 -6.528 -17.819 1.00 95.62 194 LEU A C 1
ATOM 1506 O O . LEU A 1 194 ? 16.414 -6.817 -19.009 1.00 95.62 194 LEU A O 1
ATOM 1510 N N . LYS A 1 195 ? 16.143 -5.269 -17.402 1.00 93.38 195 LYS A N 1
ATOM 1511 C CA . LYS A 1 195 ? 16.123 -4.122 -18.315 1.00 93.38 195 LYS A CA 1
ATOM 1512 C C . LYS A 1 195 ? 17.474 -3.933 -19.014 1.00 93.38 195 LYS A C 1
ATOM 1514 O O . LYS A 1 195 ? 17.493 -3.739 -20.221 1.00 93.38 195 LYS A O 1
ATOM 1519 N N . GLU A 1 196 ? 18.589 -4.045 -18.297 1.00 93.88 196 GLU A N 1
ATOM 1520 C CA . GLU A 1 196 ? 19.939 -3.947 -18.878 1.00 93.88 196 GLU A CA 1
ATOM 1521 C C . GLU A 1 196 ? 20.244 -5.100 -19.852 1.00 93.88 196 GLU A C 1
ATOM 1523 O O . GLU A 1 196 ? 20.799 -4.891 -20.938 1.00 93.88 196 GLU A O 1
ATOM 1528 N N . GLU A 1 197 ? 19.829 -6.322 -19.510 1.00 95.38 197 GLU A N 1
ATOM 1529 C CA . GLU A 1 197 ? 19.924 -7.476 -20.412 1.00 95.38 197 GLU A CA 1
ATOM 1530 C C . GLU A 1 197 ? 19.068 -7.277 -21.671 1.00 95.38 197 GLU A C 1
ATOM 1532 O O . GLU A 1 197 ? 19.517 -7.556 -22.786 1.00 95.38 197 GLU A O 1
ATOM 1537 N N . LEU A 1 198 ? 17.855 -6.746 -21.510 1.00 93.75 198 LEU A N 1
ATOM 1538 C CA . LEU A 1 198 ? 16.941 -6.447 -22.607 1.00 93.75 198 LEU A CA 1
ATOM 1539 C C . LEU A 1 198 ? 17.487 -5.342 -23.514 1.00 93.75 198 LEU A C 1
ATOM 1541 O O . LEU A 1 198 ? 17.414 -5.475 -24.734 1.00 93.75 198 LEU A O 1
ATOM 1545 N N . ASP A 1 199 ? 18.098 -4.296 -22.955 1.00 90.19 199 ASP A N 1
ATOM 1546 C CA . ASP A 1 199 ? 18.788 -3.241 -23.705 1.00 90.19 199 ASP A CA 1
ATOM 1547 C C . ASP A 1 199 ? 19.915 -3.820 -24.570 1.00 90.19 199 ASP A C 1
ATOM 1549 O O . ASP A 1 199 ? 20.063 -3.450 -25.740 1.00 90.19 199 ASP A O 1
ATOM 1553 N N . THR A 1 200 ? 20.666 -4.778 -24.020 1.00 93.31 200 THR A N 1
ATOM 1554 C CA . THR A 1 200 ? 21.751 -5.472 -24.726 1.00 93.31 200 THR A CA 1
ATOM 1555 C C . THR A 1 200 ? 21.209 -6.301 -25.890 1.00 93.31 200 THR A C 1
ATOM 1557 O O . THR A 1 200 ? 21.634 -6.114 -27.030 1.00 93.31 200 THR A O 1
ATOM 1560 N N . VAL A 1 201 ? 20.221 -7.169 -25.633 1.00 93.31 201 VAL A N 1
ATOM 1561 C CA . VAL A 1 201 ? 19.605 -8.018 -26.670 1.00 93.31 201 VAL A CA 1
ATOM 1562 C C . VAL A 1 201 ? 18.951 -7.164 -27.753 1.00 93.31 201 VAL A C 1
ATOM 1564 O O . VAL A 1 201 ? 19.125 -7.428 -28.939 1.00 93.31 201 VAL A O 1
ATOM 1567 N N . ARG A 1 202 ? 18.252 -6.095 -27.367 1.00 91.12 202 ARG A N 1
ATOM 1568 C CA . ARG A 1 202 ? 17.621 -5.150 -28.291 1.00 91.12 202 ARG A CA 1
ATOM 1569 C C . ARG A 1 202 ? 18.637 -4.437 -29.179 1.00 91.12 202 ARG A C 1
ATOM 1571 O O . ARG A 1 202 ? 18.386 -4.294 -30.373 1.00 91.12 202 ARG A O 1
ATOM 1578 N N . SER A 1 203 ? 19.782 -4.032 -28.631 1.00 89.31 203 SER A N 1
ATOM 1579 C CA . SER A 1 203 ? 20.860 -3.396 -29.402 1.00 89.31 203 SER A CA 1
ATOM 1580 C C . SER A 1 203 ? 21.458 -4.337 -30.452 1.00 89.31 203 SER A C 1
ATOM 1582 O O . SER A 1 203 ? 21.863 -3.879 -31.517 1.00 89.31 203 SER A O 1
ATOM 1584 N N . SER A 1 204 ? 21.472 -5.648 -30.190 1.00 90.75 204 SER A N 1
ATOM 1585 C CA . SER A 1 204 ? 21.873 -6.670 -31.167 1.00 90.75 204 SER A CA 1
ATOM 1586 C C . SER A 1 204 ? 20.761 -7.015 -32.164 1.00 90.75 204 SER A C 1
ATOM 1588 O O . SER A 1 204 ? 21.039 -7.261 -33.334 1.00 90.75 204 SER A O 1
ATOM 1590 N N . LEU A 1 205 ? 19.503 -7.012 -31.720 1.00 88.81 205 LEU A N 1
ATOM 1591 C CA . LEU A 1 205 ? 18.343 -7.419 -32.513 1.00 88.81 205 LEU A CA 1
ATOM 1592 C C . LEU A 1 205 ? 17.896 -6.344 -33.516 1.00 88.81 205 LEU A C 1
ATOM 1594 O O . LEU A 1 205 ? 17.600 -6.663 -34.667 1.00 88.81 205 LEU A O 1
ATOM 1598 N N . LEU A 1 206 ? 17.853 -5.071 -33.105 1.00 86.75 206 LEU A N 1
ATOM 1599 C CA . LEU A 1 206 ? 17.358 -3.966 -33.937 1.00 86.75 206 LEU A CA 1
ATOM 1600 C C . LEU A 1 206 ? 18.093 -3.840 -35.283 1.00 86.75 206 LEU A C 1
ATOM 1602 O O . LEU A 1 206 ? 17.405 -3.738 -36.299 1.00 86.75 206 LEU A O 1
ATOM 1606 N N . PRO A 1 207 ? 19.439 -3.903 -35.357 1.00 87.06 207 PRO A N 1
ATOM 1607 C CA . PRO A 1 207 ? 20.146 -3.863 -36.635 1.00 87.06 207 PRO A CA 1
ATOM 1608 C C . PRO A 1 207 ? 19.755 -5.006 -37.577 1.00 87.06 207 PRO A C 1
ATOM 1610 O O . PRO A 1 207 ? 19.635 -4.776 -38.778 1.00 87.06 207 PRO A O 1
ATOM 1613 N N . ILE A 1 208 ? 19.518 -6.213 -37.050 1.00 85.62 208 ILE A N 1
ATOM 1614 C CA . ILE A 1 208 ? 19.141 -7.394 -37.845 1.00 85.62 208 ILE A CA 1
ATOM 1615 C C . ILE A 1 208 ? 17.732 -7.215 -38.417 1.00 85.62 208 ILE A C 1
ATOM 1617 O O . ILE A 1 208 ? 17.520 -7.441 -39.610 1.00 85.62 208 ILE A O 1
ATOM 1621 N N . VAL A 1 209 ? 16.788 -6.755 -37.588 1.00 82.69 209 VAL A N 1
ATOM 1622 C CA . VAL A 1 209 ? 15.397 -6.488 -37.991 1.00 82.69 209 VAL A CA 1
ATOM 1623 C C . VAL A 1 209 ? 15.332 -5.361 -39.026 1.00 82.69 209 VAL A C 1
ATOM 1625 O O . VAL A 1 209 ? 14.659 -5.501 -40.043 1.00 82.69 209 VAL A O 1
ATOM 1628 N N . VAL A 1 210 ? 16.070 -4.267 -38.809 1.00 82.06 210 VAL A N 1
ATOM 1629 C CA . VAL A 1 210 ? 16.108 -3.107 -39.719 1.00 82.06 210 VAL A CA 1
ATOM 1630 C C . VAL A 1 210 ? 16.785 -3.444 -41.049 1.00 82.06 210 VAL A C 1
ATOM 1632 O O . VAL A 1 210 ? 16.327 -2.995 -42.097 1.00 82.06 210 VAL A O 1
ATOM 1635 N N . SER A 1 211 ? 17.853 -4.246 -41.026 1.00 80.31 211 SER A N 1
ATOM 1636 C CA . SER A 1 211 ? 18.604 -4.616 -42.236 1.00 80.31 211 SER A CA 1
ATOM 1637 C C . SER A 1 211 ? 17.940 -5.732 -43.045 1.00 80.31 211 SER A C 1
ATOM 1639 O O . SER A 1 211 ? 18.340 -5.968 -44.183 1.00 80.31 211 SER A O 1
ATOM 1641 N N . SER A 1 212 ? 16.919 -6.396 -42.489 1.00 71.38 212 SER A N 1
ATOM 1642 C CA . SER A 1 212 ? 16.236 -7.528 -43.126 1.00 71.38 212 SER A CA 1
ATOM 1643 C C . SER A 1 212 ? 14.723 -7.292 -43.266 1.00 71.38 212 SER A C 1
ATOM 1645 O O . SER A 1 212 ? 13.921 -8.026 -42.677 1.00 71.38 212 SER A O 1
ATOM 1647 N N . PRO A 1 213 ? 14.295 -6.285 -44.053 1.00 63.22 213 PRO A N 1
ATOM 1648 C CA . PRO A 1 213 ? 12.885 -5.917 -44.182 1.00 63.22 213 PRO A CA 1
ATOM 1649 C C . PRO A 1 213 ? 12.035 -6.930 -44.968 1.00 63.22 213 PRO A C 1
ATOM 1651 O O . PRO A 1 213 ? 10.818 -6.812 -45.002 1.00 63.22 213 PRO A O 1
ATOM 1654 N N . ILE A 1 214 ? 12.669 -7.915 -45.610 1.00 61.47 214 ILE A N 1
ATOM 1655 C CA . ILE A 1 214 ? 12.026 -8.893 -46.503 1.00 61.47 214 ILE A CA 1
ATOM 1656 C C . ILE A 1 214 ? 11.541 -10.137 -45.725 1.00 61.47 214 ILE A C 1
ATOM 1658 O O . ILE A 1 214 ? 10.779 -10.939 -46.256 1.00 61.47 214 ILE A O 1
ATOM 1662 N N . HIS A 1 215 ? 11.947 -10.313 -44.460 1.00 64.94 215 HIS A N 1
ATOM 1663 C CA . HIS A 1 215 ? 11.562 -11.485 -43.669 1.00 64.94 215 HIS A CA 1
ATOM 1664 C C . HIS A 1 215 ? 10.294 -11.258 -42.836 1.00 64.94 215 HIS A C 1
ATOM 1666 O O . HIS A 1 215 ? 10.140 -10.196 -42.228 1.00 64.94 215 HIS A O 1
ATOM 1672 N N . PRO A 1 216 ? 9.414 -12.271 -42.728 1.00 68.25 216 PRO A N 1
ATOM 1673 C CA . PRO A 1 216 ? 8.289 -12.220 -41.809 1.00 68.25 216 PRO A CA 1
ATOM 1674 C C . PRO A 1 216 ? 8.789 -12.262 -40.361 1.00 68.25 216 PRO A C 1
ATOM 1676 O O . PRO A 1 216 ? 9.342 -13.263 -39.904 1.00 68.25 216 PRO A O 1
ATOM 1679 N N . HIS A 1 217 ? 8.570 -11.172 -39.628 1.00 76.38 217 HIS A N 1
ATOM 1680 C CA . HIS A 1 217 ? 8.834 -11.095 -38.190 1.00 76.38 217 HIS A CA 1
ATOM 1681 C C . HIS A 1 217 ? 7.553 -11.404 -37.401 1.00 76.38 217 HIS A C 1
ATOM 1683 O O . HIS A 1 217 ? 6.463 -11.035 -37.849 1.00 76.38 217 HIS A O 1
ATOM 1689 N N . PRO A 1 218 ? 7.633 -12.030 -36.211 1.00 82.12 218 PRO A N 1
ATOM 1690 C CA . PRO A 1 218 ? 6.454 -12.247 -35.378 1.00 82.12 218 PRO A CA 1
ATOM 1691 C C . PRO A 1 218 ? 5.746 -10.915 -35.056 1.00 82.12 218 PRO A C 1
ATOM 1693 O O . PRO A 1 218 ? 6.402 -9.993 -34.564 1.00 82.12 218 PRO A O 1
ATOM 1696 N N . PRO A 1 219 ? 4.416 -10.790 -35.246 1.00 82.75 219 PRO A N 1
ATOM 1697 C CA . PRO A 1 219 ? 3.692 -9.545 -34.961 1.00 82.75 219 PRO A CA 1
ATOM 1698 C C . PRO A 1 219 ? 3.866 -9.066 -33.515 1.00 82.75 219 PRO A C 1
ATOM 1700 O O . PRO A 1 219 ? 4.003 -7.870 -33.257 1.00 82.75 219 PRO A O 1
ATOM 1703 N N . LEU A 1 220 ? 3.929 -10.015 -32.573 1.00 84.25 220 LEU A N 1
ATOM 1704 C CA . LEU A 1 220 ? 4.195 -9.738 -31.164 1.00 84.25 220 LEU A CA 1
ATOM 1705 C C . LEU A 1 220 ? 5.561 -9.060 -30.971 1.00 84.25 220 LEU A C 1
ATOM 1707 O O . LEU A 1 220 ? 5.639 -8.058 -30.267 1.00 84.25 220 LEU A O 1
ATOM 1711 N N . LEU A 1 221 ? 6.606 -9.537 -31.658 1.00 88.06 221 LEU A N 1
ATOM 1712 C CA . LEU A 1 221 ? 7.949 -8.956 -31.598 1.00 88.06 221 LEU A CA 1
ATOM 1713 C C . LEU A 1 221 ? 7.952 -7.502 -32.081 1.00 88.06 221 LEU A C 1
ATOM 1715 O O . LEU A 1 221 ? 8.446 -6.625 -31.377 1.00 88.06 221 LEU A O 1
ATOM 1719 N N . LEU A 1 222 ? 7.375 -7.239 -33.259 1.00 87.44 222 LEU A N 1
ATOM 1720 C CA . LEU A 1 222 ? 7.317 -5.889 -33.829 1.00 87.44 222 LEU A CA 1
ATOM 1721 C C . LEU A 1 222 ? 6.512 -4.932 -32.941 1.00 87.44 222 LEU A C 1
ATOM 1723 O O . LEU A 1 222 ? 6.913 -3.784 -32.746 1.00 87.44 222 LEU A O 1
ATOM 1727 N N . SER A 1 223 ? 5.408 -5.413 -32.358 1.00 88.75 223 SER A N 1
ATOM 1728 C CA . SER A 1 223 ? 4.582 -4.619 -31.443 1.00 88.75 223 SER A CA 1
ATOM 1729 C C . SER A 1 223 ? 5.340 -4.215 -30.173 1.00 88.75 223 SER A C 1
ATOM 1731 O O . SER A 1 223 ? 5.297 -3.045 -29.783 1.00 88.75 223 SER A O 1
ATOM 1733 N N . LEU A 1 224 ? 6.094 -5.149 -29.579 1.00 88.50 224 LEU A N 1
ATOM 1734 C CA . LEU A 1 224 ? 6.896 -4.916 -28.378 1.00 88.50 224 LEU A CA 1
ATOM 1735 C C . LEU A 1 224 ? 8.092 -4.008 -28.678 1.00 88.50 224 LEU A C 1
ATOM 1737 O O . LEU A 1 224 ? 8.309 -3.037 -27.958 1.00 88.50 224 LEU A O 1
ATOM 1741 N N . LEU A 1 225 ? 8.801 -4.236 -29.790 1.00 90.12 225 LEU A N 1
ATOM 1742 C CA . LEU A 1 225 ? 9.897 -3.367 -30.228 1.00 90.12 225 LEU A CA 1
ATOM 1743 C C . LEU A 1 225 ? 9.424 -1.932 -30.480 1.00 90.12 225 LEU A C 1
ATOM 1745 O O . LEU A 1 225 ? 10.107 -0.981 -30.110 1.00 90.12 225 LEU A O 1
ATOM 1749 N N . ASN A 1 226 ? 8.246 -1.752 -31.080 1.00 89.56 226 ASN A N 1
ATOM 1750 C CA . ASN A 1 226 ? 7.677 -0.425 -31.290 1.00 89.56 226 ASN A CA 1
ATOM 1751 C C . ASN A 1 226 ? 7.309 0.267 -29.963 1.00 89.56 226 ASN A C 1
ATOM 1753 O O . ASN A 1 226 ? 7.559 1.465 -29.808 1.00 89.56 226 ASN A O 1
ATOM 1757 N N . ALA A 1 227 ? 6.745 -0.468 -28.997 1.00 89.75 227 ALA A N 1
ATOM 1758 C CA . ALA A 1 227 ? 6.465 0.059 -27.659 1.00 89.75 227 ALA A CA 1
ATOM 1759 C C . ALA A 1 227 ? 7.757 0.484 -26.938 1.00 89.75 227 ALA A C 1
ATOM 1761 O O . ALA A 1 227 ? 7.838 1.590 -26.402 1.00 89.75 227 ALA A O 1
ATOM 1762 N N . ASP A 1 228 ? 8.792 -0.346 -27.015 1.00 88.56 228 ASP A N 1
ATOM 1763 C CA . ASP A 1 228 ? 10.119 -0.083 -26.464 1.00 88.56 228 ASP A CA 1
ATOM 1764 C C . ASP A 1 228 ? 10.794 1.142 -27.100 1.00 88.56 228 ASP A C 1
ATOM 1766 O O . ASP A 1 228 ? 11.347 1.986 -26.393 1.00 88.56 228 ASP A O 1
ATOM 1770 N N . LEU A 1 229 ? 10.742 1.266 -28.430 1.00 88.56 229 LEU A N 1
ATOM 1771 C CA . LEU A 1 229 ? 11.287 2.416 -29.160 1.00 88.56 229 LEU A CA 1
ATOM 1772 C C . LEU A 1 229 ? 10.533 3.705 -28.825 1.00 88.56 229 LEU A C 1
ATOM 1774 O O . LEU A 1 229 ? 11.146 4.766 -28.718 1.00 88.56 229 LEU A O 1
ATOM 1778 N N . LYS A 1 230 ? 9.214 3.624 -28.611 1.00 90.06 230 LYS A N 1
ATOM 1779 C CA . LYS A 1 230 ? 8.425 4.756 -28.116 1.00 90.06 230 LYS A CA 1
ATOM 1780 C C . LYS A 1 230 ? 8.865 5.166 -26.708 1.00 90.06 230 LYS A C 1
ATOM 1782 O O . LYS A 1 230 ? 9.073 6.351 -26.476 1.00 90.06 230 LYS A O 1
ATOM 1787 N N . GLN A 1 231 ? 9.074 4.214 -25.800 1.00 88.94 231 GLN A N 1
ATOM 1788 C CA . GLN A 1 231 ? 9.579 4.524 -24.460 1.00 88.94 231 GLN A CA 1
ATOM 1789 C C . GLN A 1 231 ? 10.970 5.180 -24.516 1.00 88.94 231 GLN A C 1
ATOM 1791 O O . GLN A 1 231 ? 11.215 6.159 -23.817 1.00 88.94 231 GLN A O 1
ATOM 1796 N N . MET A 1 232 ? 11.872 4.687 -25.373 1.00 86.75 232 MET A N 1
ATOM 1797 C CA . MET A 1 232 ? 13.188 5.309 -25.587 1.00 86.75 232 MET A CA 1
ATOM 1798 C C . MET A 1 232 ? 13.075 6.743 -26.114 1.00 86.75 232 MET A C 1
ATOM 1800 O O . MET A 1 232 ? 13.829 7.618 -25.686 1.00 86.75 232 MET A O 1
ATOM 1804 N N . GLU A 1 233 ? 12.137 6.987 -27.033 1.00 90.06 233 GLU A N 1
ATOM 1805 C CA . GLU A 1 233 ? 11.834 8.318 -27.560 1.00 90.06 233 GLU A CA 1
ATOM 1806 C C . GLU A 1 233 ? 11.386 9.265 -26.435 1.00 90.06 233 GLU A C 1
ATOM 1808 O O . GLU A 1 233 ? 11.936 10.361 -26.292 1.00 90.06 233 GLU A O 1
ATOM 1813 N N . ASP A 1 234 ? 10.433 8.831 -25.609 1.00 90.38 234 ASP A N 1
ATOM 1814 C CA . ASP A 1 234 ? 9.886 9.611 -24.495 1.00 90.38 234 ASP A CA 1
ATOM 1815 C C . ASP A 1 234 ? 10.958 9.902 -23.423 1.00 90.38 234 ASP A C 1
ATOM 1817 O O . ASP A 1 234 ? 11.084 11.041 -22.947 1.00 90.38 234 ASP A O 1
ATOM 1821 N N . ASP A 1 235 ? 11.803 8.916 -23.103 1.00 87.94 235 ASP A N 1
ATOM 1822 C CA . ASP A 1 235 ? 12.939 9.063 -22.186 1.00 87.94 235 ASP A CA 1
ATOM 1823 C C . ASP A 1 235 ? 13.974 10.065 -22.731 1.00 87.94 235 ASP A C 1
ATOM 1825 O O . ASP A 1 235 ? 14.463 10.935 -22.000 1.00 87.94 235 ASP A O 1
ATOM 1829 N N . ALA A 1 236 ? 14.304 9.986 -24.026 1.00 90.06 236 ALA A N 1
ATOM 1830 C CA . ALA A 1 236 ? 15.239 10.904 -24.674 1.00 90.06 236 ALA A CA 1
ATOM 1831 C C . ALA A 1 236 ? 14.689 12.339 -24.712 1.00 90.06 236 ALA A C 1
ATOM 1833 O O . ALA A 1 236 ? 15.402 13.279 -24.346 1.00 90.06 236 ALA A O 1
ATOM 1834 N N . ARG A 1 237 ? 13.407 12.524 -25.059 1.00 92.31 237 ARG A N 1
ATOM 1835 C CA . ARG A 1 237 ? 12.725 13.832 -25.020 1.00 92.31 237 ARG A CA 1
ATOM 1836 C C . ARG A 1 237 ? 12.743 14.434 -23.616 1.00 92.31 237 ARG A C 1
ATOM 1838 O O . ARG A 1 237 ? 13.062 15.614 -23.458 1.00 92.31 237 ARG A O 1
ATOM 1845 N N . SER A 1 238 ? 12.467 13.621 -22.598 1.00 92.12 238 SER A N 1
ATOM 1846 C CA . SER A 1 238 ? 12.486 14.046 -21.195 1.00 92.12 238 SER A CA 1
ATOM 1847 C C . SER A 1 238 ? 13.882 14.495 -20.750 1.00 92.12 238 SER A C 1
ATOM 1849 O O . SER A 1 238 ? 14.025 15.555 -20.135 1.00 92.12 238 SER A O 1
ATOM 1851 N N . LYS A 1 239 ? 14.936 13.756 -21.131 1.00 92.00 239 LYS A N 1
ATOM 1852 C CA . LYS A 1 239 ? 16.336 14.145 -20.880 1.00 92.00 239 LYS A CA 1
ATOM 1853 C C . LYS A 1 239 ? 16.705 15.455 -21.579 1.00 92.00 239 LYS A C 1
ATOM 1855 O O . LYS A 1 239 ? 17.271 16.343 -20.946 1.00 92.00 239 LYS A O 1
ATOM 1860 N N . ILE A 1 240 ? 16.340 15.624 -22.851 1.00 93.25 240 ILE A N 1
ATOM 1861 C CA . ILE A 1 240 ? 16.588 16.865 -23.607 1.00 93.25 240 ILE A CA 1
ATOM 1862 C C . ILE A 1 240 ? 15.904 18.063 -22.935 1.00 93.25 240 ILE A C 1
ATOM 1864 O O . ILE A 1 240 ? 16.514 19.131 -22.807 1.00 93.25 240 ILE A O 1
ATOM 1868 N N . ALA A 1 241 ? 14.660 17.895 -22.477 1.00 93.19 241 ALA A N 1
ATOM 1869 C CA . ALA A 1 241 ? 13.921 18.928 -21.757 1.00 93.19 241 ALA A CA 1
ATOM 1870 C C . ALA A 1 241 ? 14.600 19.287 -20.427 1.00 93.19 241 ALA A C 1
ATOM 1872 O O . ALA A 1 241 ? 14.804 20.471 -20.140 1.00 93.19 241 ALA A O 1
ATOM 1873 N N . TYR A 1 242 ? 15.016 18.279 -19.653 1.00 93.50 242 TYR A N 1
ATOM 1874 C CA . TYR A 1 242 ? 15.777 18.464 -18.418 1.00 93.50 242 TYR A CA 1
ATOM 1875 C C . TYR A 1 242 ? 17.072 19.247 -18.664 1.00 93.50 242 TYR A C 1
ATOM 1877 O O . TYR A 1 242 ? 17.270 20.304 -18.062 1.00 93.50 242 TYR A O 1
ATOM 1885 N N . TYR A 1 243 ? 17.924 18.799 -19.592 1.00 92.75 243 TYR A N 1
ATOM 1886 C CA . TYR A 1 243 ? 19.191 19.473 -19.882 1.00 92.75 243 TYR A CA 1
ATOM 1887 C C . TYR A 1 243 ? 18.980 20.894 -20.402 1.00 92.75 243 TYR A C 1
ATOM 1889 O O . TYR A 1 243 ? 19.688 21.810 -19.989 1.00 92.75 243 TYR A O 1
ATOM 1897 N N . SER A 1 244 ? 17.971 21.118 -21.247 1.00 92.19 244 SER A N 1
ATOM 1898 C CA . SER A 1 244 ? 17.648 22.457 -21.751 1.00 92.19 244 SER A CA 1
ATOM 1899 C C . SER A 1 244 ? 17.204 23.399 -20.627 1.00 92.19 244 SER A C 1
ATOM 1901 O O . SER A 1 244 ? 17.642 24.549 -20.586 1.00 92.19 244 SER A O 1
ATOM 1903 N N . ARG A 1 245 ? 16.398 22.913 -19.672 1.00 92.38 245 ARG A N 1
ATOM 1904 C CA . ARG A 1 245 ? 15.992 23.686 -18.489 1.00 92.38 245 ARG A CA 1
ATOM 1905 C C . ARG A 1 245 ? 17.186 24.004 -17.589 1.00 92.38 245 ARG A C 1
ATOM 1907 O O . ARG A 1 245 ? 17.328 25.146 -17.156 1.00 92.38 245 ARG A O 1
ATOM 1914 N N . THR A 1 246 ? 18.054 23.028 -17.337 1.00 89.12 246 THR A N 1
ATOM 1915 C CA . THR A 1 246 ? 19.247 23.198 -16.494 1.00 89.12 246 THR A CA 1
ATOM 1916 C C . THR A 1 246 ? 20.250 24.168 -17.119 1.00 89.12 246 THR A C 1
ATOM 1918 O O . THR A 1 246 ? 20.733 25.064 -16.430 1.00 89.12 246 THR A O 1
ATOM 1921 N N . LEU A 1 247 ? 20.502 24.071 -18.429 1.00 88.75 247 LEU A N 1
ATOM 1922 C CA . LEU A 1 247 ? 21.353 25.014 -19.166 1.00 88.75 247 LEU A CA 1
ATOM 1923 C C . LEU A 1 247 ? 20.780 26.439 -19.140 1.00 88.75 247 LEU A C 1
ATOM 1925 O O . LEU A 1 247 ? 21.519 27.394 -18.905 1.00 88.75 247 LEU A O 1
ATOM 1929 N N . ALA A 1 248 ? 19.463 26.595 -19.309 1.00 87.62 248 ALA A N 1
ATOM 1930 C CA . ALA A 1 248 ? 18.808 27.899 -19.214 1.00 87.62 248 ALA A CA 1
ATOM 1931 C C . ALA A 1 248 ? 18.941 28.506 -17.805 1.00 87.62 248 ALA A C 1
ATOM 1933 O O . ALA A 1 248 ? 19.275 29.683 -17.670 1.00 87.62 248 ALA A O 1
ATOM 1934 N N . LEU A 1 249 ? 18.745 27.713 -16.746 1.00 86.50 249 LEU A N 1
ATOM 1935 C CA . LEU A 1 249 ? 18.940 28.164 -15.364 1.00 86.50 249 LEU A CA 1
ATOM 1936 C C . LEU A 1 249 ? 20.395 28.555 -15.088 1.00 86.50 249 LEU A C 1
ATOM 1938 O O . LEU A 1 249 ? 20.639 29.610 -14.507 1.00 86.50 249 LEU A O 1
ATOM 1942 N N . GLN A 1 250 ? 21.359 27.759 -15.552 1.00 81.94 250 GLN A N 1
ATOM 1943 C CA . GLN A 1 250 ? 22.775 28.072 -15.374 1.00 81.94 250 GLN A CA 1
ATOM 1944 C C . GLN A 1 250 ? 23.191 29.328 -16.128 1.00 81.94 250 GLN A C 1
ATOM 1946 O O . GLN A 1 250 ? 23.875 30.153 -15.537 1.00 81.94 250 GLN A O 1
ATOM 1951 N N . SER A 1 251 ? 22.708 29.543 -17.357 1.00 81.75 251 SER A N 1
ATOM 1952 C CA . SER A 1 251 ? 22.985 30.776 -18.110 1.00 81.75 251 SER A CA 1
ATOM 1953 C C . SER A 1 251 ? 22.508 32.044 -17.380 1.00 81.75 251 SER A C 1
ATOM 1955 O O . SER A 1 251 ? 23.145 33.096 -17.457 1.00 81.75 251 SER A O 1
ATOM 1957 N N . ARG A 1 252 ? 21.422 31.934 -16.599 1.00 81.50 252 ARG A N 1
ATOM 1958 C CA . ARG A 1 252 ? 20.913 33.016 -15.742 1.00 81.50 252 ARG A CA 1
ATOM 1959 C C . ARG A 1 252 ? 21.751 33.201 -14.475 1.00 81.50 252 ARG A C 1
ATOM 1961 O O . ARG A 1 252 ? 21.943 34.334 -14.053 1.00 81.50 252 ARG A O 1
ATOM 1968 N N . LEU A 1 253 ? 22.258 32.115 -13.888 1.00 76.44 253 LEU A N 1
ATOM 1969 C CA . LEU A 1 253 ? 23.085 32.141 -12.674 1.00 76.44 253 LEU A CA 1
ATOM 1970 C C . LEU A 1 253 ? 24.528 32.599 -12.936 1.00 76.44 253 LEU A C 1
ATOM 1972 O O . LEU A 1 253 ? 25.123 33.289 -12.107 1.00 76.44 253 LEU A O 1
ATOM 1976 N N . THR A 1 254 ? 25.081 32.279 -14.108 1.00 67.94 254 THR A N 1
ATOM 1977 C CA . THR A 1 254 ? 26.368 32.812 -14.574 1.00 67.94 254 THR A CA 1
ATOM 1978 C C . THR A 1 254 ? 26.291 34.314 -14.824 1.00 67.94 254 THR A C 1
ATOM 1980 O O . THR A 1 254 ? 27.234 35.032 -14.507 1.00 67.94 254 THR A O 1
ATOM 1983 N N . ALA A 1 255 ? 25.146 34.815 -15.304 1.00 69.81 255 ALA A N 1
ATOM 1984 C CA . ALA A 1 255 ? 24.905 36.253 -15.425 1.00 69.81 255 ALA A CA 1
ATOM 1985 C C . ALA A 1 255 ? 24.826 36.966 -14.057 1.00 69.81 255 ALA A C 1
ATOM 1987 O O . ALA A 1 255 ? 25.041 38.173 -13.989 1.00 69.81 255 ALA A O 1
ATOM 1988 N N . SER A 1 256 ? 24.564 36.232 -12.966 1.00 72.38 256 SER A N 1
ATOM 1989 C CA . SER A 1 256 ? 24.516 36.753 -11.592 1.00 72.38 256 SER A CA 1
ATOM 1990 C C . SER A 1 256 ? 25.774 36.462 -10.754 1.00 72.38 256 SER A C 1
ATOM 1992 O O . SER A 1 256 ? 25.744 36.660 -9.543 1.00 72.38 256 SER A O 1
ATOM 1994 N N . GLY A 1 257 ? 26.869 35.980 -11.358 1.00 66.12 257 GLY A N 1
ATOM 1995 C CA . GLY A 1 257 ? 28.161 35.787 -10.675 1.00 66.12 257 GLY A CA 1
ATOM 1996 C C . GLY A 1 257 ? 28.276 34.547 -9.774 1.00 66.12 257 GLY A C 1
ATOM 1997 O O . GLY A 1 257 ? 29.172 34.487 -8.936 1.00 66.12 257 GLY A O 1
ATOM 1998 N N . SER A 1 258 ? 27.385 33.560 -9.919 1.00 62.53 258 SER A N 1
ATOM 1999 C CA . SER A 1 258 ? 27.415 32.303 -9.150 1.00 62.53 258 SER A CA 1
ATOM 2000 C C . SER A 1 258 ? 28.372 31.269 -9.781 1.00 62.53 258 SER A C 1
ATOM 2002 O O . SER A 1 258 ? 28.516 31.269 -11.008 1.00 62.53 258 SER A O 1
ATOM 2004 N N . PRO A 1 259 ? 29.028 30.381 -8.998 1.00 60.25 259 PRO A N 1
ATOM 2005 C CA . PRO A 1 259 ? 29.925 29.360 -9.537 1.00 60.25 259 PRO A CA 1
ATOM 2006 C C . PRO A 1 259 ? 29.222 28.422 -10.527 1.00 60.25 259 PRO A C 1
ATOM 2008 O O . PRO A 1 259 ? 28.110 27.943 -10.309 1.00 60.25 259 PRO A O 1
ATOM 2011 N N . VAL A 1 260 ? 29.915 28.168 -11.634 1.00 64.00 260 VAL A N 1
ATOM 2012 C CA . VAL A 1 260 ? 29.410 27.464 -12.813 1.00 64.00 260 VAL A CA 1
ATOM 2013 C C . VAL A 1 260 ? 29.573 25.952 -12.624 1.00 64.00 260 VAL A C 1
ATOM 2015 O O . VAL A 1 260 ? 30.678 25.463 -12.409 1.00 64.00 260 VAL A O 1
ATOM 2018 N N . MET A 1 261 ? 28.479 25.195 -12.715 1.00 64.88 261 MET A N 1
ATOM 2019 C CA . MET A 1 261 ? 28.531 23.742 -12.948 1.00 64.88 261 MET A CA 1
ATOM 2020 C C . MET A 1 261 ? 29.075 23.469 -14.364 1.00 64.88 261 MET A C 1
ATOM 2022 O O . MET A 1 261 ? 28.885 24.296 -15.244 1.00 64.88 261 MET A O 1
ATOM 2026 N N . ASN A 1 262 ? 29.701 22.311 -14.612 1.00 79.75 262 ASN A N 1
ATOM 2027 C CA . ASN A 1 262 ? 30.294 21.927 -15.911 1.00 79.75 262 ASN A CA 1
ATOM 2028 C C . ASN A 1 262 ? 29.308 22.029 -17.109 1.00 79.75 262 ASN A C 1
ATOM 2030 O O . ASN A 1 262 ? 28.672 21.043 -17.490 1.00 79.75 262 ASN A O 1
ATOM 2034 N N . LEU A 1 263 ? 29.208 23.214 -17.722 1.00 82.69 263 LEU A N 1
ATOM 2035 C CA . LEU A 1 263 ? 28.325 23.527 -18.856 1.00 82.69 263 LEU A CA 1
ATOM 2036 C C . LEU A 1 263 ? 28.623 22.653 -20.076 1.00 82.69 263 LEU A C 1
ATOM 2038 O O . LEU A 1 263 ? 27.698 22.157 -20.718 1.00 82.69 263 LEU A O 1
ATOM 2042 N N . ASP A 1 264 ? 29.905 22.415 -20.352 1.00 85.00 264 ASP A N 1
ATOM 2043 C CA . ASP A 1 264 ? 30.347 21.606 -21.491 1.00 85.00 264 ASP A CA 1
ATOM 2044 C C . ASP A 1 264 ? 29.872 20.154 -21.370 1.00 85.00 264 ASP A C 1
ATOM 2046 O O . ASP A 1 264 ? 29.437 19.554 -22.352 1.00 85.00 264 ASP A O 1
ATOM 2050 N N . ARG A 1 265 ? 29.860 19.607 -20.146 1.00 87.75 265 ARG A N 1
ATOM 2051 C CA . ARG A 1 265 ? 29.335 18.263 -19.874 1.00 87.75 265 ARG A CA 1
ATOM 2052 C C . ARG A 1 265 ? 27.827 18.198 -20.108 1.00 87.75 265 ARG A C 1
ATOM 2054 O O . ARG A 1 265 ? 27.363 17.296 -20.791 1.00 87.75 265 ARG A O 1
ATOM 2061 N N . LEU A 1 266 ? 27.068 19.180 -19.614 1.00 87.25 266 LEU A N 1
ATOM 2062 C CA . LEU A 1 266 ? 25.616 19.242 -19.830 1.00 87.25 266 LEU A CA 1
ATOM 2063 C C . LEU A 1 266 ? 25.249 19.405 -21.314 1.00 87.25 266 LEU A C 1
ATOM 2065 O O . LEU A 1 266 ? 24.256 18.840 -21.771 1.00 87.25 266 LEU A O 1
ATOM 2069 N N . GLN A 1 267 ? 26.040 20.163 -22.079 1.00 89.56 267 GLN A N 1
ATOM 2070 C CA . GLN A 1 267 ? 25.857 20.280 -23.527 1.00 89.56 267 GLN A CA 1
ATOM 2071 C C . GLN A 1 267 ? 26.204 18.984 -24.265 1.00 89.56 267 GLN A C 1
ATOM 2073 O O . GLN A 1 267 ? 25.478 18.605 -25.184 1.00 89.56 267 GLN A O 1
ATOM 2078 N N . ALA A 1 268 ? 27.281 18.299 -23.872 1.00 90.88 268 ALA A N 1
ATOM 2079 C CA . ALA A 1 268 ? 27.643 17.001 -24.434 1.00 90.88 268 ALA A CA 1
ATOM 2080 C C . ALA A 1 268 ? 26.548 15.951 -24.173 1.00 90.88 268 ALA A C 1
ATOM 2082 O O . ALA A 1 268 ? 26.101 15.292 -25.112 1.00 90.88 268 ALA A O 1
ATOM 2083 N N . ASP A 1 269 ? 26.044 15.875 -22.938 1.00 90.31 269 ASP A N 1
ATOM 2084 C CA . ASP A 1 269 ? 24.969 14.956 -22.549 1.00 90.31 269 ASP A CA 1
ATOM 2085 C C . ASP A 1 269 ? 23.667 15.245 -23.319 1.00 90.31 269 ASP A C 1
ATOM 2087 O O . ASP A 1 269 ? 22.985 14.323 -23.775 1.00 90.31 269 ASP A O 1
ATOM 2091 N N . LYS A 1 270 ? 23.340 16.528 -23.543 1.00 92.19 270 LYS A N 1
ATOM 2092 C CA . LYS A 1 270 ? 22.195 16.928 -24.375 1.00 92.19 270 LYS A CA 1
ATOM 2093 C C . LYS A 1 270 ? 22.343 16.447 -25.823 1.00 92.19 270 LYS A C 1
ATOM 2095 O O . LYS A 1 270 ? 21.400 15.865 -26.352 1.00 92.19 270 LYS A O 1
ATOM 2100 N N . ARG A 1 271 ? 23.504 16.662 -26.454 1.00 92.31 271 ARG A N 1
ATOM 2101 C CA . ARG A 1 271 ? 23.757 16.218 -27.840 1.00 92.31 271 ARG A CA 1
ATOM 2102 C C . ARG A 1 271 ? 23.670 14.700 -27.974 1.00 92.31 271 ARG A C 1
ATOM 2104 O O . ARG A 1 271 ? 23.139 14.197 -28.960 1.00 92.31 271 ARG A O 1
ATOM 2111 N N . LEU A 1 272 ? 24.162 13.971 -26.974 1.00 90.75 272 LEU A N 1
ATOM 2112 C CA . LEU A 1 272 ? 24.051 12.516 -26.931 1.00 90.75 272 LEU A CA 1
ATOM 2113 C C . LEU A 1 272 ? 22.581 12.073 -26.862 1.00 90.75 272 LEU A C 1
ATOM 2115 O O . LEU A 1 272 ? 22.169 11.201 -27.625 1.00 90.75 272 LEU A O 1
ATOM 2119 N N . ALA A 1 273 ? 21.763 12.728 -26.031 1.00 88.19 273 ALA A N 1
ATOM 2120 C CA . ALA A 1 273 ? 20.325 12.465 -25.974 1.00 88.19 273 ALA A CA 1
ATOM 2121 C C . ALA A 1 273 ? 19.597 12.795 -27.298 1.00 88.19 273 ALA A C 1
ATOM 2123 O O . ALA A 1 273 ? 18.721 12.039 -27.712 1.00 88.19 273 ALA A O 1
ATOM 2124 N N . GLU A 1 274 ? 19.972 13.877 -27.989 1.00 91.44 274 GLU A N 1
ATOM 2125 C CA . GLU A 1 274 ? 19.435 14.243 -29.315 1.00 91.44 274 GLU A CA 1
ATOM 2126 C C . GLU A 1 274 ? 19.798 13.212 -30.399 1.00 91.44 274 GLU A C 1
ATOM 2128 O O . GLU A 1 274 ? 18.954 12.839 -31.220 1.00 91.44 274 GLU A O 1
ATOM 2133 N N . SER A 1 275 ? 21.027 12.691 -30.369 1.00 90.88 275 SER A N 1
ATOM 2134 C CA . SER A 1 275 ? 21.469 11.608 -31.256 1.00 90.88 275 SER A CA 1
ATOM 2135 C C . SER A 1 275 ? 20.668 10.318 -31.027 1.00 90.88 275 SER A C 1
ATOM 2137 O O . SER A 1 275 ? 20.159 9.710 -31.973 1.00 90.88 275 SER A O 1
ATOM 2139 N N . HIS A 1 276 ? 20.471 9.935 -29.759 1.00 86.12 276 HIS A N 1
ATOM 2140 C CA . HIS A 1 276 ? 19.666 8.765 -29.396 1.00 86.12 276 HIS A CA 1
ATOM 2141 C C . HIS A 1 276 ? 18.202 8.915 -29.829 1.00 86.12 276 HIS A C 1
ATOM 2143 O O . HIS A 1 276 ? 17.610 7.950 -30.317 1.00 86.12 276 HIS A O 1
ATOM 2149 N N . LEU A 1 277 ? 17.625 10.115 -29.686 1.00 90.94 277 LEU A N 1
ATOM 2150 C CA . LEU A 1 277 ? 16.266 10.409 -30.144 1.00 90.94 277 LEU A CA 1
ATOM 2151 C C . LEU A 1 277 ? 16.135 10.192 -31.656 1.00 90.94 277 LEU A C 1
ATOM 2153 O O . LEU A 1 277 ? 15.216 9.508 -32.097 1.00 90.94 277 LEU A O 1
ATOM 2157 N N . THR A 1 278 ? 17.077 10.733 -32.431 1.00 90.19 278 THR A N 1
ATOM 2158 C CA . THR A 1 278 ? 17.077 10.627 -33.900 1.00 90.19 278 THR A CA 1
ATOM 2159 C C . THR A 1 278 ? 17.155 9.166 -34.340 1.00 90.19 278 THR A C 1
ATOM 2161 O O . THR A 1 278 ? 16.290 8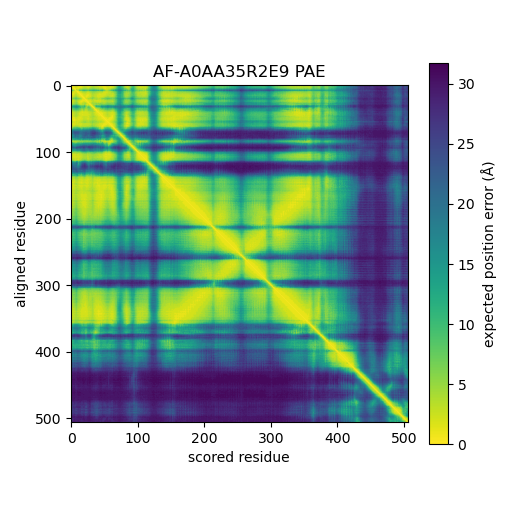.694 -35.075 1.00 90.19 278 THR A O 1
ATOM 2164 N N . THR A 1 279 ? 18.110 8.419 -33.780 1.00 86.38 279 THR A N 1
ATOM 2165 C CA . THR A 1 279 ? 18.300 6.986 -34.063 1.00 86.38 279 THR A CA 1
ATOM 2166 C C . THR A 1 279 ? 17.047 6.169 -33.721 1.00 86.38 279 THR A C 1
ATOM 2168 O O . THR A 1 279 ? 16.604 5.330 -34.503 1.00 86.38 279 THR A O 1
ATOM 2171 N N . SER A 1 280 ? 16.426 6.440 -32.567 1.00 86.31 280 SER A N 1
ATOM 2172 C CA . SER A 1 280 ? 15.216 5.726 -32.131 1.00 86.31 280 SER A CA 1
ATOM 2173 C C . SER A 1 280 ? 14.024 6.009 -33.050 1.00 86.31 280 SER A C 1
ATOM 2175 O O . SER A 1 280 ? 13.259 5.098 -33.362 1.00 86.31 280 SER A O 1
ATOM 2177 N N . MET A 1 281 ? 13.869 7.253 -33.519 1.00 88.88 281 MET A N 1
ATOM 2178 C CA . MET A 1 281 ? 12.808 7.629 -34.458 1.00 88.88 281 MET A CA 1
ATOM 2179 C C . MET A 1 281 ? 12.988 6.970 -35.832 1.00 88.88 281 MET A C 1
ATOM 2181 O O . MET A 1 281 ? 12.007 6.497 -36.409 1.00 88.88 281 MET A O 1
ATOM 2185 N N . GLU A 1 282 ? 14.222 6.892 -36.335 1.00 87.88 282 GLU A N 1
ATOM 2186 C CA . GLU A 1 282 ? 14.544 6.188 -37.582 1.00 87.88 282 GLU A CA 1
ATOM 2187 C C . GLU A 1 282 ? 14.195 4.699 -37.476 1.00 87.88 282 GLU A C 1
ATOM 2189 O O . GLU A 1 282 ? 13.414 4.189 -38.281 1.00 87.88 282 GLU A O 1
ATOM 2194 N N . MET A 1 283 ? 14.666 4.020 -36.425 1.00 86.06 283 MET A N 1
ATOM 2195 C CA . MET A 1 283 ? 14.357 2.606 -36.173 1.00 86.06 283 MET A CA 1
ATOM 2196 C C . MET A 1 283 ? 12.850 2.359 -36.033 1.00 86.06 283 MET A C 1
ATOM 2198 O O . MET A 1 283 ? 12.317 1.406 -36.600 1.00 86.06 283 MET A O 1
ATOM 2202 N N . LYS A 1 284 ? 12.136 3.248 -35.334 1.00 87.12 284 LYS A N 1
ATOM 2203 C CA . LYS A 1 284 ? 10.678 3.172 -35.161 1.00 87.12 284 LYS A CA 1
ATOM 2204 C C . LYS A 1 284 ? 9.942 3.279 -36.492 1.00 87.12 284 LYS A C 1
ATOM 2206 O O . LYS A 1 284 ? 8.989 2.538 -36.718 1.00 87.12 284 LYS A O 1
ATOM 2211 N N . SER A 1 285 ? 10.389 4.164 -37.385 1.00 87.31 285 SER A N 1
ATOM 2212 C CA . SER A 1 285 ? 9.792 4.305 -38.718 1.00 87.31 285 SER A CA 1
ATOM 2213 C C . SER A 1 285 ? 9.910 3.014 -39.538 1.00 87.31 285 SER A C 1
ATOM 2215 O O . SER A 1 285 ? 8.934 2.593 -40.160 1.00 87.31 285 SER A O 1
ATOM 2217 N N . VAL A 1 286 ? 11.056 2.330 -39.447 1.00 86.19 286 VAL A N 1
ATOM 2218 C CA . VAL A 1 286 ? 11.282 1.042 -40.111 1.00 86.19 286 VAL A CA 1
ATOM 2219 C C . VAL A 1 286 ? 10.385 -0.037 -39.504 1.00 86.19 286 VAL A C 1
ATOM 2221 O O . VAL A 1 286 ? 9.644 -0.684 -40.240 1.00 86.19 286 VAL A O 1
ATOM 2224 N N . VAL A 1 287 ? 10.350 -0.184 -38.175 1.00 84.75 287 VAL A N 1
ATOM 2225 C CA . VAL A 1 287 ? 9.496 -1.179 -37.494 1.00 84.75 287 VAL A CA 1
ATOM 2226 C C . VAL A 1 287 ? 8.007 -0.976 -37.815 1.00 84.75 287 VAL A C 1
ATOM 2228 O O . VAL A 1 287 ? 7.292 -1.944 -38.078 1.00 84.75 287 VAL A O 1
ATOM 2231 N N . LEU A 1 288 ? 7.526 0.271 -37.864 1.00 85.62 288 LEU A N 1
ATOM 2232 C CA . LEU A 1 288 ? 6.144 0.576 -38.255 1.00 85.62 288 LEU A CA 1
ATOM 2233 C C . LEU A 1 288 ? 5.858 0.214 -39.718 1.00 85.62 288 LEU A C 1
ATOM 2235 O O . LEU A 1 288 ? 4.781 -0.308 -40.021 1.00 85.62 288 LEU A O 1
ATOM 2239 N N . SER A 1 289 ? 6.820 0.451 -40.616 1.00 84.69 289 SER A N 1
ATOM 2240 C CA . SER A 1 289 ? 6.692 0.058 -42.022 1.00 84.69 289 SER A CA 1
ATOM 2241 C C . SER A 1 289 ? 6.595 -1.464 -42.179 1.00 84.69 289 SER A C 1
ATOM 2243 O O . SER A 1 289 ? 5.719 -1.934 -42.899 1.00 84.69 289 SER A O 1
ATOM 2245 N N . LEU A 1 290 ? 7.385 -2.225 -41.410 1.00 81.25 290 LEU A N 1
ATOM 2246 C CA . LEU A 1 290 ? 7.346 -3.693 -41.370 1.00 81.25 290 LEU A CA 1
ATOM 2247 C C . LEU A 1 290 ? 6.046 -4.231 -40.768 1.00 81.25 290 LEU A C 1
ATOM 2249 O O . LEU A 1 290 ? 5.537 -5.250 -41.211 1.00 81.25 290 LEU A O 1
ATOM 2253 N N . THR A 1 291 ? 5.472 -3.522 -39.795 1.00 80.06 291 THR A N 1
ATOM 2254 C CA . THR A 1 291 ? 4.182 -3.894 -39.189 1.00 80.06 291 THR A CA 1
ATOM 2255 C C . THR A 1 291 ? 3.017 -3.718 -40.173 1.00 80.06 291 THR A C 1
ATOM 2257 O O . THR A 1 291 ? 2.001 -4.399 -40.067 1.00 80.06 291 THR A O 1
ATOM 2260 N N . SER A 1 292 ? 3.158 -2.797 -41.131 1.00 77.00 292 SER A N 1
ATOM 2261 C CA . SER A 1 292 ? 2.126 -2.467 -42.123 1.00 77.00 292 SER A CA 1
ATOM 2262 C C . SER A 1 292 ? 2.238 -3.286 -43.416 1.00 77.00 292 SER A C 1
ATOM 2264 O O . SER A 1 292 ? 1.314 -3.273 -44.228 1.00 77.00 292 SER A O 1
ATOM 2266 N N . GLN A 1 293 ? 3.361 -3.976 -43.633 1.00 72.06 293 GLN A N 1
ATOM 2267 C CA . GLN A 1 293 ? 3.584 -4.823 -44.802 1.00 72.06 293 GLN A CA 1
ATOM 2268 C C . GLN A 1 293 ? 2.991 -6.217 -44.551 1.00 72.06 293 GLN A C 1
ATOM 2270 O O . GLN A 1 293 ? 3.468 -6.981 -43.717 1.00 72.06 293 GLN A O 1
ATOM 2275 N N . SER A 1 294 ? 1.911 -6.533 -45.270 1.00 50.78 294 SER A N 1
ATOM 2276 C CA . SER A 1 294 ? 1.323 -7.875 -45.316 1.00 50.78 294 SER A CA 1
ATOM 2277 C C . SER A 1 294 ? 2.310 -8.836 -45.981 1.00 50.78 294 SER A C 1
ATOM 2279 O O . SER A 1 294 ? 2.760 -8.572 -47.091 1.00 50.78 294 SER A O 1
ATOM 2281 N N . VAL A 1 295 ? 2.638 -9.935 -45.300 1.00 55.88 295 VAL A N 1
ATOM 2282 C CA . VAL A 1 295 ? 3.608 -10.948 -45.739 1.00 55.88 295 VAL A CA 1
ATOM 2283 C C . VAL A 1 295 ? 3.147 -11.590 -47.053 1.00 55.88 295 VAL A C 1
ATOM 2285 O O . VAL A 1 295 ? 2.192 -12.363 -47.057 1.00 55.88 295 VAL A O 1
ATOM 2288 N N . GLU A 1 296 ? 3.820 -11.281 -48.162 1.00 49.78 296 GLU A N 1
ATOM 2289 C CA . GLU A 1 296 ? 3.800 -12.108 -49.374 1.00 49.78 296 GLU A CA 1
ATOM 2290 C C . GLU A 1 296 ? 4.991 -13.085 -49.338 1.00 49.78 296 GLU A C 1
ATOM 2292 O O . GLU A 1 296 ? 6.095 -12.726 -48.924 1.00 49.78 296 GLU A O 1
ATOM 2297 N N . ASP A 1 297 ? 4.734 -14.338 -49.732 1.00 47.38 297 ASP A N 1
ATOM 2298 C CA . ASP A 1 297 ? 5.582 -15.537 -49.609 1.00 47.38 297 ASP A CA 1
ATOM 2299 C C . ASP A 1 297 ? 6.951 -15.442 -50.316 1.00 47.38 297 ASP A C 1
ATOM 2301 O O . ASP A 1 297 ? 7.193 -16.069 -51.354 1.00 47.38 297 ASP A O 1
ATOM 2305 N N . HIS A 1 298 ? 7.901 -14.695 -49.758 1.00 49.25 298 HIS A N 1
ATOM 2306 C CA . HIS A 1 298 ? 9.294 -14.698 -50.212 1.00 49.25 298 HIS A CA 1
ATOM 2307 C C . HIS A 1 298 ? 10.226 -15.227 -49.117 1.00 49.25 298 HIS A C 1
ATOM 2309 O O . HIS A 1 298 ? 10.784 -14.501 -48.297 1.00 49.25 298 HIS A O 1
ATOM 2315 N N . LEU A 1 299 ? 10.389 -16.554 -49.127 1.00 54.16 299 LEU A N 1
ATOM 2316 C CA . LEU A 1 299 ? 11.288 -17.315 -48.262 1.00 54.16 299 LEU A CA 1
ATOM 2317 C C . LEU A 1 299 ? 12.749 -17.110 -48.692 1.00 54.16 299 LEU A C 1
ATOM 2319 O O . LEU A 1 299 ? 13.297 -17.892 -49.469 1.00 54.16 299 LEU A O 1
ATOM 2323 N N . GLN A 1 300 ? 13.394 -16.060 -48.191 1.00 56.78 300 GLN A N 1
ATOM 2324 C CA . GLN A 1 300 ? 14.856 -16.027 -48.114 1.00 56.78 300 GLN A CA 1
ATOM 2325 C C . GLN A 1 300 ? 15.341 -16.661 -46.798 1.00 56.78 300 GLN A C 1
ATOM 2327 O O . GLN A 1 300 ? 14.609 -16.624 -45.805 1.00 56.78 300 GLN A O 1
ATOM 2332 N N . PRO A 1 301 ? 16.555 -17.246 -46.773 1.00 54.97 301 PRO A N 1
ATOM 2333 C CA . PRO A 1 301 ? 17.125 -17.820 -45.560 1.00 54.97 301 PRO A CA 1
ATOM 2334 C C . PRO A 1 301 ? 17.350 -16.724 -44.515 1.00 54.97 301 PRO A C 1
ATOM 2336 O O . PRO A 1 301 ? 18.027 -15.730 -44.772 1.00 54.97 301 PRO A O 1
ATOM 2339 N N . VAL A 1 302 ? 16.733 -16.913 -43.353 1.00 62.66 302 VAL A N 1
ATOM 2340 C CA . VAL A 1 302 ? 16.864 -16.053 -42.176 1.00 62.66 302 VAL A CA 1
ATOM 2341 C C . VAL A 1 302 ? 18.284 -16.196 -41.616 1.00 62.66 302 VAL A C 1
ATOM 2343 O O . VAL A 1 302 ? 18.848 -17.285 -41.667 1.00 62.66 302 VAL A O 1
ATOM 2346 N N . SER A 1 303 ? 18.861 -15.117 -41.077 1.00 69.12 303 SER A N 1
ATOM 2347 C CA . SER A 1 303 ? 20.096 -15.206 -40.282 1.00 69.12 303 SER A CA 1
ATOM 2348 C C . SER A 1 303 ? 19.921 -16.233 -39.159 1.00 69.12 303 SER A C 1
ATOM 2350 O O . SER A 1 303 ? 18.950 -16.129 -38.406 1.00 69.12 303 SER A O 1
ATOM 2352 N N . ASP A 1 304 ? 20.853 -17.178 -39.018 1.00 73.38 304 ASP A N 1
ATOM 2353 C CA . ASP A 1 304 ? 20.762 -18.276 -38.042 1.00 73.38 304 ASP A CA 1
ATOM 2354 C C . ASP A 1 304 ? 20.545 -17.776 -36.592 1.00 73.38 304 ASP A C 1
ATOM 2356 O O . ASP A 1 304 ? 19.892 -18.449 -35.797 1.00 73.38 304 ASP A O 1
ATOM 2360 N N . ASP A 1 305 ? 20.984 -16.551 -36.274 1.00 80.56 305 ASP A N 1
ATOM 2361 C CA . ASP A 1 305 ? 20.889 -15.945 -34.936 1.00 80.56 305 ASP A CA 1
ATOM 2362 C C . ASP A 1 305 ? 19.519 -15.297 -34.615 1.00 80.56 305 ASP A C 1
ATOM 2364 O O . ASP A 1 305 ? 19.199 -15.039 -33.449 1.00 80.56 305 ASP A O 1
ATOM 2368 N N . LEU A 1 306 ? 18.691 -14.982 -35.624 1.00 82.50 306 LEU A N 1
ATOM 2369 C CA . LEU A 1 306 ? 17.452 -14.207 -35.424 1.00 82.50 306 LEU A CA 1
ATOM 2370 C C . LEU A 1 306 ? 16.401 -14.942 -34.565 1.00 82.50 306 LEU A C 1
ATOM 2372 O O . LEU A 1 306 ? 15.812 -14.294 -33.689 1.00 82.50 306 LEU A O 1
ATOM 2376 N N . PRO A 1 307 ? 16.138 -16.252 -34.755 1.00 84.94 307 PRO A N 1
ATOM 2377 C CA . PRO A 1 307 ? 15.185 -16.984 -33.922 1.00 84.94 307 PRO A CA 1
ATOM 2378 C C . PRO A 1 307 ? 15.606 -17.036 -32.448 1.00 84.94 307 PRO A C 1
ATOM 2380 O O . PRO A 1 307 ? 14.766 -16.852 -31.565 1.00 84.94 307 PRO A O 1
ATOM 2383 N N . GLU A 1 308 ? 16.902 -17.223 -32.175 1.00 88.94 308 GLU A N 1
ATOM 2384 C CA . GLU A 1 308 ? 17.438 -17.285 -30.811 1.00 88.94 308 GLU A CA 1
ATOM 2385 C C . GLU A 1 308 ? 17.317 -15.930 -30.103 1.00 88.94 308 GLU A C 1
ATOM 2387 O O . GLU A 1 308 ? 16.766 -15.849 -29.001 1.00 88.94 308 GLU A O 1
ATOM 2392 N N . LEU A 1 309 ? 17.749 -14.844 -30.756 1.00 89.69 309 LEU A N 1
ATOM 2393 C CA . LEU A 1 309 ? 17.633 -13.488 -30.208 1.00 89.69 309 LEU A CA 1
ATOM 2394 C C . LEU A 1 309 ? 16.174 -13.080 -29.986 1.00 89.69 309 LEU A C 1
ATOM 2396 O O . LEU A 1 309 ? 15.860 -12.452 -28.974 1.00 89.69 309 LEU A O 1
ATOM 2400 N N . THR A 1 310 ? 15.277 -13.474 -30.892 1.00 89.06 310 THR A N 1
ATOM 2401 C CA . THR A 1 310 ? 13.834 -13.232 -30.761 1.00 89.06 310 THR A CA 1
ATOM 2402 C C . THR A 1 310 ? 13.261 -13.965 -29.551 1.00 89.06 310 THR A C 1
ATOM 2404 O O . THR A 1 310 ? 12.601 -13.346 -28.717 1.00 89.06 310 THR A O 1
ATOM 2407 N N . SER A 1 311 ? 13.544 -15.265 -29.412 1.00 90.62 311 SER A N 1
ATOM 2408 C CA . SER A 1 311 ? 13.079 -16.057 -28.268 1.00 90.62 311 SER A CA 1
ATOM 2409 C C . SER A 1 311 ? 13.612 -15.501 -26.949 1.00 90.62 311 SER A C 1
ATOM 2411 O O . SER A 1 311 ? 12.869 -15.399 -25.973 1.00 90.62 311 SER A O 1
ATOM 2413 N N . ARG A 1 312 ? 14.889 -15.102 -26.917 1.00 93.75 312 ARG A N 1
ATOM 2414 C CA . ARG A 1 312 ? 15.511 -14.504 -25.733 1.00 93.75 312 ARG A CA 1
ATOM 2415 C C . ARG A 1 312 ? 14.886 -13.155 -25.378 1.00 93.75 312 ARG A C 1
ATOM 2417 O O . ARG A 1 312 ? 14.625 -12.909 -24.205 1.00 93.75 312 ARG A O 1
ATOM 2424 N N . TYR A 1 313 ? 14.627 -12.298 -26.365 1.00 93.81 313 TYR A N 1
ATOM 2425 C CA . TYR A 1 313 ? 13.987 -10.999 -26.152 1.00 93.81 313 TYR A CA 1
ATOM 2426 C C . TYR A 1 313 ? 12.570 -11.147 -25.582 1.00 93.81 313 TYR A C 1
ATOM 2428 O O . TYR A 1 313 ? 12.242 -10.500 -24.589 1.00 93.81 313 TYR A O 1
ATOM 2436 N N . LEU A 1 314 ? 11.753 -12.037 -26.156 1.00 92.81 314 LEU A N 1
ATOM 2437 C CA . LEU A 1 314 ? 10.391 -12.289 -25.674 1.00 92.81 314 LEU A CA 1
ATOM 2438 C C . LEU A 1 314 ? 10.386 -12.853 -24.244 1.00 92.81 314 LEU A C 1
ATOM 2440 O O . LEU A 1 314 ? 9.641 -12.359 -23.402 1.00 92.81 314 LEU A O 1
ATOM 2444 N N . GLY A 1 315 ? 11.270 -13.811 -23.941 1.00 94.38 315 GLY A N 1
ATOM 2445 C CA . GLY A 1 315 ? 11.395 -14.356 -22.586 1.00 94.38 315 GLY A CA 1
ATOM 2446 C C . GLY A 1 315 ? 11.879 -13.327 -21.554 1.00 94.38 315 GLY A C 1
ATOM 2447 O O . GLY A 1 315 ? 11.458 -13.360 -20.400 1.00 94.38 315 GLY A O 1
ATOM 2448 N N . LEU A 1 316 ? 12.737 -12.377 -21.947 1.00 95.25 316 LEU A N 1
ATOM 2449 C CA . LEU A 1 316 ? 13.141 -11.269 -21.072 1.00 95.25 316 LEU A CA 1
ATOM 2450 C C . LEU A 1 316 ? 12.000 -10.273 -20.830 1.00 95.25 316 LEU A C 1
ATOM 2452 O O . LEU A 1 316 ? 11.867 -9.793 -19.707 1.00 95.25 316 LEU A O 1
ATOM 2456 N N . GLN A 1 317 ? 11.174 -9.980 -21.840 1.00 94.00 317 GLN A N 1
ATOM 2457 C CA . GLN A 1 317 ? 9.993 -9.118 -21.691 1.00 94.00 317 GLN A CA 1
ATOM 2458 C C . GLN A 1 317 ? 8.979 -9.707 -20.701 1.00 94.00 317 GLN A C 1
ATOM 2460 O O . GLN A 1 317 ? 8.506 -8.995 -19.817 1.00 94.00 317 GLN A O 1
ATOM 2465 N N . GLU A 1 318 ? 8.688 -11.006 -20.805 1.00 95.00 318 GLU A N 1
ATOM 2466 C CA . GLU A 1 318 ? 7.787 -11.708 -19.882 1.00 95.00 318 GLU A CA 1
ATOM 2467 C C . GLU A 1 318 ? 8.306 -11.645 -18.440 1.00 95.00 318 GLU A C 1
ATOM 2469 O O . GLU A 1 318 ? 7.624 -11.129 -17.555 1.00 95.00 318 GLU A O 1
ATOM 2474 N N . ARG A 1 319 ? 9.566 -12.042 -18.221 1.00 96.44 319 ARG A N 1
ATOM 2475 C CA . ARG A 1 319 ? 10.207 -11.996 -16.895 1.00 96.44 319 ARG A CA 1
ATOM 2476 C C . ARG A 1 319 ? 10.290 -10.580 -16.324 1.00 96.44 319 ARG A C 1
ATOM 2478 O O . ARG A 1 319 ? 10.184 -10.395 -15.113 1.00 96.44 319 ARG A O 1
ATOM 2485 N N . LEU A 1 320 ? 10.502 -9.569 -17.170 1.00 95.00 320 LEU A N 1
ATOM 2486 C CA . LEU A 1 320 ? 10.488 -8.166 -16.752 1.00 95.00 320 LEU A CA 1
ATOM 2487 C C . LEU A 1 320 ? 9.082 -7.733 -16.316 1.00 95.00 320 LEU A C 1
ATOM 2489 O O . LEU A 1 320 ? 8.957 -6.984 -15.347 1.00 95.00 320 LEU A O 1
ATOM 2493 N N . GLY A 1 321 ? 8.041 -8.207 -17.005 1.00 93.12 321 GLY A N 1
ATOM 2494 C CA . GLY A 1 321 ? 6.646 -8.042 -16.600 1.00 93.12 321 GLY A CA 1
ATOM 2495 C C . GLY A 1 321 ? 6.386 -8.642 -15.219 1.00 93.12 321 GLY A C 1
ATOM 2496 O O . GLY A 1 321 ? 5.994 -7.919 -14.306 1.00 93.12 321 GLY A O 1
ATOM 2497 N N . GLU A 1 322 ? 6.729 -9.916 -15.024 1.00 95.25 322 GLU A N 1
ATOM 2498 C CA . GLU A 1 322 ? 6.573 -10.621 -13.742 1.00 95.25 322 GLU A CA 1
ATOM 2499 C C . GLU A 1 322 ? 7.327 -9.939 -12.588 1.00 95.25 322 GLU A C 1
ATOM 2501 O O . GLU A 1 322 ? 6.803 -9.809 -11.476 1.00 95.25 322 GLU A O 1
ATOM 2506 N N . ALA A 1 323 ? 8.555 -9.467 -12.834 1.00 94.38 323 ALA A N 1
ATOM 2507 C CA . ALA A 1 323 ? 9.354 -8.765 -11.832 1.00 94.38 323 ALA A CA 1
ATOM 2508 C C . ALA A 1 323 ? 8.734 -7.411 -11.442 1.00 94.38 323 ALA A C 1
ATOM 2510 O O . ALA A 1 323 ? 8.726 -7.052 -10.260 1.00 94.38 323 ALA A O 1
ATOM 2511 N N . ARG A 1 324 ? 8.165 -6.676 -12.410 1.00 93.50 324 ARG A N 1
ATOM 2512 C CA . ARG A 1 324 ? 7.431 -5.425 -12.157 1.00 93.50 324 ARG A CA 1
ATOM 2513 C C . ARG A 1 324 ? 6.136 -5.674 -11.399 1.00 93.50 324 ARG A C 1
ATOM 2515 O O . ARG A 1 324 ? 5.853 -4.948 -10.449 1.00 93.50 324 ARG A O 1
ATOM 2522 N N . ASP A 1 325 ? 5.380 -6.697 -11.776 1.00 92.75 325 ASP A N 1
ATOM 2523 C CA . ASP A 1 325 ? 4.143 -7.069 -11.091 1.00 92.75 325 ASP A CA 1
ATOM 2524 C C . ASP A 1 325 ? 4.421 -7.502 -9.651 1.00 92.75 325 ASP A C 1
ATOM 2526 O O . ASP A 1 325 ? 3.734 -7.060 -8.730 1.00 92.75 325 ASP A O 1
ATOM 2530 N N . SER A 1 326 ? 5.503 -8.251 -9.431 1.00 93.56 326 SER A N 1
ATOM 2531 C CA . SER A 1 326 ? 5.988 -8.604 -8.093 1.00 93.56 326 SER A CA 1
ATOM 2532 C C . SER A 1 326 ? 6.378 -7.364 -7.281 1.00 93.56 326 SER A C 1
ATOM 2534 O O . SER A 1 326 ? 5.948 -7.215 -6.138 1.00 93.56 326 SER A O 1
ATOM 2536 N N . ALA A 1 327 ? 7.143 -6.431 -7.860 1.00 91.62 327 ALA A N 1
ATOM 2537 C CA . ALA A 1 327 ? 7.512 -5.184 -7.187 1.00 91.62 327 ALA A CA 1
ATOM 2538 C C . ALA A 1 327 ? 6.278 -4.339 -6.821 1.00 91.62 327 ALA A C 1
ATOM 2540 O O . ALA A 1 327 ? 6.179 -3.831 -5.702 1.00 91.62 327 ALA A O 1
ATOM 2541 N N . ASN A 1 328 ? 5.309 -4.236 -7.734 1.00 89.12 328 ASN A N 1
ATOM 2542 C CA . ASN A 1 328 ? 4.044 -3.539 -7.511 1.00 89.12 328 ASN A CA 1
ATOM 2543 C C . ASN A 1 328 ? 3.215 -4.208 -6.410 1.00 89.12 328 ASN A C 1
ATOM 2545 O O . ASN A 1 328 ? 2.659 -3.520 -5.555 1.00 89.12 328 ASN A O 1
ATOM 2549 N N . HIS A 1 329 ? 3.149 -5.540 -6.405 1.00 90.06 329 HIS A N 1
ATOM 2550 C CA . HIS A 1 329 ? 2.475 -6.324 -5.373 1.00 90.06 329 HIS A CA 1
ATOM 2551 C C . HIS A 1 329 ? 3.057 -6.052 -3.984 1.00 90.06 329 HIS A C 1
ATOM 2553 O O . HIS A 1 329 ? 2.323 -5.678 -3.067 1.00 90.06 329 HIS A O 1
ATOM 2559 N N . TRP A 1 330 ? 4.382 -6.146 -3.835 1.00 91.81 330 TRP A N 1
ATOM 2560 C CA . TRP A 1 330 ? 5.052 -5.850 -2.565 1.00 91.81 330 TRP A CA 1
ATOM 2561 C C . TRP A 1 330 ? 4.906 -4.385 -2.153 1.00 91.81 330 TRP A C 1
ATOM 2563 O O . TRP A 1 330 ? 4.697 -4.098 -0.976 1.00 91.81 330 T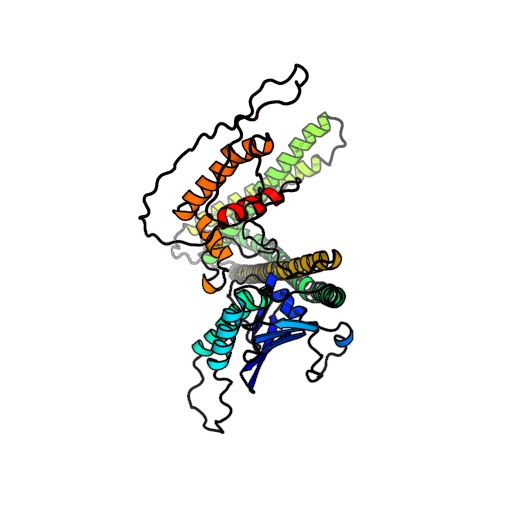RP A O 1
ATOM 2573 N N . SER A 1 331 ? 4.948 -3.457 -3.111 1.00 90.50 331 SER A N 1
ATOM 2574 C CA . SER A 1 331 ? 4.719 -2.034 -2.854 1.00 90.50 331 SER A CA 1
ATOM 2575 C C . SER A 1 331 ? 3.311 -1.771 -2.313 1.00 90.50 331 SER A C 1
ATOM 2577 O O . SER A 1 331 ? 3.170 -1.077 -1.307 1.00 90.50 331 SER A O 1
ATOM 2579 N N . ARG A 1 332 ? 2.277 -2.385 -2.903 1.00 87.06 332 ARG A N 1
ATOM 2580 C CA . ARG A 1 332 ? 0.895 -2.295 -2.401 1.00 87.06 332 ARG A CA 1
ATOM 2581 C C . ARG A 1 332 ? 0.770 -2.864 -0.991 1.00 87.06 332 ARG A C 1
ATOM 2583 O O . ARG A 1 332 ? 0.212 -2.198 -0.125 1.00 87.06 332 ARG A O 1
ATOM 2590 N N . LYS A 1 333 ? 1.346 -4.043 -0.729 1.00 87.94 333 LYS A N 1
ATOM 2591 C CA . LYS A 1 333 ? 1.379 -4.623 0.625 1.00 87.94 333 LYS A CA 1
ATOM 2592 C C . LYS A 1 333 ? 2.070 -3.705 1.630 1.00 87.94 333 LYS A C 1
ATOM 2594 O O . LYS A 1 333 ? 1.561 -3.518 2.728 1.00 87.94 333 LYS A O 1
ATOM 2599 N N . LYS A 1 334 ? 3.188 -3.078 1.248 1.00 91.31 334 LYS A N 1
ATOM 2600 C CA . LYS A 1 334 ? 3.886 -2.105 2.098 1.00 91.31 334 LYS A CA 1
ATOM 2601 C C . LYS A 1 334 ? 3.012 -0.900 2.424 1.00 91.31 334 LYS A C 1
ATOM 2603 O O . LYS A 1 334 ? 3.005 -0.479 3.571 1.00 91.31 334 LYS A O 1
ATOM 2608 N N . VAL A 1 335 ? 2.266 -0.363 1.461 1.00 88.88 335 VAL A N 1
ATOM 2609 C CA . VAL A 1 335 ? 1.336 0.750 1.712 1.00 88.88 335 VAL A CA 1
ATOM 2610 C C . VAL A 1 335 ? 0.298 0.372 2.776 1.00 88.88 335 VAL A C 1
ATOM 2612 O O . VAL A 1 335 ? 0.118 1.118 3.735 1.00 88.88 335 VAL A O 1
ATOM 2615 N N . LEU A 1 336 ? -0.307 -0.816 2.671 1.00 87.44 336 LEU A N 1
ATOM 2616 C CA . LEU A 1 336 ? -1.250 -1.317 3.680 1.00 87.44 336 LEU A CA 1
ATOM 2617 C C . LEU A 1 336 ? -0.581 -1.508 5.047 1.00 87.44 336 LEU A C 1
ATOM 2619 O O . LEU A 1 336 ? -1.106 -1.080 6.071 1.00 87.44 336 LEU A O 1
ATOM 2623 N N . ALA A 1 337 ? 0.611 -2.102 5.063 1.00 90.56 337 ALA A N 1
ATOM 2624 C CA . ALA A 1 337 ? 1.369 -2.325 6.286 1.00 90.56 337 ALA A CA 1
ATOM 2625 C C . ALA A 1 337 ? 1.783 -1.013 6.978 1.00 90.56 337 ALA A C 1
ATOM 2627 O O . ALA A 1 337 ? 1.834 -0.955 8.206 1.00 90.56 337 ALA A O 1
ATOM 2628 N N . LEU A 1 338 ? 2.065 0.044 6.210 1.00 90.88 338 LEU A N 1
ATOM 2629 C CA . LEU A 1 338 ? 2.388 1.368 6.739 1.00 90.88 338 LEU A CA 1
ATOM 2630 C C . LEU A 1 338 ? 1.179 2.053 7.388 1.00 90.88 338 LEU A C 1
ATOM 2632 O O . LEU A 1 338 ? 1.378 2.734 8.387 1.00 90.88 338 LEU A O 1
ATOM 2636 N N . SER A 1 339 ? -0.043 1.834 6.891 1.00 89.06 339 SER A N 1
ATOM 2637 C CA . SER A 1 339 ? -1.267 2.323 7.552 1.00 89.06 339 SER A CA 1
ATOM 2638 C C . SER A 1 339 ? -1.430 1.722 8.956 1.00 89.06 339 SER A C 1
ATOM 2640 O O . SER A 1 339 ? -1.669 2.449 9.920 1.00 89.06 339 SER A O 1
ATOM 2642 N N . VAL A 1 340 ? -1.175 0.415 9.113 1.00 92.00 340 VAL A N 1
ATOM 2643 C CA . VAL A 1 340 ? -1.148 -0.248 10.435 1.00 92.00 340 VAL A CA 1
ATOM 2644 C C . VAL A 1 340 ? -0.100 0.391 11.347 1.00 92.00 340 VAL A C 1
ATOM 2646 O O . VAL A 1 340 ? -0.397 0.704 12.499 1.00 92.00 340 VAL A O 1
ATOM 2649 N N . ARG A 1 341 ? 1.118 0.625 10.832 1.00 93.56 341 ARG A N 1
ATOM 2650 C CA . ARG A 1 341 ? 2.190 1.289 11.591 1.00 93.56 341 ARG A CA 1
ATOM 2651 C C . ARG A 1 341 ? 1.759 2.679 12.055 1.00 93.56 341 ARG A C 1
ATOM 2653 O O . ARG A 1 341 ? 1.961 3.017 13.215 1.00 93.56 341 ARG A O 1
ATOM 2660 N N . GLU A 1 342 ? 1.168 3.469 11.166 1.00 90.94 342 GLU A N 1
ATOM 2661 C CA . GLU A 1 342 ? 0.732 4.827 11.480 1.00 90.94 342 GLU A CA 1
ATOM 2662 C C . GLU A 1 342 ? -0.367 4.839 12.553 1.00 90.94 342 GLU A C 1
ATOM 2664 O O . GLU A 1 342 ? -0.304 5.644 13.480 1.00 90.94 342 GLU A O 1
ATOM 2669 N N . ALA A 1 343 ? -1.319 3.901 12.503 1.00 91.12 343 ALA A N 1
ATOM 2670 C CA . ALA A 1 343 ? -2.338 3.751 13.545 1.00 91.12 343 ALA A CA 1
ATOM 2671 C C . ALA A 1 343 ? -1.718 3.424 14.918 1.00 91.12 343 ALA A C 1
ATOM 2673 O O . ALA A 1 343 ? -2.110 3.991 15.941 1.00 91.12 343 ALA A O 1
ATOM 2674 N N . MET A 1 344 ? -0.699 2.557 14.946 1.00 94.19 344 MET A N 1
ATOM 2675 C CA . MET A 1 344 ? 0.057 2.256 16.166 1.00 94.19 344 MET A CA 1
ATOM 2676 C C . MET A 1 344 ? 0.830 3.478 16.679 1.00 94.19 344 MET A C 1
ATOM 2678 O O . MET A 1 344 ? 0.801 3.750 17.876 1.00 94.19 344 MET A O 1
ATOM 2682 N N . GLU A 1 345 ? 1.496 4.231 15.799 1.00 94.31 345 GLU A N 1
ATOM 2683 C CA . GLU A 1 345 ? 2.223 5.462 16.149 1.00 94.31 345 GLU A CA 1
ATOM 2684 C C . GLU A 1 345 ? 1.281 6.529 16.729 1.00 94.31 345 GLU A C 1
ATOM 2686 O O . GLU A 1 345 ? 1.601 7.154 17.744 1.00 94.31 345 GLU A O 1
ATOM 2691 N N . GLN A 1 346 ? 0.094 6.697 16.139 1.00 91.94 346 GLN A N 1
ATOM 2692 C CA . GLN A 1 346 ? -0.947 7.586 16.658 1.00 91.94 346 GLN A CA 1
ATOM 2693 C C . GLN A 1 346 ? -1.428 7.134 18.040 1.00 91.94 346 GLN A C 1
ATOM 2695 O O . GLN A 1 346 ? -1.462 7.942 18.967 1.00 91.94 346 GLN A O 1
ATOM 2700 N N . ALA A 1 347 ? -1.716 5.841 18.217 1.00 93.31 347 ALA A N 1
ATOM 2701 C CA . ALA A 1 347 ? -2.104 5.296 19.514 1.00 93.31 347 ALA A CA 1
ATOM 2702 C C . ALA A 1 347 ? -1.011 5.515 20.578 1.00 93.31 347 ALA A C 1
ATOM 2704 O O . ALA A 1 347 ? -1.314 5.965 21.684 1.00 93.31 347 ALA A O 1
ATOM 2705 N N . VAL A 1 348 ? 0.266 5.289 20.240 1.00 95.75 348 VAL A N 1
ATOM 2706 C CA . VAL A 1 348 ? 1.410 5.579 21.122 1.00 95.75 348 VAL A CA 1
ATOM 2707 C C . VAL A 1 348 ? 1.420 7.051 21.533 1.00 95.75 348 VAL A C 1
ATOM 2709 O O . VAL A 1 348 ? 1.539 7.346 22.724 1.00 95.75 348 VAL A O 1
ATOM 2712 N N . ALA A 1 349 ? 1.267 7.973 20.580 1.00 94.50 349 ALA A N 1
ATOM 2713 C CA . ALA A 1 349 ? 1.258 9.405 20.860 1.00 94.50 349 ALA A CA 1
ATOM 2714 C C . ALA A 1 349 ? 0.095 9.806 21.789 1.00 94.50 349 ALA A C 1
ATOM 2716 O O . ALA A 1 349 ? 0.309 10.540 22.759 1.00 94.50 349 ALA A O 1
ATOM 2717 N N . SER A 1 350 ? -1.115 9.285 21.553 1.00 92.94 350 SER A N 1
ATOM 2718 C CA . SER A 1 350 ? -2.282 9.533 22.411 1.00 92.94 350 SER A CA 1
ATOM 2719 C C . SER A 1 350 ? -2.065 9.024 23.840 1.00 92.94 350 SER A C 1
ATOM 2721 O O . SER A 1 350 ? -2.322 9.754 24.800 1.00 92.94 350 SER A O 1
ATOM 2723 N N . LEU A 1 351 ? -1.544 7.802 23.997 1.00 94.56 351 LEU A N 1
ATOM 2724 C CA . LEU A 1 351 ? -1.274 7.205 25.309 1.00 94.56 351 LEU A CA 1
ATOM 2725 C C . LEU A 1 351 ? -0.169 7.956 26.068 1.00 94.56 351 LEU A C 1
ATOM 2727 O O . LEU A 1 351 ? -0.278 8.174 27.276 1.00 94.56 351 LEU A O 1
ATOM 2731 N N . GLN A 1 352 ? 0.879 8.409 25.371 1.00 95.75 352 GLN A N 1
ATOM 2732 C CA . GLN A 1 352 ? 1.941 9.238 25.955 1.00 95.75 352 GLN A CA 1
ATOM 2733 C C . GLN A 1 352 ? 1.419 10.590 26.455 1.00 95.75 352 GLN A C 1
ATOM 2735 O O . GLN A 1 352 ? 1.880 11.083 27.488 1.00 95.75 352 GLN A O 1
ATOM 2740 N N . ALA A 1 353 ? 0.428 11.162 25.769 1.00 93.44 353 ALA A N 1
ATOM 2741 C CA . ALA A 1 353 ? -0.275 12.364 26.207 1.00 93.44 353 ALA A CA 1
ATOM 2742 C C . ALA A 1 353 ? -1.242 12.110 27.387 1.00 93.44 353 ALA A C 1
ATOM 2744 O O . ALA A 1 353 ? -1.796 13.055 27.948 1.00 93.44 353 ALA A O 1
ATOM 2745 N N . GLY A 1 354 ? -1.412 10.850 27.808 1.00 91.56 354 GLY A N 1
ATOM 2746 C CA . GLY A 1 354 ? -2.283 10.448 28.912 1.00 91.56 354 GLY A CA 1
ATOM 2747 C C . GLY A 1 354 ? -3.753 10.300 28.520 1.00 91.56 354 GLY A C 1
ATOM 2748 O O . GLY A 1 354 ? -4.612 10.300 29.400 1.00 91.56 354 GLY A O 1
ATOM 2749 N N . HIS A 1 355 ? -4.054 10.202 27.225 1.00 91.00 355 HIS A N 1
ATOM 2750 C CA . HIS A 1 355 ? -5.402 9.948 26.727 1.00 91.00 355 HIS A CA 1
ATOM 2751 C C . HIS A 1 355 ? -5.678 8.444 26.635 1.00 91.00 355 HIS A C 1
ATOM 2753 O O . HIS A 1 355 ? -4.767 7.657 26.401 1.00 91.00 355 HIS A O 1
ATOM 2759 N N . VAL A 1 356 ? -6.946 8.058 26.773 1.00 89.06 356 VAL A N 1
ATOM 2760 C CA . VAL A 1 356 ? -7.443 6.735 26.366 1.00 89.06 356 VAL A CA 1
ATOM 2761 C C . VAL A 1 356 ? -7.704 6.786 24.862 1.00 89.06 356 VAL A C 1
ATOM 2763 O O . VAL A 1 356 ? -8.236 7.784 24.375 1.00 89.06 356 VAL A O 1
ATOM 2766 N N . THR A 1 357 ? -7.329 5.747 24.117 1.00 89.69 357 THR A N 1
ATOM 2767 C CA . THR A 1 357 ? -7.427 5.764 22.648 1.00 89.69 357 THR A CA 1
ATOM 2768 C C . THR A 1 357 ? -7.944 4.450 22.083 1.00 89.69 357 THR A C 1
ATOM 2770 O O . THR A 1 357 ? -7.582 3.373 22.545 1.00 89.69 357 THR A O 1
ATOM 2773 N N . ALA A 1 358 ? -8.767 4.524 21.038 1.00 85.12 358 ALA A N 1
ATOM 2774 C CA . ALA A 1 358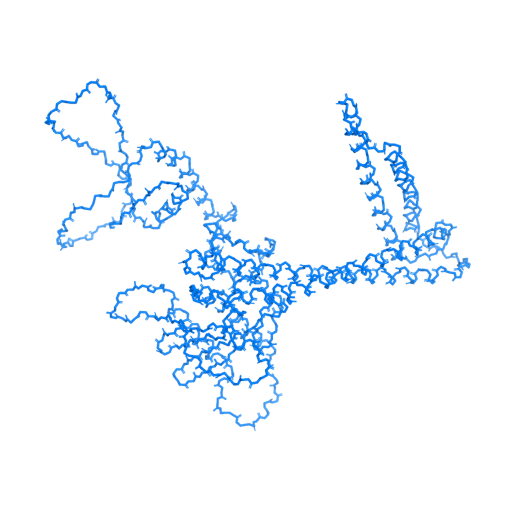 ? -9.094 3.371 20.201 1.00 85.12 358 ALA A CA 1
ATOM 2775 C C . ALA A 1 358 ? -8.072 3.180 19.059 1.00 85.12 358 ALA A C 1
ATOM 2777 O O . ALA A 1 358 ? -8.226 2.258 18.259 1.00 85.12 358 ALA A O 1
ATOM 2778 N N . GLY A 1 359 ? -7.054 4.043 18.960 1.00 77.50 359 GLY A N 1
ATOM 2779 C CA . GLY A 1 359 ? -6.051 4.034 17.893 1.00 77.50 359 GLY A CA 1
ATOM 2780 C C . GLY A 1 359 ? -6.606 4.356 16.506 1.00 77.50 359 GLY A C 1
ATOM 2781 O O . GLY A 1 359 ? -5.987 4.006 15.509 1.00 77.50 359 GLY A O 1
ATOM 2782 N N . MET A 1 360 ? -7.781 4.989 16.442 1.00 73.69 360 MET A N 1
ATOM 2783 C CA . MET A 1 360 ? -8.358 5.524 15.214 1.00 73.69 360 MET A CA 1
ATOM 2784 C C . MET A 1 360 ? -9.099 6.823 15.508 1.00 73.69 360 MET A C 1
ATOM 2786 O O . MET A 1 360 ? -10.202 6.800 16.057 1.00 73.69 360 MET A O 1
ATOM 2790 N N . ASP A 1 361 ? -8.521 7.943 15.091 1.00 65.44 361 ASP A N 1
ATOM 2791 C CA . ASP A 1 361 ? -9.218 9.221 15.118 1.00 65.44 361 ASP A CA 1
ATOM 2792 C C . ASP A 1 361 ? -9.965 9.399 13.794 1.00 65.44 361 ASP A C 1
ATOM 2794 O O . ASP A 1 361 ? -9.377 9.571 12.722 1.00 65.44 361 ASP A O 1
ATOM 2798 N N . ILE A 1 362 ? -11.295 9.336 13.856 1.00 61.34 362 ILE A N 1
ATOM 2799 C CA . ILE A 1 362 ? -12.141 9.709 12.724 1.00 61.34 362 ILE A CA 1
ATOM 2800 C C . ILE A 1 362 ? -12.125 11.235 12.667 1.00 61.34 362 ILE A C 1
ATOM 2802 O O . ILE A 1 362 ? -12.588 11.902 13.594 1.00 61.34 362 ILE A O 1
ATOM 2806 N N . SER A 1 363 ? -11.578 11.807 11.592 1.00 57.59 363 SER A N 1
ATOM 2807 C CA . SER A 1 363 ? -11.625 13.259 11.411 1.00 57.59 363 SER A CA 1
ATOM 2808 C C . SER A 1 363 ? -13.076 13.747 11.383 1.00 57.59 363 SER A C 1
ATOM 2810 O O . SER A 1 363 ? -13.987 13.008 11.010 1.00 57.59 363 SER A O 1
ATOM 2812 N N . MET A 1 364 ? -13.305 15.031 11.675 1.00 51.66 364 MET A N 1
ATOM 2813 C CA . MET A 1 364 ? -14.643 15.641 11.554 1.00 51.66 364 MET A CA 1
ATOM 2814 C C . MET A 1 364 ? -15.251 15.513 10.150 1.00 51.66 364 MET A C 1
ATOM 2816 O O . MET A 1 364 ? -16.454 15.670 9.962 1.00 51.66 364 MET A O 1
ATOM 2820 N N . HIS A 1 365 ? -14.422 15.236 9.147 1.00 49.72 365 HIS A N 1
ATOM 2821 C CA . HIS A 1 365 ? -14.851 14.995 7.780 1.00 49.72 365 HIS A CA 1
ATOM 2822 C C . HIS A 1 365 ? -15.055 13.510 7.493 1.00 49.72 365 HIS A C 1
ATOM 2824 O O . HIS A 1 365 ? -15.110 13.149 6.333 1.00 49.72 365 HIS A O 1
ATOM 2830 N N . GLY A 1 366 ? -15.107 12.631 8.496 1.00 50.81 366 GLY A N 1
ATOM 2831 C CA . GLY A 1 366 ? -15.341 11.193 8.344 1.00 50.81 366 GLY A CA 1
ATOM 2832 C C . GLY A 1 366 ? -14.257 10.433 7.571 1.00 50.81 366 GLY A C 1
ATOM 2833 O O . GLY A 1 366 ? -14.505 9.314 7.146 1.00 50.81 366 GLY A O 1
ATOM 2834 N N . GLY A 1 367 ? -13.098 11.049 7.308 1.00 56.09 367 GLY A N 1
ATOM 2835 C CA . GLY A 1 367 ? -11.910 10.352 6.793 1.00 56.09 367 GLY A CA 1
ATOM 2836 C C . GLY A 1 367 ? -10.966 9.997 7.936 1.00 56.09 367 GLY A C 1
ATOM 2837 O O . GLY A 1 367 ? -10.925 10.732 8.930 1.00 56.09 367 GLY A O 1
ATOM 2838 N N . ARG A 1 368 ? -10.212 8.910 7.809 1.00 65.12 368 ARG A N 1
ATOM 2839 C CA . ARG A 1 368 ? -9.151 8.558 8.758 1.00 65.12 368 ARG A CA 1
ATOM 2840 C C . ARG A 1 368 ? -7.812 8.962 8.153 1.00 65.12 368 ARG A C 1
ATOM 2842 O O . ARG A 1 368 ? -7.611 8.882 6.946 1.00 65.12 368 ARG A O 1
ATOM 2849 N N . SER A 1 369 ? -6.890 9.425 8.990 1.00 56.97 369 SER A N 1
ATOM 2850 C CA . SER A 1 369 ? -5.528 9.785 8.563 1.00 56.97 369 SER A CA 1
ATOM 2851 C C . SER A 1 369 ? -4.770 8.604 7.953 1.00 56.97 369 SER A C 1
ATOM 2853 O O . SER A 1 369 ? -3.902 8.812 7.116 1.00 56.97 369 SER A O 1
ATOM 2855 N N . THR A 1 370 ? -5.138 7.381 8.330 1.00 59.19 370 THR A N 1
ATOM 2856 C CA . THR A 1 370 ? -4.508 6.141 7.875 1.00 59.19 370 THR A CA 1
ATOM 2857 C C . THR A 1 370 ? -5.171 5.513 6.646 1.00 59.19 370 THR A C 1
ATOM 2859 O O . THR A 1 370 ? -4.740 4.439 6.237 1.00 59.19 370 THR A O 1
ATOM 2862 N N . ASP A 1 371 ? -6.196 6.145 6.057 1.00 66.81 371 ASP A N 1
ATOM 2863 C CA . ASP A 1 371 ? -6.906 5.601 4.891 1.00 66.81 371 ASP A CA 1
ATOM 2864 C C . ASP A 1 371 ? -5.963 5.513 3.677 1.00 66.81 371 ASP A C 1
ATOM 2866 O O . ASP A 1 371 ? -5.561 6.520 3.090 1.00 66.81 371 ASP A O 1
ATOM 2870 N N . VAL A 1 372 ? -5.604 4.288 3.287 1.00 67.06 372 VAL A N 1
ATOM 2871 C CA . VAL A 1 372 ? -4.634 4.018 2.202 1.00 67.06 372 VAL A CA 1
ATOM 2872 C C . VAL A 1 372 ? -5.250 3.349 0.975 1.00 67.06 372 VAL A C 1
ATOM 2874 O O . VAL A 1 372 ? -4.577 3.152 -0.042 1.00 67.06 372 VAL A O 1
ATOM 2877 N N . LEU A 1 373 ? -6.533 2.997 1.043 1.00 65.69 373 LEU A N 1
ATOM 2878 C CA . LEU A 1 373 ? -7.267 2.450 -0.091 1.00 65.69 373 LEU A CA 1
ATOM 2879 C C . LEU A 1 373 ? -7.735 3.598 -1.009 1.00 65.69 373 LEU A C 1
ATOM 2881 O O . LEU A 1 373 ? -8.364 4.540 -0.533 1.00 65.69 373 LEU A O 1
ATOM 2885 N N . PRO A 1 374 ? -7.414 3.568 -2.319 1.00 54.41 374 PRO A N 1
ATOM 2886 C CA . PRO A 1 374 ? -7.674 4.691 -3.218 1.00 54.41 374 PRO A CA 1
ATOM 2887 C C . PRO A 1 374 ? -9.171 4.974 -3.386 1.00 54.41 374 PRO A C 1
ATOM 2889 O O . PRO A 1 374 ? -9.967 4.053 -3.524 1.00 54.41 374 PRO A O 1
ATOM 2892 N N . GLU A 1 375 ? -9.540 6.251 -3.529 1.00 48.53 375 GLU A N 1
ATOM 2893 C CA . GLU A 1 375 ? -10.928 6.726 -3.686 1.00 48.53 375 GLU A CA 1
ATOM 2894 C C . GLU A 1 375 ? -11.719 6.043 -4.826 1.00 48.53 375 GLU A C 1
ATOM 2896 O O . GLU A 1 375 ? -12.948 6.009 -4.810 1.00 48.53 375 GLU A O 1
ATOM 2901 N N . ALA A 1 376 ? -11.043 5.443 -5.813 1.00 40.50 376 ALA A N 1
ATOM 2902 C CA . ALA A 1 376 ? -11.683 4.674 -6.885 1.00 40.50 376 ALA A CA 1
ATOM 2903 C C . ALA A 1 376 ? -12.318 3.351 -6.403 1.00 40.50 376 ALA A C 1
ATOM 2905 O O . ALA A 1 376 ? -13.197 2.820 -7.083 1.00 40.50 376 ALA A O 1
ATOM 2906 N N . SER A 1 377 ? -11.933 2.843 -5.226 1.00 43.38 377 SER A N 1
ATOM 2907 C CA . SER A 1 377 ? -12.630 1.756 -4.535 1.00 43.38 377 SER A CA 1
ATOM 2908 C C . SER A 1 377 ? -13.707 2.255 -3.566 1.00 43.38 377 SER A C 1
ATOM 2910 O O . SER A 1 377 ? -14.360 1.421 -2.950 1.00 43.38 377 SER A O 1
ATOM 2912 N N . HIS A 1 378 ? -14.017 3.559 -3.475 1.00 41.28 378 HIS A N 1
ATOM 2913 C CA . HIS A 1 378 ? -15.174 4.025 -2.686 1.00 41.28 378 HIS A CA 1
ATOM 2914 C C . HIS A 1 378 ? -16.519 3.474 -3.185 1.00 41.28 378 HIS A C 1
ATOM 2916 O O . HIS A 1 378 ? -17.484 3.465 -2.430 1.00 41.28 378 HIS A O 1
ATOM 2922 N N . TYR A 1 379 ? -16.581 2.953 -4.415 1.00 41.22 379 TYR A N 1
ATOM 2923 C CA . TYR A 1 379 ? -17.742 2.219 -4.934 1.00 41.22 379 TYR A CA 1
ATOM 2924 C C . TYR A 1 379 ? -17.669 0.693 -4.711 1.00 41.22 379 TYR A C 1
ATOM 2926 O O . TYR A 1 379 ? -18.594 -0.021 -5.091 1.00 41.22 379 TYR A O 1
ATOM 2934 N N . GLN A 1 380 ? -16.575 0.175 -4.138 1.00 40.50 380 GLN A N 1
ATOM 2935 C CA . GLN A 1 380 ? -16.296 -1.263 -3.996 1.00 40.50 380 GLN A CA 1
ATOM 2936 C C . GLN A 1 380 ? -15.691 -1.706 -2.657 1.00 40.50 380 GLN A C 1
ATOM 2938 O O . GLN A 1 380 ? -15.574 -2.913 -2.444 1.00 40.50 380 GLN A O 1
ATOM 2943 N N . ALA A 1 381 ? -15.365 -0.810 -1.722 1.00 47.97 381 ALA A N 1
ATOM 2944 C CA . ALA A 1 381 ? -15.485 -1.174 -0.318 1.00 47.97 381 ALA A CA 1
ATOM 2945 C C . ALA A 1 381 ? -16.965 -1.523 -0.162 1.00 47.97 381 ALA A C 1
ATOM 2947 O O . ALA A 1 381 ? -17.803 -0.619 -0.153 1.00 47.97 381 ALA A O 1
ATOM 2948 N N . LYS A 1 382 ? -17.296 -2.826 -0.235 1.00 52.56 382 LYS A N 1
ATOM 2949 C CA . LYS A 1 382 ? -18.679 -3.317 -0.177 1.00 52.56 382 LYS A CA 1
ATOM 2950 C C . LYS A 1 382 ? -19.360 -2.521 0.923 1.00 52.56 382 LYS A C 1
ATOM 2952 O O . LYS A 1 382 ? -18.795 -2.457 2.013 1.00 52.56 382 LYS A O 1
ATOM 2957 N N . GLU A 1 383 ? -20.516 -1.909 0.645 1.00 56.75 383 GLU A N 1
ATOM 2958 C CA . GLU A 1 383 ? -21.233 -1.049 1.604 1.00 56.75 383 GLU A CA 1
ATOM 2959 C C . GLU A 1 383 ? -21.187 -1.646 3.021 1.00 56.75 383 GLU A C 1
ATOM 2961 O O . GLU A 1 383 ? -20.986 -0.949 4.010 1.00 56.75 383 GLU A O 1
ATOM 2966 N N . GLU A 1 384 ? -21.287 -2.971 3.096 1.00 57.72 384 GLU A N 1
ATOM 2967 C CA . GLU A 1 384 ? -21.051 -3.873 4.223 1.00 57.72 384 GLU A CA 1
ATOM 2968 C C . GLU A 1 384 ? -19.925 -3.493 5.215 1.00 57.72 384 GLU A C 1
ATOM 2970 O O . GLU A 1 384 ? -20.133 -3.695 6.411 1.00 57.72 384 GLU A O 1
ATOM 2975 N N . PHE A 1 385 ? -18.794 -2.925 4.781 1.00 60.31 385 PHE A N 1
ATOM 2976 C CA . PHE A 1 385 ? -17.639 -2.590 5.638 1.00 60.31 385 PHE A CA 1
ATOM 2977 C C . PHE A 1 385 ? -17.509 -1.106 5.991 1.00 60.31 385 PHE A C 1
ATOM 2979 O O . PHE A 1 385 ? -16.590 -0.732 6.712 1.00 60.31 385 PHE A O 1
ATOM 2986 N N . THR A 1 386 ? -18.429 -0.269 5.514 1.00 61.41 386 THR A N 1
ATOM 2987 C CA . THR A 1 386 ? -18.442 1.165 5.835 1.00 61.41 386 THR A CA 1
ATOM 2988 C C . THR A 1 386 ? -19.315 1.434 7.053 1.00 61.41 386 THR A C 1
ATOM 2990 O O . THR A 1 386 ? -20.424 0.896 7.173 1.00 61.41 386 THR A O 1
ATOM 2993 N N . THR A 1 387 ? -18.835 2.281 7.961 1.00 61.84 387 THR A N 1
ATOM 2994 C CA . THR A 1 387 ? -19.634 2.744 9.103 1.00 61.84 387 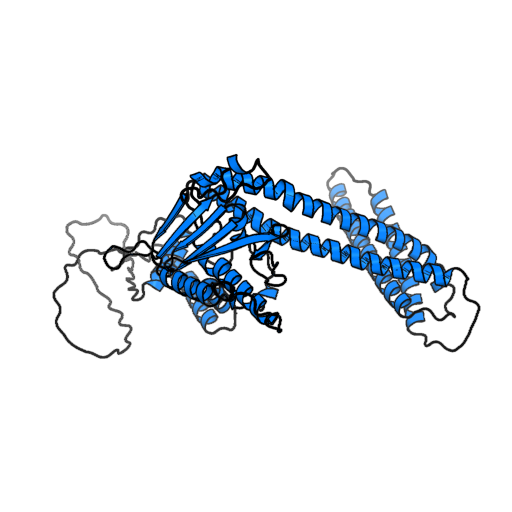THR A CA 1
ATOM 2995 C C . THR A 1 387 ? -20.788 3.629 8.626 1.00 61.84 387 THR A C 1
ATOM 2997 O O . THR A 1 387 ? -20.739 4.215 7.543 1.00 61.84 387 THR A O 1
ATOM 3000 N N . LEU A 1 388 ? -21.851 3.771 9.429 1.00 62.44 388 LEU A N 1
ATOM 3001 C CA . LEU A 1 388 ? -22.955 4.676 9.084 1.00 62.44 388 LEU A CA 1
ATOM 3002 C C . LEU A 1 388 ? -22.449 6.109 8.850 1.00 62.44 388 LEU A C 1
ATOM 3004 O O . LEU A 1 388 ? -22.878 6.755 7.899 1.00 62.44 388 LEU A O 1
ATOM 3008 N N . SER A 1 389 ? -21.510 6.579 9.672 1.00 61.81 389 SER A N 1
ATOM 3009 C CA . SER A 1 389 ? -20.879 7.894 9.527 1.00 61.81 389 SER A CA 1
ATOM 3010 C C . SER A 1 389 ? -20.138 8.037 8.194 1.00 61.81 389 SER A C 1
ATOM 3012 O O . SER A 1 389 ? -20.301 9.049 7.514 1.00 61.81 389 SER A O 1
ATOM 3014 N N . GLU A 1 390 ? -19.392 7.012 7.772 1.00 65.75 390 GLU A N 1
ATOM 3015 C CA . GLU A 1 390 ? -18.726 6.975 6.461 1.00 65.75 390 GLU A CA 1
ATOM 3016 C C . GLU A 1 390 ? -19.735 6.960 5.309 1.00 65.75 390 GLU A C 1
ATOM 3018 O O . GLU A 1 390 ? -19.560 7.694 4.341 1.00 65.75 390 GLU A O 1
ATOM 3023 N N . ARG A 1 391 ? -20.831 6.201 5.420 1.00 67.06 391 ARG A N 1
ATOM 3024 C CA . ARG A 1 391 ? -21.904 6.192 4.409 1.00 67.06 391 ARG A CA 1
ATOM 3025 C C . ARG A 1 391 ? -22.603 7.540 4.304 1.00 67.06 391 ARG A C 1
ATOM 3027 O O . ARG A 1 391 ? -22.883 8.010 3.204 1.00 67.06 391 ARG A O 1
ATOM 3034 N N . VAL A 1 392 ? -22.892 8.174 5.441 1.00 67.19 392 VAL A N 1
ATOM 3035 C CA . VAL A 1 392 ? -23.467 9.522 5.476 1.00 67.19 392 VAL A CA 1
ATOM 3036 C C . VAL A 1 392 ? -22.504 10.496 4.809 1.00 67.19 392 VAL A C 1
ATOM 3038 O O . VAL A 1 392 ? -22.930 11.227 3.923 1.00 67.19 392 VAL A O 1
ATOM 3041 N N . LYS A 1 393 ? -21.209 10.455 5.139 1.00 66.38 393 LYS A N 1
ATOM 3042 C CA . LYS A 1 393 ? -20.186 11.268 4.472 1.00 66.38 393 LYS A CA 1
ATOM 3043 C C . LYS A 1 393 ? -20.159 11.023 2.962 1.00 66.38 393 LYS A C 1
ATOM 3045 O O . LYS A 1 393 ? -20.273 11.978 2.208 1.00 66.38 393 LYS A O 1
ATOM 3050 N N . GLN A 1 394 ? -20.104 9.772 2.508 1.00 68.25 394 GLN A N 1
ATOM 3051 C CA . GLN A 1 394 ? -20.139 9.437 1.079 1.00 68.25 394 GLN A CA 1
ATOM 3052 C C . GLN A 1 394 ? -21.370 10.041 0.393 1.00 68.25 394 GLN A C 1
ATOM 3054 O O . GLN A 1 394 ? -21.253 10.682 -0.649 1.00 68.25 394 GLN A O 1
ATOM 3059 N N . LEU A 1 395 ? -22.550 9.923 1.008 1.00 70.00 395 LEU A N 1
ATOM 3060 C CA . LEU A 1 395 ? -23.775 10.540 0.497 1.00 70.00 395 LEU A CA 1
ATOM 3061 C C . LEU A 1 395 ? -23.699 12.072 0.452 1.00 70.00 395 LEU A C 1
ATOM 3063 O O . LEU A 1 395 ? -24.316 12.675 -0.430 1.00 70.00 395 LEU A O 1
ATOM 3067 N N . LEU A 1 396 ? -22.986 12.702 1.388 1.00 68.00 396 LEU A N 1
ATOM 3068 C CA . L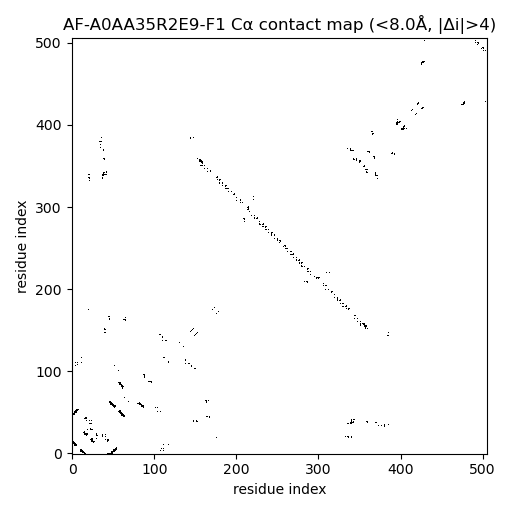EU A 1 396 ? -22.763 14.149 1.441 1.00 68.00 396 LEU A CA 1
ATOM 3069 C C . LEU A 1 396 ? -21.698 14.628 0.438 1.00 68.00 396 LEU A C 1
ATOM 3071 O O . LEU A 1 396 ? -21.841 15.722 -0.107 1.00 68.00 396 LEU A O 1
ATOM 3075 N N . ASP A 1 397 ? -20.696 13.802 0.141 1.00 65.62 397 ASP A N 1
ATOM 3076 C CA . ASP A 1 397 ? -19.622 14.083 -0.820 1.00 65.62 397 ASP A CA 1
ATOM 3077 C C . ASP A 1 397 ? -20.070 13.851 -2.273 1.00 65.62 397 ASP A C 1
ATOM 3079 O O . ASP A 1 397 ? -19.546 14.458 -3.212 1.00 65.62 397 ASP A O 1
ATOM 3083 N N . MET A 1 398 ? -21.103 13.030 -2.487 1.00 72.25 398 MET A N 1
ATOM 3084 C CA . MET A 1 398 ? -21.758 12.890 -3.786 1.00 72.25 398 MET A CA 1
ATOM 3085 C C . MET A 1 398 ? -22.437 14.208 -4.184 1.00 72.25 398 MET A C 1
ATOM 3087 O O . MET A 1 398 ? -23.598 14.451 -3.853 1.00 72.25 398 MET A O 1
ATOM 3091 N N . ALA A 1 399 ? -21.742 15.032 -4.975 1.00 59.59 399 ALA A N 1
ATOM 3092 C CA . ALA A 1 399 ? -22.157 16.380 -5.390 1.00 59.59 399 ALA A CA 1
ATOM 3093 C C . ALA A 1 399 ? -23.587 16.488 -5.972 1.00 59.59 399 ALA A C 1
ATOM 3095 O O . ALA A 1 399 ? -24.178 17.571 -5.999 1.00 59.59 399 ALA A O 1
ATOM 3096 N N . HIS A 1 400 ? -24.165 15.380 -6.439 1.00 69.25 400 HIS A N 1
ATOM 3097 C CA . HIS A 1 400 ? -25.504 15.326 -7.028 1.00 69.25 400 HIS A CA 1
ATOM 3098 C C . HIS A 1 400 ? -26.605 14.837 -6.074 1.00 69.25 400 HIS A C 1
ATOM 3100 O O . HIS A 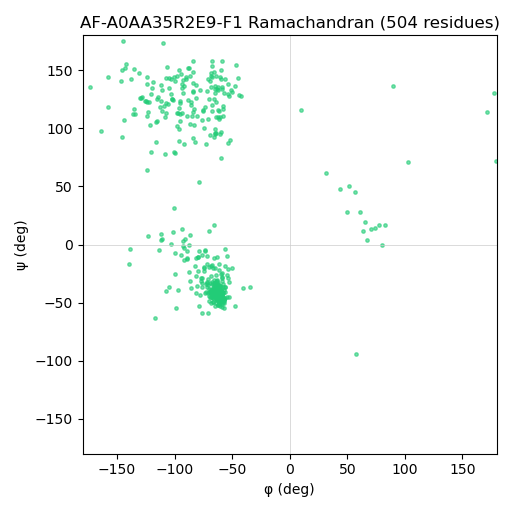1 400 ? -27.788 14.918 -6.426 1.00 69.25 400 HIS A O 1
ATOM 3106 N N . SER A 1 401 ? -26.270 14.359 -4.872 1.00 75.88 401 SER A N 1
ATOM 3107 C CA . SER A 1 401 ? -27.274 13.837 -3.947 1.00 75.88 401 SER A CA 1
ATOM 3108 C C . SER A 1 401 ? -28.140 14.982 -3.372 1.00 75.88 401 SER A C 1
ATOM 3110 O O . SER A 1 401 ? -27.661 16.100 -3.141 1.00 75.88 401 SER A O 1
ATOM 3112 N N . PRO A 1 402 ? -29.458 14.778 -3.163 1.00 74.56 402 PRO A N 1
ATOM 3113 C CA . PRO A 1 402 ? -30.309 15.773 -2.506 1.00 74.56 402 PRO A CA 1
ATOM 3114 C C . PRO A 1 402 ? -29.809 16.142 -1.102 1.00 74.56 402 PRO A C 1
ATOM 3116 O O . PRO A 1 402 ? -29.879 17.310 -0.721 1.00 74.56 402 PRO A O 1
ATOM 3119 N N . ALA A 1 403 ? -29.266 15.163 -0.371 1.00 71.00 403 ALA A N 1
ATOM 3120 C CA . ALA A 1 403 ? -28.692 15.350 0.958 1.00 71.00 403 ALA A CA 1
ATOM 3121 C C . ALA A 1 403 ? -27.428 16.223 0.913 1.00 71.00 403 ALA A C 1
ATOM 3123 O O . ALA A 1 403 ? -27.345 17.199 1.656 1.00 71.00 403 ALA A O 1
ATOM 3124 N N . ALA A 1 404 ? -26.513 15.958 -0.025 1.00 73.19 404 ALA A N 1
ATOM 3125 C CA . ALA A 1 404 ? -25.306 16.750 -0.257 1.00 73.19 404 ALA A CA 1
ATOM 3126 C C . ALA A 1 404 ? -25.636 18.212 -0.568 1.00 73.19 404 ALA A C 1
ATOM 3128 O O . ALA A 1 404 ? -25.052 19.127 0.003 1.00 73.19 404 ALA A O 1
ATOM 3129 N N . ARG A 1 405 ? -26.625 18.464 -1.435 1.00 76.31 405 ARG A N 1
ATOM 3130 C CA . ARG A 1 405 ? -27.046 19.835 -1.775 1.00 76.31 405 ARG A CA 1
ATOM 3131 C C . ARG A 1 405 ? -27.602 20.593 -0.571 1.00 76.31 405 ARG A C 1
ATOM 3133 O O . ARG A 1 405 ? -27.288 21.770 -0.402 1.00 76.31 405 ARG A O 1
ATOM 3140 N N . LEU A 1 406 ? -28.407 19.933 0.262 1.00 75.94 406 LEU A N 1
ATOM 3141 C CA . LEU A 1 406 ? -28.944 20.530 1.488 1.00 75.94 406 LEU A CA 1
ATOM 3142 C C . LEU A 1 406 ? -27.839 20.799 2.513 1.00 75.94 406 LEU A C 1
ATOM 3144 O O . LEU A 1 406 ? -27.782 21.898 3.062 1.00 75.94 406 LEU A O 1
ATOM 3148 N N . HIS A 1 407 ? -26.939 19.838 2.717 1.00 74.75 407 HIS A N 1
ATOM 3149 C CA . HIS A 1 407 ? -25.791 19.981 3.607 1.00 74.75 407 HIS A CA 1
ATOM 3150 C C . HIS A 1 407 ? -24.860 21.109 3.154 1.00 74.75 407 HIS A C 1
ATOM 3152 O O . HIS A 1 407 ? -24.593 22.022 3.927 1.00 74.75 407 HIS A O 1
ATOM 3158 N N . ASN A 1 408 ? -24.465 21.136 1.879 1.00 77.12 408 ASN A N 1
ATOM 3159 C CA . ASN A 1 408 ? -23.621 22.194 1.321 1.00 77.12 408 ASN A CA 1
ATOM 3160 C C . ASN A 1 408 ? -24.296 23.569 1.406 1.00 77.12 408 ASN A C 1
ATOM 3162 O O . ASN A 1 408 ? -23.645 24.557 1.741 1.00 77.12 408 ASN A O 1
ATOM 3166 N N . SER A 1 409 ? -25.612 23.645 1.180 1.00 78.00 409 SER A N 1
ATOM 3167 C CA . SER A 1 409 ? -26.375 24.884 1.369 1.00 78.00 409 SER A CA 1
ATOM 3168 C C . SER A 1 409 ? -26.401 25.334 2.833 1.00 78.00 409 SER A C 1
ATOM 3170 O O . SER A 1 409 ? -26.360 26.540 3.099 1.00 78.00 409 SER A O 1
ATOM 3172 N N . LEU A 1 410 ? -26.493 24.401 3.785 1.00 73.69 410 LEU A N 1
ATOM 3173 C CA . LEU A 1 410 ? -26.445 24.693 5.216 1.00 73.69 410 LEU A CA 1
ATOM 3174 C C . LEU A 1 410 ? -25.048 25.172 5.618 1.00 73.69 410 LEU A C 1
ATOM 3176 O O . LEU A 1 410 ? -24.933 26.248 6.198 1.00 73.69 410 LEU A O 1
ATOM 3180 N N . VAL A 1 411 ? -23.998 24.437 5.243 1.00 75.19 411 VAL A N 1
ATOM 3181 C CA . VAL A 1 411 ? -22.595 24.785 5.512 1.00 75.19 411 VAL A CA 1
ATOM 3182 C C . VAL A 1 411 ? -22.259 26.159 4.937 1.00 75.19 411 VAL A C 1
ATOM 3184 O O . VAL A 1 411 ? -21.763 27.012 5.668 1.00 75.19 411 VAL A O 1
ATOM 3187 N N . GLN A 1 412 ? -22.630 26.442 3.684 1.00 79.06 412 GLN A N 1
ATOM 3188 C CA . GLN A 1 412 ? -22.456 27.774 3.095 1.00 79.06 412 GLN A CA 1
ATOM 3189 C C . GLN A 1 412 ? -23.234 28.853 3.852 1.00 79.06 412 GLN A C 1
ATOM 3191 O O . GLN A 1 412 ? -22.734 29.960 4.034 1.00 79.06 412 GLN A O 1
ATOM 3196 N N . THR A 1 413 ? -24.451 28.560 4.318 1.00 73.88 413 THR A N 1
ATOM 3197 C CA . THR A 1 413 ? -25.240 29.520 5.105 1.00 73.88 413 THR A CA 1
ATOM 3198 C C . THR A 1 413 ? -24.562 29.822 6.440 1.00 73.88 413 THR A C 1
ATOM 3200 O O . THR A 1 413 ? -24.450 30.992 6.812 1.00 73.88 413 THR A O 1
ATOM 3203 N N . VAL A 1 414 ? -24.064 28.795 7.131 1.00 69.44 414 VAL A N 1
ATOM 3204 C CA . VAL A 1 414 ? -23.320 28.934 8.387 1.00 69.44 414 VAL A CA 1
ATOM 3205 C C . VAL A 1 414 ? -22.039 29.736 8.151 1.00 69.44 414 VAL A C 1
ATOM 3207 O O . VAL A 1 414 ? -21.833 30.752 8.811 1.00 69.44 414 VAL A O 1
ATOM 3210 N N . GLN A 1 415 ? -21.224 29.357 7.167 1.00 73.88 415 GLN A N 1
ATOM 3211 C CA . GLN A 1 415 ? -19.944 30.006 6.869 1.00 73.88 415 GLN A CA 1
ATOM 3212 C C . GLN A 1 415 ? -20.097 31.448 6.377 1.00 73.88 415 GLN A C 1
ATOM 3214 O O . GLN A 1 415 ? -19.336 32.315 6.787 1.00 73.88 415 GLN A O 1
ATOM 3219 N N . MET A 1 416 ? -21.078 31.735 5.517 1.00 78.06 416 MET A N 1
ATOM 3220 C CA . MET A 1 416 ? -21.211 33.062 4.905 1.00 78.06 416 MET A CA 1
ATOM 3221 C C . MET A 1 416 ? -22.019 34.037 5.757 1.00 78.06 416 MET A C 1
ATOM 3223 O O . MET A 1 416 ? -21.787 35.242 5.688 1.00 78.06 416 MET A O 1
ATOM 3227 N N . LYS A 1 417 ? -22.998 33.555 6.535 1.00 71.56 417 LYS A N 1
ATOM 3228 C CA . LYS A 1 417 ? -23.885 34.439 7.308 1.00 71.56 417 LYS A CA 1
ATOM 3229 C C . LYS A 1 417 ? -23.609 34.406 8.797 1.00 71.56 417 LYS A C 1
ATOM 3231 O O . LYS A 1 417 ? -23.717 35.445 9.442 1.00 71.56 417 LYS A O 1
ATOM 3236 N N . TRP A 1 418 ? -23.323 33.238 9.361 1.00 70.00 418 TRP A N 1
ATOM 3237 C CA . TRP A 1 418 ? -23.288 33.085 10.815 1.00 70.00 418 TRP A CA 1
ATOM 3238 C C . TRP A 1 418 ? -21.877 33.185 11.367 1.00 70.00 418 TRP A C 1
ATOM 3240 O O . TRP A 1 418 ? -21.693 33.850 12.378 1.00 70.00 418 TRP A O 1
ATOM 3250 N N . PHE A 1 419 ? -20.880 32.629 10.683 1.00 70.00 419 PHE A N 1
ATOM 3251 C CA . PHE A 1 419 ? -19.488 32.710 11.112 1.00 70.00 419 PHE A CA 1
ATOM 3252 C C . PHE A 1 419 ? -18.988 34.166 11.208 1.00 70.00 419 PHE A C 1
ATOM 3254 O O . PHE A 1 419 ? -18.515 34.547 12.277 1.00 70.00 419 PHE A O 1
ATOM 3261 N N . PRO A 1 420 ? -19.219 35.059 10.220 1.00 71.88 420 PRO A N 1
ATOM 3262 C CA . PRO A 1 420 ? -18.836 36.465 10.347 1.00 71.88 420 PRO A CA 1
ATOM 3263 C C . PRO A 1 420 ? -19.628 37.186 11.444 1.00 71.88 420 PRO A C 1
ATOM 3265 O O . PRO A 1 420 ? -19.098 38.066 12.112 1.00 71.88 420 PRO A O 1
ATOM 3268 N N . ALA A 1 421 ? -20.895 36.817 11.664 1.00 64.31 421 ALA A N 1
ATOM 3269 C CA . ALA A 1 421 ? -21.718 37.403 12.720 1.00 64.31 421 ALA A CA 1
ATOM 3270 C C . ALA A 1 421 ? -21.276 36.956 14.127 1.00 64.31 421 ALA A C 1
ATOM 3272 O O . ALA A 1 421 ? -21.320 37.760 15.058 1.00 64.31 421 ALA A O 1
ATOM 3273 N N . MET A 1 422 ? -20.818 35.709 14.273 1.00 63.16 422 MET A N 1
ATOM 3274 C CA . MET A 1 422 ? -20.241 35.164 15.504 1.00 63.16 422 MET A CA 1
ATOM 3275 C C . MET A 1 422 ? -18.868 35.783 15.798 1.00 63.16 422 MET A C 1
ATOM 3277 O O . MET A 1 422 ? -18.662 36.292 16.896 1.00 63.16 422 MET A O 1
ATOM 3281 N N . CYS A 1 423 ? -17.965 35.841 14.812 1.00 67.81 423 CYS A N 1
ATOM 3282 C CA . CYS A 1 423 ? -16.638 36.450 14.970 1.00 67.81 423 CYS A CA 1
ATOM 3283 C C . CYS A 1 423 ? -16.697 37.955 15.271 1.00 67.81 423 CYS A C 1
ATOM 3285 O O . CYS A 1 423 ? -15.854 38.468 15.999 1.00 67.81 423 CYS A O 1
ATOM 3287 N N . ASN A 1 424 ? -17.709 38.658 14.759 1.00 69.56 424 ASN A N 1
ATOM 3288 C CA . ASN A 1 424 ? -17.910 40.082 15.027 1.00 69.56 424 ASN A CA 1
ATOM 3289 C C . ASN A 1 424 ? -18.720 40.359 16.313 1.00 69.56 424 ASN A C 1
ATOM 3291 O O . ASN A 1 424 ? -19.109 41.500 16.552 1.00 69.56 424 ASN A O 1
ATOM 3295 N N . GLY A 1 425 ? -19.017 39.340 17.130 1.00 52.62 425 GLY A N 1
ATOM 3296 C CA . GLY A 1 425 ? -19.706 39.505 18.416 1.00 52.62 425 GLY A CA 1
ATOM 3297 C C . GLY A 1 425 ? -21.189 39.890 18.321 1.00 52.62 425 GLY A C 1
ATOM 3298 O O . GLY A 1 425 ? -21.789 40.271 19.324 1.00 52.62 425 GLY A O 1
ATOM 3299 N N . PHE A 1 426 ? -21.813 39.784 17.141 1.00 48.81 426 PHE A N 1
ATOM 3300 C CA . PHE A 1 426 ? -23.240 40.091 16.949 1.00 48.81 426 PHE A CA 1
ATOM 3301 C C . PHE A 1 426 ? -24.170 38.956 17.394 1.00 48.81 426 PHE A C 1
ATOM 3303 O O . PHE A 1 426 ? -25.387 39.143 17.478 1.00 48.81 426 PHE A O 1
ATOM 3310 N N . VAL A 1 427 ? -23.612 37.781 17.682 1.00 46.97 427 VAL A N 1
ATOM 3311 C CA . VAL A 1 427 ? -24.344 36.615 18.175 1.00 46.97 427 VAL A CA 1
ATOM 3312 C C . VAL A 1 427 ? -23.864 36.312 19.589 1.00 46.97 427 VAL A C 1
ATOM 3314 O O . VAL A 1 427 ? -22.766 35.804 19.785 1.00 46.97 427 VAL A O 1
ATOM 3317 N N . VAL A 1 428 ? -24.701 36.626 20.578 1.00 43.56 428 VAL A N 1
ATOM 3318 C CA . VAL A 1 428 ? -24.509 36.198 21.968 1.00 43.56 428 VAL A CA 1
ATOM 3319 C C . VAL A 1 428 ? -25.382 34.970 22.190 1.00 43.56 428 VAL A C 1
ATOM 3321 O O . VAL A 1 428 ? -26.610 35.061 22.159 1.00 43.56 428 VAL A O 1
ATOM 3324 N N . ILE A 1 429 ? -24.753 33.817 22.401 1.00 45.91 429 ILE A N 1
ATOM 3325 C CA . ILE A 1 429 ? -25.439 32.599 22.836 1.00 45.91 429 ILE A CA 1
ATOM 3326 C C . ILE A 1 429 ? -25.578 32.713 24.360 1.00 45.91 429 ILE A C 1
ATOM 3328 O O . ILE A 1 429 ? -24.592 32.586 25.078 1.00 45.91 429 ILE A O 1
ATOM 3332 N N . SER A 1 430 ? -26.772 33.051 24.859 1.00 37.72 430 SER A N 1
ATOM 3333 C CA . SER A 1 430 ? -27.026 33.201 26.302 1.00 37.72 430 SER A CA 1
ATOM 3334 C C . SER A 1 430 ? -27.556 31.895 26.904 1.00 37.72 430 SER A C 1
ATOM 3336 O O . SER A 1 430 ? -28.448 31.258 26.342 1.00 37.72 430 SER A O 1
ATOM 3338 N N . SER A 1 431 ? -27.013 31.512 28.062 1.00 31.45 431 SER A N 1
ATOM 3339 C CA . SER A 1 431 ? -27.461 30.379 28.875 1.00 31.45 431 SER A CA 1
ATOM 3340 C C . SER A 1 431 ? -28.331 30.871 30.036 1.00 31.45 431 SER A C 1
ATOM 3342 O O . SER A 1 431 ? -27.867 30.982 31.171 1.00 31.45 431 SER A O 1
ATOM 3344 N N . ASP A 1 432 ? -29.598 31.189 29.782 1.00 33.56 432 ASP A N 1
ATOM 3345 C CA . ASP A 1 432 ? -30.530 31.475 30.879 1.00 33.56 432 ASP A CA 1
ATOM 3346 C C . ASP A 1 432 ? -31.070 30.161 31.459 1.00 33.56 432 ASP A C 1
ATOM 3348 O O . ASP A 1 432 ? -32.118 29.665 31.046 1.00 33.56 432 ASP A O 1
ATOM 3352 N N . MET A 1 433 ? -30.363 29.588 32.437 1.00 31.25 433 MET A N 1
ATOM 3353 C CA . MET A 1 433 ? -30.915 28.587 33.355 1.00 31.25 433 MET A CA 1
ATOM 3354 C C . MET A 1 433 ? -31.474 29.285 34.595 1.00 31.25 433 MET A C 1
ATOM 3356 O O . MET A 1 433 ? -30.786 29.432 35.593 1.00 31.25 433 MET A O 1
ATOM 3360 N N . THR A 1 434 ? -32.727 29.735 34.543 1.00 33.00 434 THR A N 1
ATOM 3361 C CA . THR A 1 434 ? -33.588 29.863 35.734 1.00 33.00 434 THR A CA 1
ATOM 3362 C C . THR A 1 434 ? -35.043 30.025 35.299 1.00 33.00 434 THR A C 1
ATOM 3364 O O . THR A 1 434 ? -35.505 31.125 35.003 1.00 33.00 434 THR A O 1
ATOM 3367 N N . ARG A 1 435 ? -35.814 28.932 35.296 1.00 31.22 435 ARG A N 1
ATOM 3368 C CA . ARG A 1 435 ? -37.259 29.006 35.557 1.00 31.22 435 ARG A CA 1
ATOM 3369 C C . ARG A 1 435 ? -37.800 27.664 36.028 1.00 31.22 435 ARG A C 1
ATOM 3371 O O . ARG A 1 435 ? -37.767 26.671 35.315 1.00 31.22 435 ARG A O 1
ATOM 3378 N N . THR A 1 436 ? -38.317 27.688 37.247 1.00 30.55 436 THR A N 1
ATOM 3379 C CA . THR A 1 436 ? -39.156 26.663 37.856 1.00 30.55 436 THR A CA 1
ATOM 3380 C C . THR A 1 436 ? -40.353 26.336 36.954 1.00 30.55 436 THR A C 1
ATOM 3382 O O . THR A 1 436 ? -41.082 27.224 36.507 1.00 30.55 436 THR A O 1
ATOM 3385 N N . LEU A 1 437 ? -40.532 25.046 36.667 1.00 27.14 437 LEU A N 1
ATOM 3386 C CA . LEU A 1 437 ? -41.643 24.484 35.894 1.00 27.14 437 LEU A CA 1
ATOM 3387 C C . LEU A 1 437 ? -42.988 24.682 36.616 1.00 27.14 437 LEU A C 1
ATOM 3389 O O . LEU A 1 437 ? -43.078 24.372 37.805 1.00 27.14 437 LEU A O 1
ATOM 3393 N N . PRO A 1 438 ? -44.072 25.087 35.926 1.00 29.02 438 PRO A N 1
ATOM 3394 C CA . PRO A 1 438 ? -45.419 24.805 36.388 1.00 29.02 438 PRO A CA 1
ATOM 3395 C C . PRO A 1 438 ? -45.935 23.465 35.827 1.00 29.02 438 PRO A C 1
ATOM 3397 O O . PRO A 1 438 ? -45.690 23.100 34.679 1.00 29.02 438 PRO A O 1
ATOM 3400 N N . SER A 1 439 ? -46.672 22.769 36.694 1.00 27.06 439 SER A N 1
ATOM 3401 C CA . SER A 1 439 ? -47.384 21.486 36.548 1.00 27.06 439 SER A CA 1
ATOM 3402 C C . SER A 1 439 ? -48.241 21.320 35.267 1.00 27.06 439 SER A C 1
ATOM 3404 O O . SER A 1 439 ? -48.706 22.316 34.701 1.00 27.06 439 SER A O 1
ATOM 3406 N N . PRO A 1 440 ? -48.491 20.071 34.804 1.00 34.75 440 PRO A N 1
ATOM 3407 C CA . PRO A 1 440 ? -49.053 19.802 33.486 1.00 34.75 440 PRO A CA 1
ATOM 3408 C C . PRO A 1 440 ? -50.584 19.897 33.467 1.00 34.75 440 PRO A C 1
ATOM 3410 O O . PRO A 1 440 ? -51.281 19.266 34.261 1.00 34.75 440 PRO A O 1
ATOM 3413 N N . ARG A 1 441 ? -51.136 20.609 32.477 1.00 28.80 441 ARG A N 1
ATOM 3414 C CA . ARG A 1 441 ? -52.526 20.417 32.035 1.00 28.80 441 ARG A CA 1
ATOM 3415 C C . ARG A 1 441 ? -52.635 20.406 30.513 1.00 28.80 441 ARG A C 1
ATOM 3417 O O . ARG A 1 441 ? -52.448 21.417 29.847 1.00 28.80 441 ARG A O 1
ATOM 3424 N N . THR A 1 442 ? -52.973 19.220 30.014 1.00 36.47 442 THR A N 1
ATOM 3425 C CA . THR A 1 442 ? -53.815 18.907 28.849 1.00 36.47 442 THR A CA 1
ATOM 3426 C C . THR A 1 442 ? -54.232 20.070 27.935 1.00 36.47 442 THR A C 1
ATOM 3428 O O . THR A 1 442 ? -55.108 20.856 28.301 1.00 36.47 442 THR A O 1
ATOM 3431 N N . ARG A 1 443 ? -53.775 20.049 26.676 1.00 28.78 443 ARG A N 1
ATOM 3432 C CA . ARG A 1 443 ? -54.670 20.029 25.501 1.00 28.78 443 ARG A CA 1
ATOM 3433 C C . ARG A 1 443 ? -53.906 19.844 24.189 1.00 28.78 443 ARG A C 1
ATOM 3435 O O . ARG A 1 443 ? -52.915 20.508 23.920 1.00 28.78 443 ARG A O 1
ATOM 3442 N N . THR A 1 444 ? -54.462 18.964 23.370 1.00 37.66 444 THR A N 1
ATOM 3443 C CA . THR A 1 444 ? -54.251 18.800 21.933 1.00 37.66 444 THR A CA 1
ATOM 3444 C C . THR A 1 444 ? -54.390 20.124 21.176 1.00 37.66 444 THR A C 1
ATOM 3446 O O . THR A 1 444 ? -55.402 20.806 21.328 1.00 37.66 444 THR A O 1
ATOM 3449 N N . GLN A 1 445 ? -53.425 20.459 20.310 1.00 25.94 445 GLN A N 1
ATOM 3450 C CA . GLN A 1 445 ? -53.640 21.366 19.177 1.00 25.94 445 GLN A CA 1
ATOM 3451 C C . GLN A 1 445 ? -52.596 21.167 18.067 1.00 25.94 445 GLN A C 1
ATOM 3453 O O . GLN A 1 445 ? -51.440 20.835 18.304 1.00 25.94 445 GLN A O 1
ATOM 3458 N N . SER A 1 446 ? -53.082 21.320 16.839 1.00 24.77 446 SER A N 1
ATOM 3459 C CA . SER A 1 446 ? -52.486 20.946 15.558 1.00 24.77 446 SER A CA 1
ATOM 3460 C C . SER A 1 446 ? -51.138 21.600 15.243 1.00 24.77 446 SER A C 1
ATOM 3462 O O . SER A 1 446 ? -50.982 22.812 15.401 1.00 24.77 446 SER A O 1
ATOM 3464 N N . TRP A 1 447 ? -50.239 20.834 14.624 1.00 24.30 447 TRP A N 1
ATOM 3465 C CA . TRP A 1 447 ? -49.058 21.353 13.938 1.00 24.30 447 TRP A CA 1
ATOM 3466 C C . TRP A 1 447 ? -49.471 22.201 12.724 1.00 24.30 447 TRP A C 1
ATOM 3468 O O . TRP A 1 447 ? -49.768 21.682 11.650 1.00 24.30 447 TRP A O 1
ATOM 3478 N N . ARG A 1 448 ? -49.469 23.529 12.877 1.00 24.09 448 ARG A N 1
ATOM 3479 C CA . ARG A 1 448 ? -49.314 24.464 11.754 1.00 24.09 448 ARG A CA 1
ATOM 3480 C C . ARG A 1 448 ? -47.942 25.117 11.861 1.00 24.09 448 ARG A C 1
ATOM 3482 O O . ARG A 1 448 ? -47.645 25.798 12.837 1.00 24.09 448 ARG A O 1
ATOM 3489 N N . ARG A 1 449 ? -47.118 24.911 10.829 1.00 33.19 449 ARG A N 1
ATOM 3490 C CA . ARG A 1 449 ? -45.837 25.598 10.628 1.00 33.19 449 ARG A CA 1
ATOM 3491 C C . ARG A 1 449 ? -46.079 27.103 10.517 1.00 33.19 449 ARG A C 1
ATOM 3493 O O . ARG A 1 449 ? -46.590 27.572 9.502 1.00 33.19 449 ARG A O 1
ATOM 3500 N N . HIS A 1 450 ? -45.669 27.857 11.530 1.00 23.27 450 HIS A N 1
ATOM 3501 C CA . HIS A 1 450 ? -45.480 29.300 11.442 1.00 23.27 450 HIS A CA 1
ATOM 3502 C C . HIS A 1 450 ? -44.143 29.669 12.084 1.00 23.27 450 HIS A C 1
ATOM 3504 O O . HIS A 1 450 ? -43.976 29.585 13.298 1.00 23.27 450 HIS A O 1
ATOM 3510 N N . PHE A 1 451 ? -43.199 30.115 11.253 1.00 25.67 451 PHE A N 1
ATOM 3511 C CA . PHE A 1 451 ? -42.097 30.953 11.708 1.00 25.67 451 PHE A CA 1
ATOM 3512 C C . PHE A 1 451 ? -42.707 32.249 12.250 1.00 25.67 451 PHE A C 1
ATOM 3514 O O . PHE A 1 451 ? -43.247 33.050 11.491 1.00 25.67 451 PHE A O 1
ATOM 3521 N N . SER A 1 452 ? -42.658 32.452 13.564 1.00 24.70 452 SER A N 1
ATOM 3522 C CA . SER A 1 452 ? -43.070 33.708 14.190 1.00 24.70 452 SER A CA 1
ATOM 3523 C C . SER A 1 452 ? -41.822 34.427 14.693 1.00 24.70 452 SER A C 1
ATOM 3525 O O . SER A 1 452 ? -41.210 34.008 15.676 1.00 24.70 452 SER A O 1
ATOM 3527 N N . PHE A 1 453 ? -41.470 35.536 14.045 1.00 26.56 453 PHE A N 1
ATOM 3528 C CA . PHE A 1 453 ? -40.519 36.501 14.586 1.00 26.56 453 PHE A CA 1
ATOM 3529 C C . PHE A 1 453 ? -41.222 37.332 15.661 1.00 26.56 453 PHE A C 1
ATOM 3531 O O . PHE A 1 453 ? -42.036 38.201 15.348 1.00 26.56 453 PHE A O 1
ATOM 3538 N N . LYS A 1 454 ? -40.909 37.097 16.938 1.00 27.31 454 LYS A N 1
ATOM 3539 C CA . LYS A 1 454 ? -41.308 38.016 18.012 1.00 27.31 454 LYS A CA 1
ATOM 3540 C C . LYS A 1 454 ? -40.170 38.983 18.312 1.00 27.31 454 LYS A C 1
ATOM 3542 O O . LYS A 1 454 ? -39.133 38.602 18.836 1.00 27.31 454 LYS A O 1
ATOM 3547 N N . LYS A 1 455 ? -40.401 40.256 17.991 1.00 26.95 455 LYS A N 1
ATOM 3548 C CA . LYS A 1 455 ? -39.555 41.388 18.373 1.00 26.95 455 LYS A CA 1
ATOM 3549 C C . LYS A 1 455 ? -39.950 41.828 19.784 1.00 26.95 455 LYS A C 1
ATOM 3551 O O . LYS A 1 455 ? -40.873 42.621 19.948 1.00 26.95 455 LYS A O 1
ATOM 3556 N N . THR A 1 456 ? -39.304 41.289 20.809 1.00 30.08 456 THR A N 1
ATOM 3557 C CA . THR A 1 456 ? -39.502 41.745 22.192 1.00 30.08 456 THR A CA 1
ATOM 3558 C C . THR A 1 456 ? -38.597 42.936 22.485 1.00 30.08 456 THR A C 1
ATOM 3560 O O . THR A 1 456 ? -37.379 42.842 22.379 1.00 30.08 456 THR A O 1
ATOM 3563 N N . ARG A 1 457 ? -39.206 44.072 22.837 1.00 25.66 457 ARG A N 1
ATOM 3564 C CA . ARG A 1 457 ? -38.523 45.274 23.326 1.00 25.66 457 ARG A CA 1
ATOM 3565 C C . ARG A 1 457 ? -38.562 45.232 24.852 1.00 25.66 457 ARG A C 1
ATOM 3567 O O . ARG A 1 457 ? -39.593 45.537 25.441 1.00 25.66 457 ARG A O 1
ATOM 3574 N N . THR A 1 458 ? -37.479 44.814 25.491 1.00 30.25 458 THR A N 1
ATOM 3575 C CA . THR A 1 458 ? -37.311 44.947 26.942 1.00 30.25 458 THR A CA 1
ATOM 3576 C C . THR A 1 458 ? -36.999 46.408 27.257 1.00 30.25 458 THR A C 1
ATOM 3578 O O . THR A 1 458 ? -35.988 46.945 26.814 1.00 30.25 458 THR A O 1
ATOM 3581 N N . MET A 1 459 ? -37.899 47.083 27.976 1.00 26.39 459 MET A N 1
ATOM 3582 C CA . MET A 1 459 ? -37.595 48.362 28.618 1.00 26.39 459 MET A CA 1
ATOM 3583 C C . MET A 1 459 ? -37.188 48.078 30.059 1.00 26.39 459 MET A C 1
ATOM 3585 O O . MET A 1 459 ? -38.031 47.744 30.885 1.00 26.39 459 MET A O 1
ATOM 3589 N N . THR A 1 460 ? -35.899 48.198 30.351 1.00 33.03 460 THR A N 1
ATOM 3590 C CA . THR A 1 460 ? -35.388 48.306 31.718 1.00 33.03 460 THR A CA 1
ATOM 3591 C C . THR A 1 460 ? -35.207 49.786 32.047 1.00 33.03 460 THR A C 1
ATOM 3593 O O . THR A 1 460 ? -34.530 50.514 31.322 1.00 33.03 460 THR A O 1
ATOM 3596 N N . SER A 1 461 ? -35.849 50.238 33.120 1.00 33.84 461 SER A N 1
ATOM 3597 C CA . SER A 1 461 ? -35.670 51.562 33.726 1.00 33.84 461 SER A CA 1
ATOM 3598 C C . SER A 1 461 ? -34.229 51.745 34.226 1.00 33.84 461 SER A C 1
ATOM 3600 O O . SER A 1 461 ? -33.725 50.828 34.877 1.00 33.84 461 SER A O 1
ATOM 3602 N N . PRO A 1 462 ? -33.560 52.890 33.994 1.00 37.78 462 PRO A N 1
ATOM 3603 C CA . PRO A 1 462 ? -32.193 53.081 34.456 1.00 37.78 462 PRO A CA 1
ATOM 3604 C C . PRO A 1 462 ? -32.167 53.650 35.879 1.00 37.78 462 PRO A C 1
ATOM 3606 O O . PRO A 1 462 ? -32.699 54.729 36.140 1.00 37.78 462 PRO A O 1
ATOM 3609 N N . SER A 1 463 ? -31.489 52.960 36.793 1.00 37.00 463 SER A N 1
ATOM 3610 C CA . SER A 1 463 ? -30.872 53.593 37.958 1.00 37.00 463 SER A CA 1
ATOM 3611 C C . SER A 1 463 ? -29.397 53.844 37.632 1.00 37.00 463 SER A C 1
ATOM 3613 O O . SER A 1 463 ? -28.634 52.888 37.505 1.00 37.00 463 SER A O 1
ATOM 3615 N N . SER A 1 464 ? -29.035 55.129 37.538 1.00 37.25 464 SER A N 1
ATOM 3616 C CA . SER A 1 464 ? -27.726 55.744 37.219 1.00 37.25 464 SER A CA 1
ATOM 3617 C C . SER A 1 464 ? -27.415 56.018 35.726 1.00 37.25 464 SER A C 1
ATOM 3619 O O . SER A 1 464 ? -27.718 55.187 34.869 1.00 37.25 464 SER A O 1
ATOM 3621 N N . PRO A 1 465 ? -26.853 57.203 35.386 1.00 34.53 465 PRO A N 1
ATOM 3622 C CA . PRO A 1 465 ? -26.477 57.555 34.016 1.00 34.53 465 PRO A CA 1
ATOM 3623 C C . PRO A 1 465 ? -25.081 57.005 33.655 1.00 34.53 465 PRO A C 1
ATOM 3625 O O . PRO A 1 465 ? -24.165 57.115 34.473 1.00 34.53 465 PRO A O 1
ATOM 3628 N N . PRO A 1 466 ? -24.869 56.464 32.440 1.00 37.44 466 PRO A N 1
ATOM 3629 C CA . PRO A 1 466 ? -23.538 56.121 31.952 1.00 37.44 466 PRO A CA 1
ATOM 3630 C C . PRO A 1 466 ? -22.843 57.348 31.328 1.00 37.44 466 PRO A C 1
ATOM 3632 O O . PRO A 1 466 ? -23.516 58.295 30.903 1.00 37.44 466 PRO A O 1
ATOM 3635 N N . PRO A 1 467 ? -21.500 57.352 31.244 1.00 34.59 467 PRO A N 1
ATOM 3636 C CA . PRO A 1 467 ? -20.759 58.417 30.586 1.00 34.59 467 PRO A CA 1
ATOM 3637 C C . PRO A 1 467 ? -21.021 58.424 29.074 1.00 34.59 467 PRO A C 1
ATOM 3639 O O . PRO A 1 467 ? -21.186 57.389 28.429 1.00 34.59 467 PRO A O 1
ATOM 3642 N N . SER A 1 468 ? -21.059 59.628 28.510 1.00 38.53 468 SER A N 1
ATOM 3643 C CA . SER A 1 468 ? -21.237 59.907 27.090 1.00 38.53 468 SER A CA 1
ATOM 3644 C C . SER A 1 468 ? -20.052 59.382 26.280 1.00 38.53 468 SER A C 1
ATOM 3646 O O . SER A 1 468 ? -19.024 60.048 26.216 1.00 38.53 468 SER A O 1
ATOM 3648 N N . ASN A 1 469 ? -20.184 58.183 25.714 1.00 37.50 469 ASN A N 1
ATOM 3649 C CA . ASN A 1 469 ? -19.691 57.775 24.394 1.00 37.50 469 ASN A CA 1
ATOM 3650 C C . ASN A 1 469 ? -20.020 56.286 24.196 1.00 37.50 469 ASN A C 1
ATOM 3652 O O . ASN A 1 469 ? -19.704 55.477 25.056 1.00 37.50 469 ASN A O 1
ATOM 3656 N N . MET A 1 470 ? -20.619 55.959 23.045 1.00 32.59 470 MET A N 1
ATOM 3657 C CA . MET A 1 470 ? -21.176 54.661 22.603 1.00 32.59 470 MET A CA 1
ATOM 3658 C C . MET A 1 470 ? -22.705 54.566 22.674 1.00 32.59 470 MET A C 1
ATOM 3660 O O . MET A 1 470 ? -23.292 53.831 23.461 1.00 32.59 470 MET A O 1
ATOM 3664 N N . ALA A 1 471 ? -23.356 55.290 21.764 1.00 32.12 471 ALA A N 1
ATOM 3665 C CA . ALA A 1 471 ? -24.706 54.985 21.313 1.00 32.12 471 ALA A CA 1
ATOM 3666 C C . ALA A 1 471 ? -24.624 54.272 19.954 1.00 32.12 471 ALA A C 1
ATOM 3668 O O . ALA A 1 471 ? -24.835 54.885 18.914 1.00 32.12 471 ALA A O 1
ATOM 3669 N N . GLU A 1 472 ? -24.336 52.972 19.962 1.00 33.03 472 GLU A N 1
ATOM 3670 C CA . GLU A 1 472 ? -24.741 52.083 18.872 1.00 33.03 472 GLU A CA 1
ATOM 3671 C C . GLU A 1 472 ? -25.561 50.946 19.473 1.00 33.03 472 GLU A C 1
ATOM 3673 O O . GLU A 1 472 ? -25.080 50.118 20.245 1.00 33.03 472 GLU A O 1
ATOM 3678 N N . ALA A 1 473 ? -26.857 50.959 19.172 1.00 31.16 473 ALA A N 1
ATOM 3679 C CA . ALA A 1 473 ? -27.796 49.950 19.622 1.00 31.16 473 ALA A CA 1
ATOM 3680 C C . ALA A 1 473 ? -27.500 48.622 18.905 1.00 31.16 473 ALA A C 1
ATOM 3682 O O . ALA A 1 473 ? -27.991 48.378 17.801 1.00 31.16 473 ALA A O 1
ATOM 3683 N N . GLY A 1 474 ? -26.708 47.760 19.545 1.00 30.11 474 GLY A N 1
ATOM 3684 C CA . GLY A 1 474 ? -26.511 46.378 19.123 1.00 30.11 474 GLY A CA 1
ATOM 3685 C C . GLY A 1 474 ? -27.848 45.637 19.087 1.00 30.11 474 GLY A C 1
ATOM 3686 O O . GLY A 1 474 ? -28.525 45.479 20.103 1.00 30.11 474 GLY A O 1
ATOM 3687 N N . LYS A 1 475 ? -28.266 45.197 17.898 1.00 31.25 475 LYS A N 1
ATOM 3688 C CA . LYS A 1 475 ? -29.408 44.291 17.743 1.00 31.25 475 LYS A CA 1
ATOM 3689 C C . LYS A 1 475 ? -28.968 42.898 18.192 1.00 31.25 475 LYS A C 1
ATOM 3691 O O . LYS A 1 475 ? -28.341 42.188 17.416 1.00 31.25 475 LYS A O 1
ATOM 3696 N N . LEU A 1 476 ? -29.315 42.505 19.417 1.00 32.97 476 LEU A N 1
ATOM 3697 C CA . LEU A 1 476 ? -29.196 41.111 19.848 1.00 32.97 476 LEU A CA 1
ATOM 3698 C C . LEU A 1 476 ? -30.204 40.251 19.077 1.00 32.97 476 LEU A C 1
ATOM 3700 O O . LEU A 1 476 ? -31.416 40.479 19.141 1.00 32.97 476 LEU A O 1
ATOM 3704 N N . LEU A 1 477 ? -29.699 39.266 18.342 1.00 32.34 477 LEU A N 1
ATOM 3705 C CA . LEU A 1 477 ? -30.508 38.288 17.629 1.00 32.34 477 LEU A CA 1
ATOM 3706 C C . LEU A 1 477 ? -30.608 37.014 18.483 1.00 32.34 477 LEU A C 1
ATOM 3708 O O . LEU A 1 477 ? -29.674 36.222 18.530 1.00 32.34 477 LEU A O 1
ATOM 3712 N N . HIS A 1 478 ? -31.737 36.808 19.163 1.00 35.84 478 HIS A N 1
ATOM 3713 C CA . HIS A 1 478 ? -32.014 35.534 19.836 1.00 35.84 478 HIS A CA 1
ATOM 3714 C C . HIS A 1 478 ? -32.523 34.513 18.815 1.00 35.84 478 HIS A C 1
ATOM 3716 O O . HIS A 1 478 ? -33.643 34.636 18.315 1.00 35.84 478 HIS A O 1
ATOM 3722 N N . ILE A 1 479 ? -31.715 33.494 18.525 1.00 38.25 479 ILE A N 1
ATOM 3723 C CA . ILE A 1 479 ? -32.120 32.341 17.716 1.00 38.25 479 ILE A CA 1
ATOM 3724 C C . ILE A 1 479 ? -32.413 31.178 18.669 1.00 38.25 479 ILE A C 1
ATOM 3726 O O . ILE A 1 479 ? -31.570 30.809 19.480 1.00 38.25 479 ILE A O 1
ATOM 3730 N N . ARG A 1 480 ? -33.622 30.613 18.584 1.00 39.03 480 ARG A N 1
ATOM 3731 C CA . ARG A 1 480 ? -33.977 29.358 19.260 1.00 39.03 480 ARG A CA 1
ATOM 3732 C C . ARG A 1 480 ? -33.794 28.208 18.280 1.00 39.03 480 ARG A C 1
ATOM 3734 O O . ARG A 1 480 ? -34.452 28.200 17.242 1.00 39.03 480 ARG A O 1
ATOM 3741 N N . PHE A 1 481 ? -32.950 27.248 18.633 1.00 40.16 481 PHE A N 1
ATOM 3742 C CA . PHE A 1 481 ? -32.847 25.974 17.929 1.00 40.16 481 PHE A CA 1
ATOM 3743 C C . PHE A 1 481 ? -33.777 24.970 18.615 1.00 40.16 481 PHE A C 1
ATOM 3745 O O . PHE A 1 481 ? -33.796 24.886 19.839 1.00 40.16 481 PHE A O 1
ATOM 3752 N N . GLN A 1 482 ? -34.606 24.277 17.833 1.00 35.25 482 GLN A N 1
ATOM 3753 C CA . GLN A 1 482 ? -35.534 23.256 18.338 1.00 35.25 482 GLN A CA 1
ATOM 3754 C C . GLN A 1 482 ? -34.956 21.835 18.264 1.00 35.25 482 GLN A C 1
ATOM 3756 O O . GLN A 1 482 ? -35.555 20.926 18.824 1.00 35.25 482 GLN A O 1
ATOM 3761 N N . GLU A 1 483 ? -33.812 21.643 17.602 1.00 38.78 483 GLU A N 1
ATOM 3762 C CA . GLU A 1 483 ? -33.215 20.327 17.361 1.00 38.78 483 GLU A CA 1
ATOM 3763 C C . GLU A 1 483 ? -31.780 20.277 17.904 1.00 38.78 483 GLU A C 1
ATOM 3765 O O . GLU A 1 483 ? -30.922 21.077 17.522 1.00 38.78 483 GLU A O 1
ATOM 3770 N N . VAL A 1 484 ? -31.532 19.318 18.799 1.00 38.31 484 VAL A N 1
ATOM 3771 C CA . VAL A 1 484 ? -30.260 19.118 19.520 1.00 38.31 484 VAL A CA 1
ATOM 3772 C C . VAL A 1 484 ? -29.098 18.834 18.557 1.00 38.31 484 VAL A C 1
ATOM 3774 O O . VAL A 1 484 ? -27.999 19.354 18.739 1.00 38.31 484 VAL A O 1
ATOM 3777 N N . HIS A 1 485 ? -29.354 18.122 17.455 1.00 38.75 485 HIS A N 1
ATOM 3778 C CA . HIS A 1 485 ? -28.330 17.767 16.464 1.00 38.75 485 HIS A CA 1
ATOM 3779 C C . HIS A 1 485 ? -27.738 18.975 15.717 1.00 38.75 485 HIS A C 1
ATOM 3781 O O . HIS A 1 485 ? -26.565 18.962 15.353 1.00 38.75 485 HIS A O 1
ATOM 3787 N N . THR A 1 486 ? -28.509 20.054 15.514 1.00 42.38 486 THR A N 1
ATOM 3788 C CA . THR A 1 486 ? -27.983 21.278 14.878 1.00 42.38 486 THR A CA 1
ATOM 3789 C C . THR A 1 486 ? -27.031 22.030 15.812 1.00 42.38 486 THR A C 1
ATOM 3791 O O . THR A 1 486 ? -26.080 22.655 15.352 1.00 42.38 486 THR A O 1
ATOM 3794 N N . LEU A 1 487 ? -27.268 21.960 17.126 1.00 43.69 487 LEU A N 1
ATOM 3795 C CA . LEU A 1 487 ? -26.414 22.583 18.138 1.00 43.69 487 LEU A CA 1
ATOM 3796 C C . LEU A 1 487 ? -25.092 21.829 18.302 1.00 43.69 487 LEU A C 1
ATOM 3798 O O . LEU A 1 487 ? -24.049 22.473 18.365 1.00 43.69 487 LEU A O 1
ATOM 3802 N N . GLN A 1 488 ? -25.129 20.496 18.285 1.00 43.16 488 GLN A N 1
ATOM 3803 C CA . GLN A 1 488 ? -23.939 19.646 18.392 1.00 43.16 488 GLN A CA 1
ATOM 3804 C C . GLN A 1 488 ? -22.984 19.852 17.202 1.00 43.16 488 GLN A C 1
ATOM 3806 O O . GLN A 1 488 ? -21.794 20.089 17.394 1.00 43.16 488 GLN A O 1
ATOM 3811 N N . TYR A 1 489 ? -23.529 19.936 15.983 1.00 43.50 489 TYR A N 1
ATOM 3812 C CA . TYR A 1 489 ? -22.762 20.248 14.771 1.00 43.50 489 TYR A CA 1
ATOM 3813 C C . TYR A 1 489 ? -22.106 21.645 14.813 1.00 43.50 489 TYR A C 1
ATOM 3815 O O . TYR A 1 489 ? -20.976 21.829 14.366 1.00 43.50 489 TYR A O 1
ATOM 3823 N N . ILE A 1 490 ? -22.790 22.651 15.376 1.00 46.78 490 ILE A N 1
ATOM 3824 C CA . ILE A 1 490 ? -22.237 24.009 15.553 1.00 46.78 490 ILE A CA 1
ATOM 3825 C C . ILE A 1 490 ? -21.161 24.030 16.652 1.00 46.78 490 ILE A C 1
ATOM 3827 O O . ILE A 1 490 ? -20.169 24.747 16.523 1.00 46.78 490 ILE A O 1
ATOM 3831 N N . GLN A 1 491 ? -21.345 23.250 17.718 1.00 42.53 491 GLN A N 1
ATOM 3832 C CA . GLN A 1 491 ? -20.422 23.153 18.847 1.00 42.53 491 GLN A CA 1
ATOM 3833 C C . GLN A 1 491 ? -19.089 22.516 18.434 1.00 42.53 491 GLN A C 1
ATOM 3835 O O . GLN A 1 491 ? -18.031 23.055 18.753 1.00 42.53 491 GLN A O 1
ATOM 3840 N N . GLU A 1 492 ? -19.133 21.436 17.657 1.00 44.56 492 GLU A N 1
ATOM 3841 C CA . GLU A 1 492 ? -17.942 20.753 17.136 1.00 44.56 492 GLU A CA 1
ATOM 3842 C C . GLU A 1 492 ? -17.189 21.611 16.108 1.00 44.56 492 GLU A C 1
ATOM 3844 O O . GLU A 1 492 ? -15.966 21.725 16.173 1.00 44.56 492 GLU A O 1
ATOM 3849 N N . TYR A 1 493 ? -17.906 22.335 15.241 1.00 43.28 493 TYR A N 1
ATOM 3850 C CA . TYR A 1 493 ? -17.287 23.266 14.290 1.00 43.28 493 TYR A CA 1
ATOM 3851 C C . TYR A 1 493 ? -16.638 24.482 14.980 1.00 43.28 493 TYR A C 1
ATOM 3853 O O . TYR A 1 493 ? -15.625 25.004 14.514 1.00 43.28 493 TYR A O 1
ATOM 3861 N N . ALA A 1 494 ? -17.192 24.936 16.111 1.00 40.09 494 ALA A N 1
ATOM 3862 C CA . ALA A 1 494 ? -16.636 26.032 16.907 1.00 40.09 494 ALA A CA 1
ATOM 3863 C C . ALA A 1 494 ? -15.412 25.614 17.747 1.00 40.09 494 ALA A C 1
ATOM 3865 O O . ALA A 1 494 ? -14.536 26.445 17.985 1.00 40.09 494 ALA A O 1
ATOM 3866 N N . LEU A 1 495 ? -15.313 24.341 18.152 1.00 41.34 495 LEU A N 1
ATOM 3867 C CA . LEU A 1 495 ? -14.180 23.786 18.912 1.00 41.34 495 LEU A CA 1
ATOM 3868 C C . LEU A 1 495 ? -12.866 23.727 18.110 1.00 41.34 495 LEU A C 1
ATOM 3870 O O . LEU A 1 495 ? -11.793 23.672 18.706 1.00 41.34 495 LEU A O 1
ATOM 3874 N N . GLY A 1 496 ? -12.923 23.825 16.776 1.00 37.94 496 GLY A N 1
ATOM 3875 C CA . GLY A 1 496 ? -11.747 24.037 15.921 1.00 37.94 496 GLY A CA 1
ATOM 3876 C C . GLY A 1 496 ? -11.164 25.460 15.979 1.00 37.94 496 GLY A C 1
ATOM 3877 O O . GLY A 1 496 ? -10.121 25.725 15.385 1.00 37.94 496 GLY A O 1
ATOM 3878 N N . CYS A 1 497 ? -11.815 26.395 16.678 1.00 32.62 497 CYS A N 1
ATOM 3879 C CA . CYS A 1 497 ? -11.336 27.757 16.909 1.00 32.62 497 CYS A CA 1
ATOM 3880 C C . CYS A 1 497 ? -10.896 27.927 18.371 1.00 32.62 497 CYS A C 1
ATOM 3882 O O . CYS A 1 497 ? -11.527 27.423 19.292 1.00 32.62 497 CYS A O 1
ATOM 3884 N N . THR A 1 498 ? -9.829 28.693 18.607 1.00 28.38 498 THR A N 1
ATOM 3885 C CA . THR A 1 498 ? -9.144 28.897 19.905 1.00 28.38 498 THR A CA 1
ATOM 3886 C C . THR A 1 498 ? -9.967 29.612 20.993 1.00 28.38 498 THR A C 1
ATOM 3888 O O . THR A 1 498 ? -9.413 30.097 21.980 1.00 28.38 498 THR A O 1
ATOM 3891 N N . THR A 1 499 ? -11.291 29.690 20.855 1.00 30.59 499 THR A N 1
ATOM 3892 C CA . THR A 1 499 ? -12.169 30.423 21.773 1.00 30.59 499 THR A CA 1
ATOM 3893 C C . THR A 1 499 ? -13.046 29.441 22.544 1.00 30.59 499 THR A C 1
ATOM 3895 O O . THR A 1 499 ? -13.769 28.650 21.948 1.00 30.59 499 THR A O 1
ATOM 3898 N N . ARG A 1 500 ? -12.989 29.481 23.882 1.00 28.09 500 ARG A N 1
ATOM 3899 C CA . ARG A 1 500 ? -13.813 28.633 24.759 1.00 28.09 500 ARG A CA 1
ATOM 3900 C C . ARG A 1 500 ? -15.298 28.941 24.547 1.00 28.09 500 ARG A C 1
ATOM 3902 O O . ARG A 1 500 ? -15.744 30.038 24.876 1.00 28.09 500 ARG A O 1
ATOM 3909 N N . VAL A 1 501 ? -16.055 27.965 24.051 1.00 30.94 501 VAL A N 1
ATOM 3910 C CA . VAL A 1 501 ? -17.516 28.032 23.928 1.00 30.94 501 VAL A CA 1
ATOM 3911 C C . VAL A 1 501 ? -18.126 27.037 24.917 1.00 30.94 501 VAL A C 1
ATOM 3913 O O . VAL A 1 501 ? -17.923 25.834 24.787 1.00 30.94 501 VAL A O 1
ATOM 3916 N N . CYS A 1 502 ? -18.863 27.533 25.913 1.00 27.72 502 CYS A N 1
ATOM 3917 C CA . CYS A 1 502 ? -19.678 26.704 26.805 1.00 27.72 502 CYS A CA 1
ATOM 3918 C C . CYS A 1 502 ? -21.144 26.815 26.373 1.00 27.72 502 CYS A C 1
ATOM 3920 O O . CYS A 1 502 ? -21.671 27.925 26.294 1.00 27.72 502 CYS A O 1
ATOM 3922 N N . ILE A 1 503 ? -21.802 25.684 26.106 1.00 34.19 503 ILE A N 1
ATOM 3923 C CA . ILE A 1 503 ? -23.212 25.630 25.695 1.00 34.19 503 ILE A CA 1
ATOM 3924 C C . ILE A 1 503 ? -23.950 24.683 26.641 1.00 34.19 503 ILE A C 1
ATOM 3926 O O . ILE A 1 503 ? -23.547 23.535 26.803 1.00 34.19 503 ILE A O 1
ATOM 3930 N N . GLY A 1 504 ? -25.009 25.178 27.285 1.00 28.31 504 GLY A N 1
ATOM 3931 C CA . GLY A 1 504 ? -25.921 24.383 28.110 1.00 28.31 504 GLY A CA 1
ATOM 3932 C C . GLY A 1 504 ? -27.230 24.096 27.372 1.00 28.31 504 GLY A C 1
ATOM 3933 O O . GLY A 1 504 ? -27.735 24.960 26.653 1.00 28.31 504 GLY A O 1
ATOM 3934 N N . VAL A 1 505 ? -27.761 22.888 27.559 1.00 28.58 505 VAL A N 1
ATOM 3935 C CA . VAL A 1 505 ? -29.015 22.382 26.972 1.00 28.58 505 VAL A CA 1
ATOM 3936 C C . VAL A 1 505 ? -30.209 22.767 27.864 1.00 28.58 505 VAL A C 1
ATOM 3938 O O . VAL A 1 505 ? -30.066 22.802 29.087 1.00 28.58 505 VAL A O 1
ATOM 3941 N N . HIS A 1 506 ? -31.368 23.068 27.260 1.00 29.98 506 HIS A N 1
ATOM 3942 C CA . HIS A 1 506 ? -32.679 23.127 27.936 1.00 29.98 506 HIS A CA 1
ATOM 3943 C C . HIS A 1 506 ? -33.505 21.901 27.586 1.00 29.98 506 HIS A C 1
ATOM 3945 O O . HIS A 1 506 ? -33.547 21.584 26.374 1.00 29.98 506 HIS A O 1
#

Solvent-accessible surface area (backbone atoms only — not comparable to full-atom values): 30174 Å² total; per-residue (Å²): 45,36,39,35,44,32,51,89,90,46,74,46,80,41,47,34,41,52,52,85,57,38,41,60,21,54,70,83,44,72,57,82,88,62,71,65,80,32,26,70,54,44,51,38,71,34,30,43,36,38,38,36,34,54,71,80,40,34,39,34,33,27,64,41,56,74,85,63,73,81,61,94,69,89,74,73,88,73,84,66,78,63,75,42,77,48,63,63,73,58,99,86,55,88,81,87,59,70,95,62,55,64,62,50,40,54,49,50,51,49,55,60,70,71,41,80,90,72,64,95,78,72,81,91,67,86,70,92,61,78,81,60,71,72,57,59,56,49,54,55,52,49,51,50,42,45,40,67,67,53,50,46,64,66,50,68,44,50,60,86,47,45,66,28,46,50,54,40,49,53,50,42,48,64,51,44,52,45,49,40,50,50,53,28,51,53,26,48,51,51,32,50,52,40,48,53,53,43,53,51,51,45,65,62,45,48,60,55,56,68,73,41,75,74,59,90,69,61,68,68,56,51,54,52,53,44,52,52,32,48,51,51,36,54,53,24,53,51,49,37,51,50,40,52,53,51,51,53,52,46,59,55,38,52,74,69,74,46,90,78,70,70,57,67,57,51,52,50,54,33,52,52,30,51,51,53,31,52,54,34,50,55,54,39,53,50,48,52,51,56,71,69,52,78,86,70,97,58,89,66,90,70,65,87,61,54,66,57,53,49,54,51,48,53,54,42,52,51,54,35,48,54,26,47,52,49,25,51,52,38,48,54,49,43,52,39,29,48,18,18,50,50,20,50,53,51,30,49,52,39,28,74,74,69,37,74,36,53,40,69,69,70,41,99,78,54,47,50,90,46,69,75,76,60,77,86,40,70,85,58,42,51,71,85,72,54,50,72,63,40,50,51,41,51,45,44,66,37,80,82,35,74,64,13,49,51,49,52,51,47,51,50,46,42,59,71,58,44,46,59,34,45,76,68,65,49,49,71,89,78,77,86,87,80,78,87,80,80,83,92,75,92,78,92,78,80,95,71,96,68,94,75,88,78,87,80,82,85,83,78,84,81,87,76,86,79,79,96,78,85,93,71,87,78,73,77,59,87,80,85,80,92,52,70,68,64,51,51,57,51,50,58,63,46,66,80,42,100,58,93,81,87,84,78,88,131

Organism: Geodia barretti (NCBI:txid519541)

Radius of gyration: 34.89 Å; Cα contacts (8 Å, |Δi|>4): 476; chains: 1; bounding box: 85×100×88 Å

Sequence (506 aa):
MHLMVGLQSSWKCVEISLQDGSVPVIGGVPLPDCNIEPAVWFKALVLDSVCIDCSDHVISWAVVSPSSSLSHHQSTPTTSSPDHTLMAPHEDGEPSCPDNLHDLFEVAETLFRASPLCSPSHHHYPSSHPPSPHREDWEHQMWLRFLHTLLLPLLTLQREDLPSLQLSLDNYCNHTISSLDSNIAQSTALSQQLKEELDTVRSSLLPIVVSSPIHPHPPLLLSLLNADLKQMEDDARSKIAYYSRTLALQSRLTASGSPVMNLDRLQADKRLAESHLTTSMEMKSVVLSLTSQSVEDHLQPVSDDLPELTSRYLGLQERLGEARDSANHWSRKKVLALSVREAMEQAVASLQAGHVTAGMDISMHGGRSTDVLPEASHYQAKEEFTTLSERVKQLLDMAHSPAARLHNSLVQTVQMKWFPAMCNGFVVISSDMTRTLPSPRTRTQSWRRHFSFKKTRTMTSPSSPPPSNMAEAGKLLHIRFQEVHTLQYIQEYALGCTTRVCIGVH

Foldseek 3Di:
DWEWEDDDHDIDIWQWDDDLLFFIDINNRTDPPLLFQRQLVLCSLFWPYWYQYLVQLKIFTATDDPVVVPDPDDDDPPDDPGPDMDHDDDPPDDDPDDPCSNVLSVLSVVLVVLDPVPPPDDPDDPPVDDDDPVSVSVSVVSVVLSCQAPNLLPDWDALVSLVSLVVSLVCLCVPSLVVLVVQLVVLVVQLVVLVVVLVVLLVVQLVQCLVCLQDDDDLVLLVVLLVVLVVLLVVLVVLLVVLVVVLVVQVVVVVVVDDHDPNVVSVVSNVVSVVSNVVSVVSSVSSVVSSPDDRDDDDDDRDPCNVVSSVVSVVSVVVSVVSVVSSVVSVLSSLSSVLNSQLSVQSSVCSVVRHIDSSWDQPPLRDTPSDRRDPVCVVPSPVSNDHPSRVLSVLLPPCPHPSVVVVVVVVCCCVVPPVVCVVVVLEDPDDDPDDDDDDDDDDDDDDDDDDDDDDDDDDDDDDDDDDDDDPDDRDHDDDDDPDPVVVVSVVVVCVVDPDDDDDDDD

Nearest PDB structures (foldseek):
  3ja6-assembly1_I  TM=1.681E-01  e=3.289E-02  Escherichia coli
  6ixf-assembly1_A  TM=2.407E-01  e=1.674E+00  Homo sapiens
  4tql-assembly1_A  TM=2.479E-01  e=1.597E+00  synthetic construct
  6h2f-assembly1_H  TM=1.855E-01  e=6.882E-01  Aeromonas hydrophila subsp. hydrophila AL09-71
  6ixe-assembly1_A  TM=2.034E-01  e=1.455E+00  Homo sapiens

Mean predicted aligned error: 16.43 Å